Protein AF-A0A5N5SMZ9-F1 (afdb_monomer_lite)

Sequence (648 aa):
MFTLILFMKNGLAFIMKKKKQEAEHVCRIEEIVFVAIRKQDKSVEISRQNGAPCYFAFPSLAALESMVSCLSAYYRVMKSWTFNICRELPAPSLAYLRSNKCHGPVGSKFAHQKLKIKAGLETGIGILRESSMEYDTYKLSVIKKVDQPPIEYTIIENEEGKVHLKDKKEDHDNLLSLINWEIQINYNGIGLRKLIPPSDLDKAETPLIYASKKKNEEGDSPFSIAAGEPKVMYMEHFIVIDKTPLKGKFSSVYHVRWAGRTADELAVKVPQLKAREKDDYMSCLSKFLLIKGDCVVKVYGLTLCPLSLVMEYLPLGPLNTYLQRNAKKMRQVDLLEAASYLAKALWDLHEIGITHHKIRCYNVLVADHTEHRFKVKLGDPSKPEYSSNDIHWLPREHIMHPLSALADPNVDVWAFATTVWEIFSMGETPLAGADIQQVKALYSEGYLLSRPELCPKDLYQVMVSCWHPDPHRRKHPQVIMRDVKQIFYYITDDTSTVVSEEQFSVSTQLTSLTQTDGSVTEVQFEQIMDYPLIPPEIAIPEVGVEDNYAVGDETTKSLTLKDLLVPPPWGIQSVEQTESEPSPPPIELNNCSIEIVQRIGKGNYGYVFKGKRIFKDKRVEYVALKRLVSVGNTSDFQKEMEIMKVFT

Structure (mmCIF, N/CA/C/O backbone):
data_AF-A0A5N5SMZ9-F1
#
_entry.id   AF-A0A5N5SMZ9-F1
#
loop_
_atom_site.group_PDB
_atom_site.id
_atom_site.type_symbol
_atom_site.label_atom_id
_atom_site.label_alt_id
_atom_site.label_comp_id
_atom_site.label_asym_id
_atom_site.label_entity_id
_atom_site.label_seq_id
_atom_site.pdbx_PDB_ins_code
_atom_site.Cartn_x
_atom_site.Cartn_y
_atom_site.Cartn_z
_atom_site.occupancy
_atom_site.B_iso_or_equiv
_atom_site.auth_seq_id
_atom_site.auth_comp_id
_atom_site.auth_asym_id
_atom_site.auth_atom_id
_atom_site.pdbx_PDB_model_num
ATOM 1 N N . MET A 1 1 ? -34.023 -16.923 -6.250 1.00 52.06 1 MET A N 1
ATOM 2 C CA . MET A 1 1 ? -33.853 -16.599 -4.817 1.00 52.06 1 MET A CA 1
ATOM 3 C C . MET A 1 1 ? -32.360 -16.501 -4.546 1.00 52.06 1 MET A C 1
ATOM 5 O O . MET A 1 1 ? -31.647 -17.457 -4.837 1.00 52.06 1 MET A O 1
ATOM 9 N N . PHE A 1 2 ? -31.889 -15.343 -4.098 1.00 51.47 2 PHE A N 1
ATOM 10 C CA . PHE A 1 2 ? -30.483 -15.072 -3.795 1.00 51.47 2 PHE A CA 1
ATOM 11 C C . PHE A 1 2 ? -30.335 -14.732 -2.305 1.00 51.47 2 PHE A C 1
ATOM 13 O O . PHE A 1 2 ? -31.309 -14.331 -1.668 1.00 51.47 2 PHE A O 1
ATOM 20 N N . THR A 1 3 ? -29.141 -14.926 -1.755 1.00 53.62 3 THR A N 1
ATOM 21 C CA . THR A 1 3 ? -28.759 -14.525 -0.399 1.00 53.62 3 THR A CA 1
ATOM 22 C C . THR A 1 3 ? -27.726 -13.414 -0.524 1.00 53.62 3 THR A C 1
ATOM 24 O O . THR A 1 3 ? -26.661 -13.644 -1.085 1.00 53.62 3 THR A O 1
ATOM 27 N N . LEU A 1 4 ? -28.033 -12.217 -0.029 1.00 52.94 4 LEU A N 1
ATOM 28 C CA . LEU A 1 4 ? -27.054 -11.134 0.086 1.00 52.94 4 LEU A CA 1
ATOM 29 C C . LEU A 1 4 ? -26.187 -11.372 1.325 1.00 52.94 4 LEU A C 1
ATOM 31 O O . LEU A 1 4 ? -26.709 -11.685 2.394 1.00 52.94 4 LEU A O 1
ATOM 35 N N . ILE A 1 5 ? -24.875 -11.222 1.174 1.00 50.03 5 ILE A N 1
ATOM 36 C CA . ILE A 1 5 ? -23.882 -11.380 2.232 1.00 50.03 5 ILE A CA 1
ATOM 37 C C . ILE A 1 5 ? -23.103 -10.074 2.354 1.00 50.03 5 ILE A C 1
ATOM 39 O O . ILE A 1 5 ? -22.566 -9.552 1.379 1.00 50.03 5 ILE A O 1
ATOM 43 N N . LEU A 1 6 ? -23.049 -9.550 3.574 1.00 49.03 6 LEU A N 1
ATOM 44 C CA . LEU A 1 6 ? -22.286 -8.361 3.927 1.00 49.03 6 LEU A CA 1
ATOM 45 C C . LEU A 1 6 ? -20.971 -8.788 4.573 1.00 49.03 6 LEU A C 1
ATOM 47 O O . LEU A 1 6 ? -20.948 -9.298 5.691 1.00 49.03 6 LEU A O 1
ATOM 51 N N . PHE A 1 7 ? -19.867 -8.569 3.869 1.00 50.31 7 PHE A N 1
ATOM 52 C CA . PHE A 1 7 ? -18.528 -8.811 4.377 1.00 50.31 7 PHE A CA 1
ATOM 53 C C . PHE A 1 7 ? -17.938 -7.511 4.920 1.00 50.31 7 PHE A C 1
ATOM 55 O O . PHE A 1 7 ? -17.748 -6.549 4.178 1.00 50.31 7 PHE A O 1
ATOM 62 N N . MET A 1 8 ? -17.551 -7.498 6.200 1.00 42.16 8 MET A N 1
ATOM 63 C CA . MET A 1 8 ? -16.970 -6.305 6.843 1.00 42.16 8 MET A CA 1
ATOM 64 C C . MET A 1 8 ? -15.742 -5.747 6.104 1.00 42.16 8 MET A C 1
ATOM 66 O O . MET A 1 8 ? -15.521 -4.543 6.119 1.00 42.16 8 MET A O 1
ATOM 70 N N . LYS A 1 9 ? -14.951 -6.611 5.450 1.00 43.84 9 LYS A N 1
ATOM 71 C CA . LYS A 1 9 ? -13.759 -6.220 4.674 1.00 43.84 9 LYS A CA 1
ATOM 72 C C . LYS A 1 9 ? -13.977 -6.170 3.159 1.00 43.84 9 LYS A C 1
ATOM 74 O O . LYS A 1 9 ? -13.322 -5.382 2.490 1.00 43.84 9 LYS A O 1
ATOM 79 N N . ASN A 1 10 ? -14.878 -6.999 2.630 1.00 49.72 10 ASN A N 1
ATOM 80 C CA . ASN A 1 10 ? -15.039 -7.202 1.185 1.00 49.72 10 ASN A CA 1
ATOM 81 C C . ASN A 1 10 ? -16.325 -6.583 0.629 1.00 49.72 10 ASN A C 1
ATOM 83 O O . ASN A 1 10 ? -16.627 -6.791 -0.533 1.00 49.72 10 ASN A O 1
ATOM 87 N N . GLY A 1 11 ? -17.092 -5.833 1.423 1.00 62.44 11 GLY A N 1
ATOM 88 C CA . GLY A 1 11 ? -18.280 -5.151 0.923 1.00 62.44 11 GLY A CA 1
ATOM 89 C C . GLY A 1 11 ? -19.520 -6.029 0.811 1.00 62.44 11 GLY A C 1
ATOM 90 O O . GLY A 1 11 ? -19.696 -7.001 1.544 1.00 62.44 11 GLY A O 1
ATOM 91 N N . LEU A 1 12 ? -20.417 -5.639 -0.086 1.00 70.19 12 LEU A N 1
ATOM 92 C CA . LEU A 1 12 ? -21.650 -6.352 -0.377 1.00 70.19 12 LEU A CA 1
ATOM 93 C C . LEU A 1 12 ? -21.397 -7.395 -1.471 1.00 70.19 12 LEU A C 1
ATOM 95 O O . LEU A 1 12 ? -20.839 -7.075 -2.517 1.00 70.19 12 LEU A O 1
ATOM 99 N N . ALA A 1 13 ? -21.852 -8.623 -1.250 1.00 68.12 13 ALA A N 1
ATOM 100 C CA . ALA A 1 13 ? -21.847 -9.709 -2.226 1.00 68.12 13 ALA A CA 1
ATOM 101 C C . ALA A 1 13 ? -23.203 -10.433 -2.225 1.00 68.12 13 ALA A C 1
ATOM 103 O O . ALA A 1 13 ? -23.985 -10.284 -1.284 1.00 68.12 13 ALA A O 1
ATOM 104 N N . PHE A 1 14 ? -23.499 -11.245 -3.239 1.00 66.12 14 PHE A N 1
ATOM 105 C CA . PHE A 1 14 ? -24.676 -12.118 -3.233 1.00 66.12 14 PHE A CA 1
ATOM 106 C C . PHE A 1 14 ? -24.378 -13.521 -3.758 1.00 66.12 14 PHE A C 1
ATOM 108 O O . PHE A 1 14 ? -23.477 -13.734 -4.559 1.00 66.12 14 PHE A O 1
ATOM 115 N N . ILE A 1 15 ? -25.167 -14.492 -3.300 1.00 63.53 15 ILE A N 1
ATOM 116 C CA . ILE A 1 15 ? -25.132 -15.887 -3.746 1.00 63.53 15 ILE A CA 1
ATOM 117 C C . ILE A 1 15 ? -26.489 -16.247 -4.342 1.00 63.53 15 ILE A C 1
ATOM 119 O O . ILE A 1 15 ? -27.521 -16.119 -3.681 1.00 63.53 15 ILE A O 1
ATOM 123 N N . MET A 1 16 ? -26.516 -16.765 -5.569 1.00 55.19 16 MET A N 1
ATOM 124 C CA . MET A 1 16 ? -27.745 -17.277 -6.182 1.00 55.19 16 MET A CA 1
ATOM 125 C C . MET A 1 16 ? -27.987 -18.750 -5.818 1.00 55.19 16 MET A C 1
ATOM 127 O O . MET A 1 16 ? -27.210 -19.626 -6.195 1.00 55.19 16 MET A O 1
ATOM 131 N N . LYS A 1 17 ? -29.118 -19.066 -5.159 1.00 51.06 17 LYS A N 1
ATOM 132 C CA . LYS A 1 17 ? -29.429 -20.434 -4.678 1.00 51.06 17 LYS A CA 1
ATOM 133 C C . LYS A 1 17 ? -29.451 -21.510 -5.774 1.00 51.06 17 LYS A C 1
ATOM 135 O O . LYS A 1 17 ? -29.286 -22.680 -5.458 1.00 51.06 17 LYS A O 1
ATOM 140 N N . LYS A 1 18 ? -29.665 -21.142 -7.044 1.00 51.03 18 LYS A N 1
ATOM 141 C CA . LYS A 1 18 ? -29.769 -22.102 -8.157 1.00 51.03 18 LYS A CA 1
ATOM 142 C C . LYS A 1 18 ? -28.419 -22.633 -8.670 1.00 51.03 18 LYS A C 1
ATOM 144 O O . LYS A 1 18 ? -28.443 -23.623 -9.386 1.00 51.03 18 LYS A O 1
ATOM 149 N N . LYS A 1 19 ? -27.275 -22.019 -8.327 1.00 48.53 19 LYS A N 1
ATOM 150 C CA . LYS A 1 19 ? -25.973 -22.373 -8.930 1.00 48.53 19 LYS A CA 1
ATOM 151 C C . LYS A 1 19 ? -24.925 -23.009 -8.007 1.00 48.53 19 LYS A C 1
ATOM 153 O O . LYS A 1 19 ? -23.909 -23.426 -8.537 1.00 48.53 19 LYS A O 1
ATOM 158 N N . LYS A 1 20 ? -25.121 -23.116 -6.679 1.00 42.34 20 LYS A N 1
ATOM 159 C CA . LYS A 1 20 ? -24.079 -23.624 -5.737 1.00 42.34 20 LYS A CA 1
ATOM 160 C C . LYS A 1 20 ? -22.659 -23.077 -6.055 1.00 42.34 20 LYS A C 1
ATOM 162 O O . LYS A 1 20 ? -21.670 -23.780 -5.897 1.00 42.34 20 LYS A O 1
ATOM 167 N N . GLN A 1 21 ? -22.566 -21.833 -6.523 1.00 49.91 21 GLN A N 1
ATOM 168 C CA . GLN A 1 21 ? -21.311 -21.188 -6.910 1.00 49.91 21 GLN A CA 1
ATOM 169 C C . GLN A 1 21 ? -21.051 -19.959 -6.041 1.00 49.91 21 GLN A C 1
ATOM 171 O O . GLN A 1 21 ? -21.959 -19.456 -5.372 1.00 49.91 21 GLN A O 1
ATOM 176 N N . GLU A 1 22 ? -19.776 -19.580 -6.028 1.00 57.72 22 GLU A N 1
ATOM 177 C CA . GLU A 1 22 ? -19.111 -18.563 -5.215 1.00 57.72 22 GLU A CA 1
ATOM 178 C C . GLU A 1 22 ? -19.885 -17.239 -5.097 1.00 57.72 22 GLU A C 1
ATOM 180 O O . GLU A 1 22 ? -20.702 -16.884 -5.943 1.00 57.72 22 GLU A O 1
ATOM 185 N N . ALA A 1 23 ? -19.643 -16.504 -4.007 1.00 60.06 23 ALA A N 1
ATOM 186 C CA . ALA A 1 23 ? -20.280 -15.213 -3.776 1.00 60.06 23 ALA A CA 1
ATOM 187 C C . ALA A 1 23 ? -19.843 -14.185 -4.829 1.00 60.06 23 ALA A C 1
ATOM 189 O O . ALA A 1 23 ? -18.666 -13.837 -4.911 1.00 60.06 23 ALA A O 1
ATOM 190 N N . GLU A 1 24 ? -20.800 -13.657 -5.592 1.00 69.31 24 GLU A N 1
ATOM 191 C CA . GLU A 1 24 ? -20.557 -12.591 -6.559 1.00 69.31 24 GLU A CA 1
ATOM 192 C C . GLU A 1 24 ? -20.456 -11.252 -5.825 1.00 69.31 24 GLU A C 1
ATOM 194 O O . GLU A 1 24 ? -21.381 -10.820 -5.130 1.00 69.31 24 GLU A O 1
ATOM 199 N N . HIS A 1 25 ? -19.307 -10.593 -5.956 1.00 77.75 25 HIS A N 1
ATOM 200 C CA . HIS A 1 25 ? -19.046 -9.305 -5.325 1.00 77.75 25 HIS A CA 1
ATOM 201 C C . HIS A 1 25 ? -19.809 -8.175 -6.035 1.00 77.75 25 HIS A C 1
ATOM 203 O O . HIS A 1 25 ? -19.655 -7.969 -7.237 1.00 77.75 25 HIS A O 1
ATOM 209 N N . VAL A 1 26 ? -20.594 -7.403 -5.277 1.00 74.94 26 VAL A N 1
ATOM 210 C CA . VAL A 1 26 ? -21.349 -6.244 -5.778 1.00 74.94 26 VAL A CA 1
ATOM 211 C C . VAL A 1 26 ? -20.483 -4.992 -5.724 1.00 74.94 26 VAL A C 1
ATOM 213 O O . VAL A 1 26 ? -20.223 -4.375 -6.753 1.00 74.94 26 VAL A O 1
ATOM 216 N N . CYS A 1 27 ? -20.055 -4.585 -4.531 1.00 72.94 27 CYS A N 1
ATOM 217 C CA . CYS A 1 27 ? -19.231 -3.394 -4.323 1.00 72.94 27 CYS A CA 1
ATOM 218 C C . CYS A 1 27 ? -18.703 -3.332 -2.895 1.00 72.94 27 CYS A C 1
ATOM 220 O O . CYS A 1 27 ? -19.315 -3.869 -1.967 1.00 72.94 27 CYS A O 1
ATOM 222 N N . ARG A 1 28 ? -17.628 -2.574 -2.685 1.00 78.00 28 ARG A N 1
ATOM 223 C CA . ARG A 1 28 ? -17.179 -2.225 -1.332 1.00 78.00 28 ARG A CA 1
ATOM 224 C C . ARG A 1 28 ? -18.194 -1.296 -0.665 1.00 78.00 28 ARG A C 1
ATOM 226 O O . ARG A 1 28 ? -18.846 -0.501 -1.335 1.00 78.00 28 ARG A O 1
ATOM 233 N N . ILE A 1 29 ? -18.296 -1.332 0.670 1.00 77.12 29 ILE A N 1
ATOM 234 C CA . ILE A 1 29 ? -19.146 -0.380 1.425 1.00 77.12 29 ILE A CA 1
ATOM 235 C C . ILE A 1 29 ? -18.745 1.072 1.119 1.00 77.12 29 ILE A C 1
ATOM 237 O O . ILE A 1 29 ? -19.587 1.966 1.052 1.00 77.12 29 ILE A O 1
ATOM 241 N N . GLU A 1 30 ? -17.453 1.289 0.879 1.00 75.62 30 GLU A N 1
ATOM 242 C CA . GLU A 1 30 ? -16.856 2.577 0.534 1.00 75.62 30 GLU A CA 1
ATOM 243 C C . GLU A 1 30 ? -17.376 3.147 -0.791 1.00 75.62 30 GLU A C 1
ATOM 245 O O . GLU A 1 30 ? -17.468 4.363 -0.948 1.00 75.62 30 GLU A O 1
ATOM 250 N N . GLU A 1 31 ? -17.742 2.269 -1.724 1.00 82.00 31 GLU A N 1
ATOM 251 C CA . GLU A 1 31 ? -18.168 2.619 -3.078 1.00 82.00 31 GLU A CA 1
ATOM 252 C C . GLU A 1 31 ? -19.657 2.974 -3.138 1.00 82.00 31 GLU A C 1
ATOM 254 O O . GLU A 1 31 ? -20.112 3.502 -4.149 1.00 82.00 31 GLU A O 1
ATOM 259 N N . ILE A 1 32 ? -20.429 2.718 -2.077 1.00 84.81 32 ILE A N 1
ATOM 260 C CA . ILE A 1 32 ? -21.861 3.034 -2.034 1.00 84.81 32 ILE A CA 1
ATOM 261 C C . ILE A 1 32 ? -22.046 4.550 -1.916 1.00 84.81 32 ILE A C 1
ATOM 263 O O . ILE A 1 32 ? -21.431 5.207 -1.065 1.00 84.81 32 ILE A O 1
ATOM 267 N N . VAL A 1 33 ? -22.910 5.096 -2.774 1.00 87.44 33 VAL A N 1
ATOM 268 C CA . VAL A 1 33 ? -23.278 6.519 -2.790 1.00 87.44 33 VAL A CA 1
ATOM 269 C C . VAL A 1 33 ? -24.622 6.719 -2.098 1.00 87.44 33 VAL A C 1
ATOM 271 O O . VAL A 1 33 ? -24.704 7.451 -1.114 1.00 87.44 33 VAL A O 1
ATOM 274 N N . PHE A 1 34 ? -25.662 6.041 -2.582 1.00 91.88 34 PHE A N 1
ATOM 275 C CA . PHE A 1 34 ? -26.991 6.033 -1.976 1.00 91.88 34 PHE A CA 1
ATOM 276 C C . PHE A 1 34 ? -27.718 4.721 -2.279 1.00 91.88 34 PHE A C 1
ATOM 278 O O . PHE A 1 34 ? -27.342 3.967 -3.179 1.00 91.88 34 PHE A O 1
ATOM 285 N N . VAL A 1 35 ? -28.773 4.471 -1.513 1.00 92.38 35 VAL A N 1
ATOM 286 C CA . VAL A 1 35 ? -29.672 3.331 -1.652 1.00 92.38 35 VAL A CA 1
ATOM 287 C C . VAL A 1 35 ? -31.099 3.856 -1.738 1.00 92.38 35 VAL A C 1
ATOM 289 O O . VAL A 1 35 ? -31.537 4.582 -0.847 1.00 92.38 35 VAL A O 1
ATOM 292 N N . ALA A 1 36 ? -31.823 3.486 -2.790 1.00 92.56 36 ALA A N 1
ATOM 293 C CA . ALA A 1 36 ? -33.217 3.876 -2.983 1.00 92.56 36 ALA A CA 1
ATOM 294 C C . ALA A 1 36 ? -34.138 2.655 -2.900 1.00 92.56 36 ALA A C 1
ATOM 296 O O . ALA A 1 36 ? -33.802 1.570 -3.382 1.00 92.56 36 ALA A O 1
ATOM 297 N N . ILE A 1 37 ? -35.307 2.838 -2.283 1.00 92.31 37 ILE A N 1
ATOM 298 C CA . ILE A 1 37 ? -36.303 1.779 -2.086 1.00 92.31 37 ILE A CA 1
ATOM 299 C C . ILE A 1 37 ? -37.513 2.049 -2.972 1.00 92.31 37 ILE A C 1
ATOM 301 O O . ILE A 1 37 ? -38.171 3.081 -2.849 1.00 92.31 37 ILE A O 1
ATOM 305 N N . ARG A 1 38 ? -37.888 1.064 -3.787 1.00 90.19 38 ARG A N 1
ATOM 306 C CA . ARG A 1 38 ? -39.142 1.065 -4.540 1.00 90.19 38 ARG A CA 1
ATOM 307 C C . ARG A 1 38 ? -40.118 0.101 -3.874 1.00 90.19 38 ARG A C 1
ATOM 309 O O . ARG A 1 38 ? -40.033 -1.117 -4.000 1.00 90.19 38 ARG A O 1
ATOM 316 N N . LYS A 1 39 ? -41.065 0.652 -3.110 1.00 87.38 39 LYS A N 1
ATOM 317 C CA . LYS A 1 39 ? -42.031 -0.154 -2.336 1.00 87.38 39 LYS A CA 1
ATOM 318 C C . LYS A 1 39 ? -43.026 -0.921 -3.217 1.00 87.38 39 LYS A C 1
ATOM 320 O O . LYS A 1 39 ? -43.507 -1.968 -2.797 1.00 87.38 39 LYS A O 1
ATOM 325 N N . GLN A 1 40 ? -43.321 -0.411 -4.416 1.00 85.19 40 GLN A N 1
ATOM 326 C CA . GLN A 1 40 ? -44.316 -0.976 -5.339 1.00 85.19 40 GLN A CA 1
ATOM 327 C C . GLN A 1 40 ? -43.899 -2.355 -5.869 1.00 85.19 40 GLN A C 1
ATOM 329 O O . GLN A 1 40 ? -44.695 -3.289 -5.847 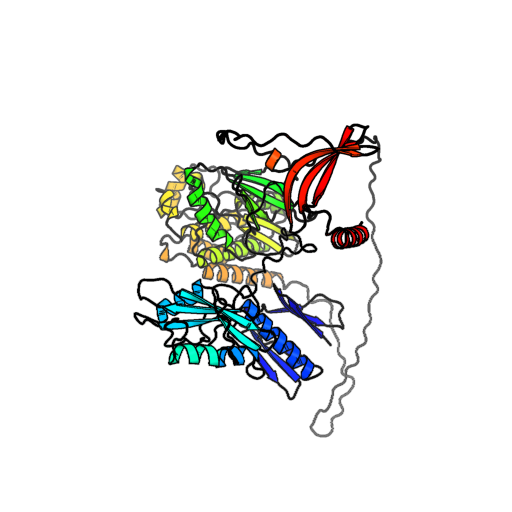1.00 85.19 40 GLN A O 1
ATOM 334 N N . ASP A 1 41 ? -42.641 -2.491 -6.288 1.00 88.81 41 ASP A N 1
ATOM 335 C CA . ASP A 1 41 ? -42.067 -3.725 -6.837 1.00 88.81 41 ASP A CA 1
ATOM 336 C C . ASP A 1 41 ? -41.124 -4.435 -5.846 1.00 88.81 41 ASP A C 1
ATOM 338 O O . ASP A 1 41 ? -40.537 -5.466 -6.173 1.00 88.81 41 ASP A O 1
ATOM 342 N N . LYS A 1 42 ? -41.015 -3.913 -4.614 1.00 90.88 42 LYS A N 1
ATOM 343 C CA . LYS A 1 42 ? -40.152 -4.427 -3.538 1.00 90.88 42 LYS A CA 1
ATOM 344 C C . LYS A 1 42 ? -38.700 -4.544 -4.004 1.00 90.88 42 LYS A C 1
ATOM 346 O O . LYS A 1 42 ? -38.023 -5.529 -3.691 1.00 90.88 42 LYS A O 1
ATOM 351 N N . SER A 1 43 ? -38.230 -3.552 -4.756 1.00 90.00 43 SER A N 1
ATOM 352 C CA . SER A 1 43 ? -36.862 -3.508 -5.255 1.00 90.00 43 SER A CA 1
ATOM 353 C C . SER A 1 43 ? -36.014 -2.443 -4.563 1.00 90.00 43 SER A C 1
ATOM 355 O O . SER A 1 43 ? -36.507 -1.431 -4.057 1.00 90.00 43 SER A O 1
ATOM 357 N N . VAL A 1 44 ? -34.713 -2.708 -4.510 1.00 91.50 44 VAL A N 1
ATOM 358 C CA . VAL A 1 44 ? -33.687 -1.797 -4.010 1.00 91.50 44 VAL A CA 1
ATOM 359 C C . VAL A 1 44 ? -32.737 -1.473 -5.139 1.00 91.50 44 VAL A C 1
ATOM 361 O O . VAL A 1 44 ? -32.236 -2.377 -5.805 1.00 91.50 44 VAL A O 1
ATOM 364 N N . GLU A 1 45 ? -32.458 -0.189 -5.295 1.00 93.19 45 GLU A N 1
ATOM 365 C CA . GLU A 1 45 ? -31.383 0.320 -6.129 1.00 93.19 45 GLU A CA 1
ATOM 366 C C . GLU A 1 45 ? -30.186 0.663 -5.242 1.00 93.19 45 GLU A C 1
ATOM 368 O O . GLU A 1 45 ? -30.308 1.438 -4.292 1.00 93.19 45 GLU A O 1
ATOM 373 N N . ILE A 1 46 ? -29.027 0.088 -5.555 1.00 91.19 46 ILE A N 1
ATOM 374 C CA . ILE A 1 46 ? -27.753 0.409 -4.913 1.00 91.19 46 ILE A CA 1
ATOM 375 C C . ILE A 1 46 ? -26.900 1.166 -5.922 1.00 91.19 46 ILE A C 1
ATOM 377 O O . ILE A 1 46 ? -26.394 0.589 -6.889 1.00 91.19 46 ILE A O 1
ATOM 381 N N . SER A 1 47 ? -26.743 2.464 -5.676 1.00 90.00 47 SER A N 1
ATOM 382 C CA . SER A 1 47 ? -25.923 3.349 -6.495 1.00 90.00 47 SER A CA 1
ATOM 383 C C . SER A 1 47 ? -24.474 3.348 -6.012 1.00 90.00 47 SER A C 1
ATOM 385 O O . SER A 1 47 ? -24.196 3.399 -4.807 1.00 90.00 47 SER A O 1
ATOM 387 N N . ARG A 1 48 ? -23.543 3.276 -6.967 1.00 89.38 48 ARG A N 1
ATOM 388 C CA . ARG A 1 48 ? -22.108 3.072 -6.738 1.00 89.38 48 ARG A CA 1
ATOM 389 C C . ARG A 1 48 ? -21.301 4.222 -7.334 1.00 89.38 48 ARG A C 1
ATOM 391 O O . ARG A 1 48 ? -21.716 4.828 -8.314 1.00 89.38 48 ARG A O 1
ATOM 398 N N . GLN A 1 49 ? -20.134 4.503 -6.755 1.00 80.50 49 GLN A N 1
ATOM 399 C CA . GLN A 1 49 ? -19.201 5.516 -7.261 1.00 80.50 49 GLN A CA 1
ATOM 400 C C . GLN A 1 49 ? -18.703 5.178 -8.670 1.00 80.50 49 GLN A C 1
ATOM 402 O O . GLN A 1 49 ? -18.530 6.077 -9.484 1.00 80.50 49 GLN A O 1
ATOM 407 N N . ASN A 1 50 ? -18.507 3.884 -8.946 1.00 74.50 50 ASN A N 1
ATOM 408 C CA . ASN A 1 50 ? -18.076 3.356 -10.234 1.00 74.50 50 ASN A CA 1
ATOM 409 C C . ASN A 1 50 ? -19.009 2.214 -10.671 1.00 74.50 50 ASN A C 1
ATOM 411 O O . ASN A 1 50 ? -19.412 1.386 -9.851 1.00 74.50 50 ASN A O 1
ATOM 415 N N . GLY A 1 51 ? -19.296 2.135 -11.971 1.00 77.00 51 GLY A N 1
ATOM 416 C CA . GLY A 1 51 ? -20.129 1.086 -12.568 1.00 77.00 51 GLY A CA 1
ATOM 417 C C . GLY A 1 51 ? -21.635 1.375 -12.541 1.00 77.00 51 GLY A C 1
ATOM 418 O O . GLY A 1 51 ? -22.094 2.369 -11.987 1.00 77.00 51 GLY A O 1
ATOM 419 N N . ALA A 1 52 ? -22.417 0.494 -13.172 1.00 80.69 52 ALA A N 1
ATOM 420 C CA . ALA A 1 52 ? -23.873 0.636 -13.248 1.00 80.69 52 ALA A CA 1
ATOM 421 C C . ALA A 1 52 ? -24.548 0.428 -11.872 1.00 80.69 52 ALA A C 1
ATOM 423 O O . ALA A 1 52 ? -24.043 -0.362 -11.070 1.00 80.69 52 ALA A O 1
ATOM 424 N N . PRO A 1 53 ? -25.687 1.072 -11.570 1.00 86.44 53 PRO A N 1
ATOM 425 C CA . PRO A 1 53 ? -26.469 0.755 -10.376 1.00 86.44 53 PRO A CA 1
ATOM 426 C C . PRO A 1 53 ? -26.896 -0.717 -10.350 1.00 86.44 53 PRO A C 1
ATOM 428 O O . PRO A 1 53 ? -27.190 -1.311 -11.389 1.00 86.44 53 PRO A O 1
ATOM 431 N N . CYS A 1 54 ? -26.930 -1.312 -9.159 1.00 85.50 54 CYS A N 1
ATOM 432 C CA . CYS A 1 54 ? -27.400 -2.684 -8.974 1.00 85.50 54 CYS A CA 1
ATOM 433 C C . CYS A 1 54 ? -28.834 -2.691 -8.450 1.00 85.50 54 CYS A C 1
ATOM 435 O O . CYS A 1 54 ? -29.167 -1.920 -7.550 1.00 85.50 54 CYS A O 1
ATOM 437 N N . TYR A 1 55 ? -29.655 -3.602 -8.971 1.00 89.56 55 TYR A N 1
ATOM 438 C CA . TYR A 1 55 ? -31.062 -3.728 -8.605 1.00 89.56 55 TYR A CA 1
ATOM 439 C C . TYR A 1 55 ? -31.337 -5.095 -7.983 1.00 89.56 55 TYR A C 1
ATOM 441 O O . TYR A 1 55 ? -30.984 -6.127 -8.553 1.00 89.56 55 TYR A O 1
ATOM 449 N N . PHE A 1 56 ? -31.995 -5.104 -6.825 1.00 84.94 56 PHE A N 1
ATOM 450 C CA . PHE A 1 56 ? -32.337 -6.326 -6.096 1.00 84.94 56 PHE A CA 1
ATOM 451 C C . PHE A 1 56 ? -33.819 -6.341 -5.744 1.00 84.94 56 PHE A C 1
ATOM 453 O O . PHE A 1 56 ? -34.296 -5.428 -5.078 1.00 84.94 56 PHE A O 1
ATOM 460 N N . ALA A 1 57 ? -34.540 -7.389 -6.143 1.00 86.06 57 ALA A N 1
ATOM 461 C CA . ALA A 1 57 ? -35.940 -7.596 -5.772 1.00 86.06 57 ALA A CA 1
ATOM 462 C C . ALA A 1 57 ? -36.058 -8.524 -4.554 1.00 86.06 57 ALA A C 1
ATOM 464 O O . ALA A 1 57 ? -35.403 -9.567 -4.490 1.00 86.06 57 ALA A O 1
ATOM 465 N N . PHE A 1 58 ? -36.921 -8.169 -3.604 1.00 83.94 58 PHE A N 1
ATOM 466 C CA . PHE A 1 58 ? -37.093 -8.886 -2.342 1.00 83.94 58 PHE A CA 1
ATOM 467 C C . PHE A 1 58 ? -38.470 -9.556 -2.242 1.00 83.94 58 PHE A C 1
ATOM 469 O O . PHE A 1 58 ? -39.461 -9.048 -2.767 1.00 83.94 58 PHE A O 1
ATOM 476 N N . PRO A 1 59 ? -38.572 -10.692 -1.523 1.00 81.44 59 PRO A N 1
ATOM 477 C CA . PRO A 1 59 ? -39.837 -11.416 -1.380 1.00 81.44 59 PRO A CA 1
ATOM 478 C C . PRO A 1 59 ? -40.888 -10.628 -0.579 1.00 81.44 59 PRO A C 1
ATOM 480 O O . PRO A 1 59 ? -42.091 -10.783 -0.796 1.00 81.44 59 PRO A O 1
ATOM 483 N N . SER A 1 60 ? -40.451 -9.758 0.334 1.00 86.25 60 SER A N 1
ATOM 484 C CA . SER A 1 60 ? -41.316 -8.931 1.174 1.00 86.25 60 SER A CA 1
ATOM 485 C C . SER A 1 60 ? -40.683 -7.567 1.442 1.00 86.25 60 SER A C 1
ATOM 487 O O . SER A 1 60 ? -39.461 -7.418 1.395 1.00 86.25 60 SER A O 1
ATOM 489 N N . LEU A 1 61 ? -41.525 -6.582 1.767 1.00 86.19 61 LEU A N 1
ATOM 490 C CA . LEU A 1 61 ? -41.061 -5.258 2.184 1.00 86.19 61 LEU A CA 1
ATOM 491 C C . LEU A 1 61 ? -40.241 -5.338 3.483 1.00 86.19 61 LEU A C 1
ATOM 493 O O . LEU A 1 61 ? -39.221 -4.675 3.596 1.00 86.19 61 LEU A O 1
ATOM 497 N N . ALA A 1 62 ? -40.612 -6.226 4.411 1.00 80.19 62 ALA A N 1
ATOM 498 C CA . ALA A 1 62 ? -39.860 -6.441 5.647 1.00 80.19 62 ALA A CA 1
ATOM 499 C C . ALA A 1 62 ? -38.431 -6.963 5.393 1.00 80.19 62 ALA A C 1
ATOM 501 O O . ALA A 1 62 ? -37.481 -6.496 6.017 1.00 80.19 62 ALA A O 1
ATOM 502 N N . ALA A 1 63 ? -38.252 -7.904 4.455 1.00 75.44 63 ALA A N 1
ATOM 503 C CA . ALA A 1 63 ? -36.924 -8.408 4.092 1.00 75.44 63 ALA A CA 1
ATOM 504 C C . ALA A 1 63 ? -36.061 -7.317 3.440 1.00 75.44 63 ALA A C 1
ATOM 506 O O . ALA A 1 63 ? -34.860 -7.228 3.700 1.00 75.44 63 ALA A O 1
ATOM 507 N N . LEU A 1 64 ? -36.691 -6.471 2.625 1.00 87.62 64 LEU A N 1
ATOM 508 C CA . LEU A 1 64 ? -36.063 -5.311 2.010 1.00 87.62 64 LEU A CA 1
ATOM 509 C C . LEU A 1 64 ? -35.597 -4.303 3.067 1.00 87.62 64 LEU A C 1
ATOM 511 O O . LEU A 1 64 ? -34.419 -3.953 3.108 1.00 87.62 64 LEU A O 1
ATOM 515 N N . GLU A 1 65 ? -36.506 -3.850 3.931 1.00 84.75 65 GLU A N 1
ATOM 516 C CA . GLU A 1 65 ? -36.222 -2.842 4.957 1.00 84.75 65 GLU A CA 1
ATOM 517 C C . GLU A 1 65 ? -35.178 -3.350 5.959 1.00 84.75 65 GLU A C 1
ATOM 519 O O . GLU A 1 65 ? -34.296 -2.594 6.365 1.00 84.75 65 GLU A O 1
ATOM 524 N N . SER A 1 66 ? -35.197 -4.645 6.293 1.00 77.19 66 SER A N 1
ATOM 525 C CA . SER A 1 66 ? -34.178 -5.281 7.134 1.00 77.19 66 SER A CA 1
ATOM 526 C C . SER A 1 66 ? -32.787 -5.241 6.487 1.00 77.19 66 SER A C 1
ATOM 528 O O . SER A 1 66 ? -31.818 -4.835 7.133 1.00 77.19 66 SER A O 1
ATOM 530 N N . MET A 1 67 ? -32.682 -5.578 5.195 1.00 81.69 67 MET A N 1
ATOM 531 C CA . MET A 1 67 ? -31.414 -5.525 4.460 1.00 81.69 67 MET A CA 1
ATOM 532 C C . MET A 1 67 ? -30.877 -4.095 4.345 1.00 81.69 67 MET A C 1
ATOM 534 O O . MET A 1 67 ? -29.707 -3.856 4.643 1.00 81.69 67 MET A O 1
ATOM 538 N N . VAL A 1 68 ? -31.720 -3.130 3.968 1.00 83.25 68 VAL A N 1
ATOM 539 C CA . VAL A 1 68 ? -31.307 -1.721 3.859 1.00 83.25 68 VAL A CA 1
ATOM 540 C C . VAL A 1 68 ? -30.904 -1.158 5.225 1.00 83.25 68 VAL A C 1
ATOM 542 O O . VAL A 1 68 ? -29.890 -0.466 5.320 1.00 83.25 68 VAL A O 1
ATOM 545 N N . SER A 1 69 ? -31.625 -1.508 6.296 1.00 78.25 69 SER A N 1
ATOM 546 C CA . SER A 1 69 ? -31.260 -1.118 7.668 1.00 78.25 69 SER A CA 1
ATOM 547 C C . SER A 1 69 ? -29.888 -1.657 8.071 1.00 78.25 69 SER A C 1
ATOM 549 O O . SER A 1 69 ? -29.060 -0.916 8.605 1.00 78.25 69 SER A O 1
ATOM 551 N N . CYS A 1 70 ? -29.627 -2.933 7.772 1.00 75.06 70 CYS A N 1
ATOM 552 C CA . CYS A 1 70 ? -28.343 -3.580 8.027 1.00 75.06 70 CYS A CA 1
ATOM 553 C C . CYS A 1 70 ? -27.216 -2.888 7.245 1.00 75.06 70 CYS A C 1
ATOM 555 O O . CYS A 1 70 ? -26.239 -2.424 7.832 1.00 75.06 70 CYS A O 1
ATOM 557 N N . LEU A 1 71 ? -27.390 -2.719 5.932 1.00 78.12 71 LEU A N 1
ATOM 558 C CA . LEU A 1 71 ? -26.426 -2.049 5.059 1.00 78.12 71 LEU A CA 1
ATOM 559 C C . LEU A 1 71 ? -26.136 -0.608 5.514 1.00 78.12 71 LEU A C 1
ATOM 561 O O . LEU A 1 71 ? -24.980 -0.186 5.540 1.00 78.12 71 LEU A O 1
ATOM 565 N N . SER A 1 72 ? -27.165 0.133 5.935 1.00 79.56 72 SER A N 1
ATOM 566 C CA . SER A 1 72 ? -27.012 1.482 6.483 1.00 79.56 72 SER A CA 1
ATOM 567 C C . SER A 1 72 ? -26.240 1.494 7.803 1.00 79.56 72 SER A C 1
ATOM 569 O O . SER A 1 72 ? -25.428 2.393 8.022 1.00 79.56 72 SER A O 1
ATOM 571 N N . ALA A 1 73 ? -26.439 0.509 8.682 1.00 70.81 73 ALA A N 1
ATOM 572 C CA . ALA A 1 73 ? -25.637 0.372 9.895 1.00 70.81 73 ALA A CA 1
ATOM 573 C C . ALA A 1 73 ? -24.159 0.105 9.563 1.00 70.81 73 ALA A C 1
ATOM 575 O O . ALA A 1 73 ? -23.289 0.814 10.068 1.00 70.81 73 ALA A O 1
ATOM 576 N N . TYR A 1 74 ? -23.877 -0.828 8.649 1.00 72.81 74 TYR A N 1
ATOM 577 C CA . TYR A 1 74 ? -22.514 -1.122 8.191 1.00 72.81 74 TYR A CA 1
ATOM 578 C C . TYR A 1 74 ? -21.827 0.093 7.569 1.00 72.81 74 TYR A C 1
ATOM 580 O O . TYR A 1 74 ? -20.683 0.394 7.901 1.00 72.81 74 TYR A O 1
ATOM 588 N N . TYR A 1 75 ? -22.527 0.834 6.711 1.00 77.38 75 TYR A N 1
ATOM 589 C CA . TYR A 1 75 ? -21.990 2.057 6.122 1.00 77.38 75 TYR A CA 1
ATOM 590 C C . TYR A 1 75 ? -21.638 3.104 7.181 1.00 77.38 75 TYR A C 1
ATOM 592 O O . TYR A 1 75 ? -20.569 3.717 7.122 1.00 77.38 75 TYR A O 1
ATOM 600 N N . ARG A 1 76 ? -22.508 3.283 8.182 1.00 77.06 76 ARG A N 1
ATOM 601 C CA . ARG A 1 76 ? -22.270 4.233 9.275 1.00 77.06 76 ARG A CA 1
ATOM 602 C C . ARG A 1 76 ? -21.061 3.862 10.115 1.00 77.06 76 ARG A C 1
ATOM 604 O O . ARG A 1 76 ? -20.286 4.728 10.507 1.00 77.06 76 ARG A O 1
ATOM 611 N N . VAL A 1 77 ? -20.874 2.571 10.335 1.00 68.81 77 VAL A N 1
ATOM 612 C CA . VAL A 1 77 ? -19.743 2.041 11.084 1.00 68.81 77 VAL A CA 1
ATOM 613 C C . VAL A 1 77 ? -18.429 2.145 10.295 1.00 68.81 77 VAL A C 1
ATOM 615 O O . VAL A 1 77 ? -17.391 2.451 10.876 1.00 68.81 77 VAL A O 1
ATOM 618 N N . MET A 1 78 ? -18.461 1.940 8.978 1.00 66.50 78 MET A N 1
ATOM 619 C CA . MET A 1 78 ? -17.252 1.822 8.153 1.00 66.50 78 MET A CA 1
ATOM 620 C C . MET A 1 78 ? -16.810 3.117 7.463 1.00 66.50 78 MET A C 1
ATOM 622 O O . MET A 1 78 ? -15.622 3.284 7.209 1.00 66.50 78 MET A O 1
ATOM 626 N N . LYS A 1 79 ? -17.736 4.017 7.114 1.00 72.75 79 LYS A N 1
ATOM 627 C CA . LYS A 1 79 ? -17.439 5.182 6.262 1.00 72.75 79 LYS A CA 1
ATOM 628 C C . LYS A 1 79 ? -17.845 6.509 6.884 1.00 72.75 79 LYS A C 1
ATOM 630 O O . LYS A 1 79 ? -17.031 7.423 6.954 1.00 72.75 79 LYS A O 1
ATOM 635 N N . SER A 1 80 ? -19.100 6.651 7.299 1.00 77.38 80 SER A N 1
ATOM 636 C CA . SER A 1 80 ? -19.586 7.916 7.857 1.00 77.38 80 SER A CA 1
ATOM 637 C C . SER A 1 80 ? -20.749 7.684 8.804 1.00 77.38 80 SER A C 1
ATOM 639 O O . SER A 1 80 ? -21.855 7.372 8.368 1.00 77.38 80 SER A O 1
ATOM 641 N N . TRP A 1 81 ? -20.501 7.872 10.099 1.00 75.31 81 TRP A N 1
ATOM 642 C CA . TRP A 1 81 ? -21.473 7.583 11.150 1.00 75.31 81 TRP A CA 1
ATOM 643 C C . TRP A 1 81 ? -22.716 8.473 11.100 1.00 75.31 81 TRP A C 1
ATOM 645 O O . TRP A 1 81 ? -23.766 8.028 11.551 1.00 75.31 81 TRP A O 1
ATOM 655 N N . THR A 1 82 ? -22.615 9.688 10.544 1.00 77.56 82 THR A N 1
ATOM 656 C CA . THR A 1 82 ? -23.717 10.658 10.389 1.00 77.56 82 THR A CA 1
ATOM 657 C C . THR A 1 82 ? -24.581 10.405 9.164 1.00 77.56 82 THR A C 1
ATOM 659 O O . THR A 1 82 ? -25.737 10.831 9.133 1.00 77.56 82 THR A O 1
ATOM 662 N N . PHE A 1 83 ? -24.028 9.764 8.134 1.00 81.44 83 PHE A N 1
ATOM 663 C CA . PHE A 1 83 ? -24.660 9.729 6.826 1.00 81.44 83 PHE A CA 1
ATOM 664 C C . PHE A 1 83 ? -25.706 8.620 6.733 1.00 81.44 83 PHE A C 1
ATOM 666 O O . PHE A 1 83 ? -25.443 7.448 7.013 1.00 81.44 83 PHE A O 1
ATOM 673 N N . ASN A 1 84 ? -26.901 8.995 6.285 1.00 85.12 84 ASN A N 1
ATOM 674 C CA . ASN A 1 84 ? -27.963 8.053 5.986 1.00 85.12 84 ASN A CA 1
ATOM 675 C C . ASN A 1 84 ? -27.976 7.742 4.485 1.00 85.12 84 ASN A C 1
ATOM 677 O O . ASN A 1 84 ? -28.367 8.590 3.686 1.00 85.12 84 ASN A O 1
ATOM 681 N N . ILE A 1 85 ? -27.578 6.523 4.112 1.00 88.12 85 ILE A N 1
ATOM 682 C CA . ILE A 1 85 ? -27.510 6.106 2.703 1.00 88.12 85 ILE A CA 1
ATOM 683 C C . ILE A 1 85 ? -28.887 5.924 2.054 1.00 88.12 85 ILE A C 1
ATOM 685 O O . ILE A 1 85 ? -28.960 5.970 0.831 1.00 88.12 85 ILE A O 1
ATOM 689 N N . CYS A 1 86 ? -29.957 5.722 2.833 1.00 90.75 86 CYS A N 1
ATOM 690 C CA . CYS A 1 86 ? -31.316 5.544 2.318 1.00 90.75 86 CYS A CA 1
ATOM 691 C C . CYS A 1 86 ? -32.271 6.559 2.944 1.00 90.75 86 CYS A C 1
ATOM 693 O O . CYS A 1 86 ? -32.609 6.477 4.125 1.00 90.75 86 CYS A O 1
ATOM 695 N N . ARG A 1 87 ? -32.725 7.533 2.154 1.00 87.31 87 ARG A N 1
ATOM 696 C CA . ARG A 1 87 ? -33.550 8.641 2.654 1.00 87.31 87 ARG A CA 1
ATOM 697 C C . ARG A 1 87 ? -34.930 8.173 3.121 1.00 87.31 87 ARG A C 1
ATOM 699 O O . ARG A 1 87 ? -35.473 8.728 4.072 1.00 87.31 87 ARG A O 1
ATOM 706 N N . GLU A 1 88 ? -35.477 7.169 2.456 1.00 87.44 88 GLU A N 1
ATOM 707 C CA . GLU A 1 88 ? -36.805 6.599 2.671 1.00 87.44 88 GLU A CA 1
ATOM 708 C C . GLU A 1 88 ? -36.881 5.735 3.934 1.00 87.44 88 GLU A C 1
ATOM 710 O O . GLU A 1 88 ? -37.981 5.463 4.418 1.00 87.44 88 GLU A O 1
ATOM 715 N N . LEU A 1 89 ? -35.727 5.328 4.476 1.00 84.56 89 LEU A N 1
ATOM 716 C CA . LEU A 1 89 ? -35.615 4.515 5.682 1.00 84.56 89 LEU A CA 1
ATOM 717 C C . LEU A 1 89 ? -34.608 5.138 6.668 1.00 84.56 89 LEU A C 1
ATOM 719 O O . LEU A 1 89 ? -33.480 4.658 6.798 1.00 84.56 89 LEU A O 1
ATOM 723 N N . PRO A 1 90 ? -34.976 6.240 7.350 1.00 80.62 90 PRO A N 1
ATOM 724 C CA . PRO A 1 90 ? -34.083 6.912 8.284 1.00 80.62 90 PRO A CA 1
ATOM 725 C C . PRO A 1 90 ? -33.788 6.054 9.516 1.00 80.62 90 PRO A C 1
ATOM 727 O O . PRO A 1 90 ? -34.693 5.527 10.160 1.00 80.62 90 PRO A O 1
ATOM 730 N N . ALA A 1 91 ? -32.509 5.960 9.883 1.00 79.69 91 ALA A N 1
ATOM 731 C CA . ALA A 1 91 ? -32.090 5.228 11.072 1.00 79.69 91 ALA A CA 1
ATOM 732 C C . ALA A 1 91 ? -32.534 5.950 12.367 1.00 79.69 91 ALA A C 1
ATOM 734 O O . ALA A 1 91 ? -32.143 7.106 12.569 1.00 79.69 91 ALA A O 1
ATOM 735 N N . PRO A 1 92 ? -33.253 5.281 13.293 1.00 82.06 92 PRO A N 1
ATOM 736 C CA . PRO A 1 92 ? -33.711 5.895 14.544 1.00 82.06 92 PRO A CA 1
ATOM 737 C C . PRO A 1 92 ? -32.578 6.478 15.397 1.00 82.06 92 PRO A C 1
ATOM 739 O O . PRO A 1 92 ? -32.710 7.576 15.932 1.00 82.06 92 PRO A O 1
ATOM 742 N N . SER A 1 93 ? -31.421 5.808 15.453 1.00 78.31 93 SER A N 1
ATOM 743 C CA . SER A 1 93 ? -30.268 6.304 16.218 1.00 78.31 93 SER A CA 1
ATOM 744 C C . SER A 1 93 ? -29.678 7.604 15.658 1.00 78.31 93 SER A C 1
ATOM 746 O O . SER A 1 93 ? -29.243 8.457 16.423 1.00 78.31 93 SER A O 1
ATOM 748 N N . LEU A 1 94 ? -29.733 7.831 14.338 1.00 81.25 94 LEU A N 1
ATOM 749 C CA . LEU A 1 94 ? -29.333 9.123 13.763 1.00 81.25 94 LEU A CA 1
ATOM 750 C C . LEU A 1 94 ? -30.301 10.242 14.142 1.00 81.25 94 LEU A C 1
ATOM 752 O O . LEU A 1 94 ? -29.870 11.369 14.386 1.00 81.25 94 LEU A O 1
ATOM 756 N N . ALA A 1 95 ? -31.602 9.942 14.168 1.00 84.56 95 ALA A N 1
ATOM 757 C CA . ALA A 1 95 ? -32.612 10.904 14.589 1.00 84.56 95 ALA A CA 1
ATOM 758 C C . ALA A 1 95 ? -32.398 11.306 16.057 1.00 84.56 95 ALA A C 1
ATOM 760 O O . ALA A 1 95 ? -32.381 12.500 16.354 1.00 84.56 95 ALA A O 1
ATOM 761 N N . TYR A 1 96 ? -32.125 10.327 16.927 1.00 85.06 96 TYR A N 1
ATOM 762 C CA . TYR A 1 96 ? -31.793 10.546 18.336 1.00 85.06 96 TYR A CA 1
ATOM 763 C C . TYR A 1 96 ? -30.536 11.411 18.528 1.00 85.06 96 TYR A C 1
ATOM 765 O O . TYR A 1 96 ? -30.544 12.379 19.289 1.00 85.06 96 TYR A O 1
ATOM 773 N N . LEU A 1 97 ? -29.451 11.126 17.802 1.00 85.38 97 LEU A N 1
ATOM 774 C CA . LEU A 1 97 ? -28.227 11.930 17.884 1.00 85.38 97 LEU A CA 1
ATOM 775 C C . LEU A 1 97 ? -28.460 13.379 17.442 1.00 85.38 97 LEU A C 1
ATOM 777 O O . LEU A 1 97 ? -28.039 14.323 18.115 1.00 85.38 97 LEU A O 1
ATOM 781 N N . ARG A 1 98 ? -29.190 13.570 16.338 1.00 86.12 98 ARG A N 1
ATOM 782 C CA . ARG A 1 98 ? -29.518 14.900 15.808 1.00 86.12 98 ARG A CA 1
ATOM 783 C C . ARG A 1 98 ? -30.392 15.703 16.771 1.00 86.12 98 ARG A C 1
ATOM 785 O O . ARG A 1 98 ? -30.089 16.875 16.993 1.00 86.12 98 ARG A O 1
ATOM 792 N N . SER A 1 99 ? -31.418 15.096 17.375 1.00 88.00 99 SER A N 1
ATOM 793 C CA . SER A 1 99 ? -32.284 15.787 18.344 1.00 88.00 99 SER A CA 1
ATOM 794 C C . SER A 1 99 ? -31.521 16.234 19.591 1.00 88.00 99 SER A C 1
ATOM 796 O O . SER A 1 99 ? -31.779 17.316 20.112 1.00 88.00 99 SER A O 1
ATOM 798 N N . ASN A 1 100 ? -30.528 15.453 20.023 1.00 88.69 100 ASN A N 1
ATOM 799 C CA . ASN A 1 100 ? -29.697 15.760 21.189 1.00 88.69 100 ASN A CA 1
ATOM 800 C C . ASN A 1 100 ? -28.459 16.620 20.869 1.00 88.69 100 ASN A C 1
ATOM 802 O O . ASN A 1 100 ? -27.658 16.893 21.762 1.00 88.69 100 ASN A O 1
ATOM 806 N N . LYS A 1 101 ? -28.260 17.040 19.606 1.00 91.00 101 LYS A N 1
ATOM 807 C CA . LYS A 1 101 ? -27.013 17.685 19.127 1.00 91.00 101 LYS A CA 1
ATOM 808 C C . LYS A 1 101 ? -25.759 16.878 19.502 1.00 91.00 101 LYS A C 1
ATOM 810 O O . LYS A 1 101 ? -24.677 17.436 19.695 1.00 91.00 101 LYS A O 1
ATOM 815 N N . CYS A 1 102 ? -25.923 15.567 19.615 1.00 90.12 102 CYS A N 1
ATOM 816 C CA . CYS A 1 102 ? -24.898 14.632 20.022 1.00 90.12 102 CYS A CA 1
ATOM 817 C C . CYS A 1 102 ? -24.164 14.140 18.775 1.00 90.12 102 CYS A C 1
ATOM 819 O O . CYS A 1 102 ? -24.773 13.821 17.752 1.00 90.12 102 CYS A O 1
ATOM 821 N N . HIS A 1 103 ? -22.840 14.116 18.844 1.00 88.94 103 HIS A N 1
ATOM 822 C CA . HIS A 1 103 ? -22.032 13.450 17.841 1.00 88.94 103 HIS A CA 1
ATOM 823 C C . HIS A 1 103 ? -22.027 11.950 18.133 1.00 88.94 103 HIS A C 1
ATOM 825 O O . HIS A 1 103 ? -22.156 11.540 19.280 1.00 88.94 103 HIS A O 1
ATOM 831 N N . GLY A 1 104 ? -21.860 11.128 17.108 1.00 80.19 104 GLY A N 1
ATOM 832 C CA . GLY A 1 104 ? -21.710 9.692 17.266 1.00 80.19 104 GLY A CA 1
ATOM 833 C C . GLY A 1 104 ? -20.376 9.345 17.930 1.00 80.19 104 GLY A C 1
ATOM 834 O O . GLY A 1 104 ? -19.749 10.207 18.558 1.00 80.19 104 GLY A O 1
ATOM 835 N N . PRO A 1 105 ? -19.889 8.107 17.773 1.00 78.00 105 PRO A N 1
ATOM 836 C CA . PRO A 1 105 ? -18.751 7.608 18.537 1.00 78.00 105 PRO A CA 1
ATOM 837 C C . PRO A 1 105 ? -17.414 8.143 17.998 1.00 78.00 105 PRO A C 1
ATOM 839 O O . PRO A 1 105 ? -16.627 7.447 17.362 1.00 78.00 105 PRO A O 1
ATOM 842 N N . VAL A 1 106 ? -17.151 9.425 18.243 1.00 78.81 106 VAL A N 1
ATOM 843 C CA . VAL A 1 106 ? -15.953 10.144 17.795 1.00 78.81 106 VAL A CA 1
ATOM 844 C C . VAL A 1 106 ? -14.952 10.324 18.936 1.00 78.81 106 VAL A C 1
ATOM 846 O O . VAL A 1 106 ? -15.317 10.466 20.105 1.00 78.81 106 VAL A O 1
ATOM 849 N N . GLY A 1 107 ? -13.659 10.322 18.602 1.00 80.31 107 GLY A N 1
ATOM 850 C CA . GLY A 1 107 ? -12.570 10.459 19.573 1.00 80.31 107 GLY A CA 1
ATOM 851 C C . GLY A 1 107 ? -12.351 11.892 20.078 1.00 80.31 107 GLY A C 1
ATOM 852 O O . GLY A 1 107 ? -12.818 12.868 19.488 1.00 80.31 107 GLY A O 1
ATOM 853 N N . SER A 1 108 ? -11.565 12.031 21.150 1.00 83.62 108 SER A N 1
ATOM 854 C CA . SER A 1 108 ? -11.207 13.334 21.739 1.00 83.62 108 SER A CA 1
ATOM 855 C C . SER A 1 108 ? -10.443 14.241 20.768 1.00 83.62 108 SER A C 1
ATOM 857 O O . SER A 1 108 ? -10.657 15.450 20.761 1.00 83.62 108 SER A O 1
ATOM 859 N N . LYS A 1 109 ? -9.616 13.674 19.877 1.00 84.62 109 LYS A N 1
ATOM 860 C CA . LYS A 1 109 ? -8.915 14.429 18.822 1.00 84.62 109 LYS A CA 1
ATOM 861 C C . LYS A 1 109 ? -9.884 15.181 17.905 1.00 84.62 109 LYS A C 1
ATOM 863 O O . LYS A 1 109 ? -9.748 16.394 17.751 1.00 84.62 109 LYS A O 1
ATOM 868 N N . PHE A 1 110 ? -10.891 14.483 17.373 1.00 86.62 110 PHE A N 1
ATOM 869 C CA . PHE A 1 110 ? -11.945 15.080 16.546 1.00 86.62 110 PHE A CA 1
ATOM 870 C C . PHE A 1 110 ? -12.684 16.184 17.311 1.00 86.62 110 PHE A C 1
ATOM 872 O O . PHE A 1 110 ? -12.860 17.293 16.804 1.00 86.62 110 PHE A O 1
ATOM 879 N N . ALA A 1 111 ? -13.064 15.900 18.560 1.00 88.62 111 ALA A N 1
ATOM 880 C CA . ALA A 1 111 ? -13.764 16.852 19.413 1.00 88.62 111 ALA A CA 1
ATOM 881 C C . ALA A 1 111 ? -12.957 18.143 19.622 1.00 88.62 111 ALA A C 1
ATOM 883 O O . ALA A 1 111 ? -13.482 19.240 19.427 1.00 88.62 111 ALA A O 1
ATOM 884 N N . HIS A 1 112 ? -11.667 18.020 19.945 1.00 88.56 112 HIS A N 1
ATOM 885 C CA . HIS A 1 112 ? -10.774 19.157 20.163 1.00 88.56 112 HIS A CA 1
ATOM 886 C C . HIS A 1 112 ? -10.550 19.978 18.890 1.00 88.56 112 HIS A C 1
ATOM 888 O O . HIS A 1 112 ? -10.585 21.206 18.948 1.00 88.56 112 HIS A O 1
ATOM 894 N N . GLN A 1 113 ? -10.356 19.331 17.738 1.00 87.44 113 GLN A N 1
ATOM 895 C CA . GLN A 1 113 ? -10.201 20.026 16.458 1.00 87.44 113 GLN A CA 1
ATOM 896 C C . GLN A 1 113 ? -11.468 20.802 16.086 1.00 87.44 113 GLN A C 1
ATOM 898 O O . GLN A 1 113 ? -11.394 21.987 15.754 1.00 87.44 113 GLN A O 1
ATOM 903 N N . LYS A 1 114 ? -12.641 20.164 16.185 1.00 88.44 114 LYS A N 1
ATOM 904 C CA . LYS A 1 114 ? -13.918 20.803 15.848 1.00 88.44 114 LYS A CA 1
ATOM 905 C C . LYS A 1 114 ? -14.226 21.970 16.784 1.00 88.44 114 LYS A C 1
ATOM 907 O O . LYS A 1 114 ? -14.641 23.027 16.310 1.00 88.44 114 LYS A O 1
ATOM 912 N N . LEU A 1 115 ? -13.957 21.811 18.081 1.00 89.50 115 LEU A N 1
ATOM 913 C CA . LEU A 1 115 ? -14.038 22.895 19.059 1.00 89.50 115 LEU A CA 1
ATOM 914 C C . LEU A 1 115 ? -13.084 24.040 18.707 1.00 89.50 115 LEU A C 1
ATOM 916 O O . LEU A 1 115 ? -13.532 25.175 18.624 1.00 89.50 115 LEU A O 1
ATOM 920 N N . LYS A 1 116 ? -11.811 23.763 18.407 1.00 85.88 116 LYS A N 1
ATOM 921 C CA . LYS A 1 116 ? -10.828 24.793 18.031 1.00 85.88 116 LYS A CA 1
ATOM 922 C C . LYS A 1 116 ? -11.263 25.605 16.805 1.00 85.88 116 LYS A C 1
ATOM 924 O O . LYS A 1 116 ? -11.094 26.817 16.782 1.00 85.88 116 LYS A O 1
ATOM 929 N N . ILE A 1 117 ? -11.839 24.946 15.798 1.00 85.00 117 ILE A N 1
ATOM 930 C CA . ILE A 1 117 ? -12.292 25.601 14.561 1.00 85.00 117 ILE A CA 1
ATOM 931 C C . ILE A 1 117 ? -13.568 26.422 14.790 1.00 85.00 117 ILE A C 1
ATOM 933 O O . ILE A 1 117 ? -13.713 27.503 14.227 1.00 85.00 117 ILE A O 1
ATOM 937 N N . LYS A 1 118 ? -14.525 25.898 15.566 1.00 84.31 118 LYS A N 1
ATOM 938 C CA . LYS A 1 118 ? -15.876 26.473 15.675 1.00 84.31 118 LYS A CA 1
ATOM 939 C C . LYS A 1 118 ? -16.092 27.371 16.890 1.00 84.31 118 LYS A C 1
ATOM 941 O O . LYS A 1 118 ? -17.027 28.162 16.857 1.00 84.31 118 LYS A O 1
ATOM 946 N N . ALA A 1 119 ? -15.283 27.245 17.939 1.00 79.75 119 ALA A N 1
ATOM 947 C CA . ALA A 1 119 ? -15.408 28.058 19.147 1.00 79.75 119 ALA A CA 1
ATOM 948 C C . ALA A 1 119 ? -14.666 29.400 19.052 1.00 79.75 119 ALA A C 1
ATOM 950 O O . ALA A 1 119 ? -15.012 30.331 19.772 1.00 79.75 119 ALA A O 1
ATOM 951 N N . GLY A 1 120 ? -13.656 29.525 18.180 1.00 78.75 120 GLY A N 1
ATOM 952 C CA . GLY A 1 120 ? -12.856 30.749 18.081 1.00 78.75 120 GLY A CA 1
ATOM 953 C C . GLY A 1 120 ? -12.188 31.100 19.419 1.00 78.75 120 GLY A C 1
ATOM 954 O O . GLY A 1 120 ? -11.406 30.307 19.934 1.00 78.75 120 GLY A O 1
ATOM 955 N N . LEU A 1 121 ? -12.515 32.275 19.974 1.00 77.88 121 LEU A N 1
ATOM 956 C CA . LEU A 1 121 ? -12.048 32.758 21.287 1.00 77.88 121 LEU A CA 1
ATOM 957 C C . LEU A 1 121 ? -13.137 32.675 22.380 1.00 77.88 121 LEU A C 1
ATOM 959 O O . LEU A 1 121 ? -12.989 33.254 23.456 1.00 77.88 121 LEU A O 1
ATOM 963 N N . GLU A 1 122 ? -14.258 32.000 22.119 1.00 85.19 122 GLU A N 1
ATOM 964 C CA . GLU A 1 122 ? -15.382 31.925 23.054 1.00 85.19 122 GLU A CA 1
ATOM 965 C C . GLU A 1 122 ? -15.201 30.798 24.085 1.00 85.19 122 GLU A C 1
ATOM 967 O O . GLU A 1 122 ? -14.817 29.674 23.760 1.00 85.19 122 GLU A O 1
ATOM 972 N N . THR A 1 123 ? -15.536 31.074 25.349 1.00 88.69 123 THR A N 1
ATOM 973 C CA . THR A 1 123 ? -15.580 30.064 26.421 1.00 88.69 123 THR A CA 1
ATOM 974 C C . THR A 1 123 ? -17.007 29.566 26.660 1.00 88.69 123 THR A C 1
ATOM 976 O O . THR A 1 123 ? -17.985 30.269 26.413 1.00 88.69 123 THR A O 1
ATOM 979 N N . GLY A 1 124 ? -17.160 28.351 27.173 1.00 88.56 124 GLY A N 1
ATOM 980 C CA . GLY A 1 124 ? -18.446 27.684 27.375 1.00 88.56 124 GLY A CA 1
ATOM 981 C C . GLY A 1 124 ? -19.026 27.048 26.112 1.00 88.56 124 GLY A C 1
ATOM 982 O O . GLY A 1 124 ? -20.171 26.600 26.118 1.00 88.56 124 GLY A O 1
ATOM 983 N N . ILE A 1 125 ? -18.258 26.974 25.024 1.00 93.38 125 ILE A N 1
ATOM 984 C CA . ILE A 1 125 ? -18.627 26.175 23.854 1.00 93.38 125 ILE A CA 1
ATOM 985 C C . ILE A 1 125 ? -18.266 24.716 24.128 1.00 93.38 125 ILE A C 1
ATOM 987 O O . ILE A 1 125 ? -17.136 24.409 24.522 1.00 93.38 125 ILE A O 1
ATOM 991 N N . GLY A 1 126 ? -19.242 23.830 23.942 1.00 93.31 126 GLY A N 1
ATOM 992 C CA . GLY A 1 126 ? -19.110 22.404 24.193 1.00 93.31 126 GLY A CA 1
ATOM 993 C C . GLY A 1 126 ? -19.432 21.539 22.982 1.00 93.31 126 GLY A C 1
ATOM 994 O O . GLY A 1 126 ? -20.119 21.949 22.042 1.00 93.31 126 GLY A O 1
ATOM 995 N N . ILE A 1 127 ? -18.938 20.309 23.024 1.00 93.75 127 ILE A N 1
ATOM 996 C CA . ILE A 1 127 ? -19.272 19.249 22.079 1.00 93.75 127 ILE A CA 1
ATOM 997 C C . ILE A 1 127 ? -19.687 18.005 22.861 1.00 93.75 127 ILE A C 1
ATOM 999 O O . ILE A 1 127 ? -18.946 17.524 23.718 1.00 93.75 127 ILE A O 1
ATOM 1003 N N . LEU A 1 128 ? -20.889 17.510 22.574 1.00 94.38 128 LEU A N 1
ATOM 1004 C CA . LEU A 1 128 ? -21.416 16.265 23.122 1.00 94.38 128 LEU A CA 1
ATOM 1005 C C . LEU A 1 128 ? -21.184 15.150 22.102 1.00 94.38 128 LEU A C 1
ATOM 1007 O O . LEU A 1 128 ? -21.438 15.362 20.912 1.00 94.38 128 LEU A O 1
ATOM 1011 N N . ARG A 1 129 ? -20.691 13.995 22.550 1.00 91.69 129 ARG A N 1
ATOM 1012 C CA . ARG A 1 129 ? -20.393 12.833 21.703 1.00 91.69 129 ARG A CA 1
ATOM 1013 C C . ARG A 1 129 ? -20.654 11.511 22.419 1.00 91.69 129 ARG A C 1
ATOM 1015 O O . ARG A 1 129 ? -20.439 11.430 23.626 1.00 91.69 129 ARG A O 1
ATOM 1022 N N . GLU A 1 130 ? -21.030 10.473 21.685 1.00 87.19 130 GLU A N 1
ATOM 1023 C CA . GLU A 1 130 ? -20.987 9.094 22.181 1.00 87.19 130 GLU A CA 1
ATOM 1024 C C . GLU A 1 130 ? -19.536 8.661 22.443 1.00 87.19 130 GLU A C 1
ATOM 1026 O O . GLU A 1 130 ? -18.581 9.108 21.793 1.00 87.19 130 GLU A O 1
ATOM 1031 N N . SER A 1 131 ? -19.351 7.786 23.425 1.00 82.94 131 SER A N 1
ATOM 1032 C CA . SER A 1 131 ? -18.064 7.156 23.689 1.00 82.94 131 SER A CA 1
ATOM 1033 C C . SER A 1 131 ? -17.749 6.138 22.595 1.00 82.94 131 SER A C 1
ATOM 1035 O O . SER A 1 131 ? -18.548 5.266 22.277 1.00 82.94 131 SER A O 1
ATOM 1037 N N . SER A 1 132 ? -16.535 6.198 22.046 1.00 70.81 132 SER A N 1
ATOM 1038 C CA . SER A 1 132 ? -16.050 5.202 21.085 1.00 70.81 132 SER A CA 1
ATOM 1039 C C . SER A 1 132 ? -15.594 3.889 21.743 1.00 70.81 132 SER A C 1
ATOM 1041 O O . SER A 1 132 ? -15.110 3.004 21.046 1.00 70.81 132 SER A O 1
ATOM 1043 N N . MET A 1 133 ? -15.652 3.787 23.078 1.00 69.88 133 MET A N 1
ATOM 1044 C CA . MET A 1 133 ? -15.092 2.662 23.846 1.00 69.88 133 MET A CA 1
ATOM 1045 C C . MET A 1 133 ? -16.098 1.978 24.775 1.00 69.88 133 MET A C 1
ATOM 1047 O O . MET A 1 133 ? -15.906 0.817 25.128 1.00 69.88 133 MET A O 1
ATOM 1051 N N . GLU A 1 134 ? -17.137 2.692 25.195 1.00 75.62 134 GLU A N 1
ATOM 1052 C CA . GLU A 1 134 ? -18.110 2.240 26.188 1.00 75.62 134 GLU A CA 1
ATOM 1053 C C . GLU A 1 134 ? -19.505 2.525 25.642 1.00 75.62 134 GLU A C 1
ATOM 1055 O O . GLU A 1 134 ? -19.793 3.656 25.258 1.00 75.62 134 GLU A O 1
ATOM 1060 N N . TYR A 1 135 ? -20.341 1.496 25.583 1.00 65.75 135 TYR A N 1
ATOM 1061 C CA . TYR A 1 135 ? -21.752 1.634 25.231 1.00 65.75 135 TYR A CA 1
ATOM 1062 C C . TYR A 1 135 ? -22.495 2.377 26.363 1.00 65.75 135 TYR A C 1
ATOM 1064 O O . TYR A 1 135 ? -22.042 2.310 27.505 1.00 65.75 135 TYR A O 1
ATOM 1072 N N . ASP A 1 136 ? -23.555 3.129 26.048 1.00 77.81 136 ASP A N 1
ATOM 1073 C CA . ASP A 1 136 ? -24.341 3.971 26.984 1.00 77.81 136 ASP A CA 1
ATOM 1074 C C . ASP A 1 136 ? -23.556 5.071 27.734 1.00 77.81 136 ASP A C 1
ATOM 1076 O O . ASP A 1 136 ? -24.053 5.724 28.654 1.00 77.81 136 ASP A O 1
ATOM 1080 N N . THR A 1 137 ? -22.319 5.337 27.311 1.00 87.12 137 THR A N 1
ATOM 1081 C CA . THR A 1 137 ? -21.494 6.422 27.846 1.00 87.12 137 THR A CA 1
ATOM 1082 C C . THR A 1 137 ? -21.364 7.541 26.820 1.00 87.12 137 THR A C 1
ATOM 1084 O O . THR A 1 137 ? -20.966 7.321 25.675 1.00 87.12 137 THR A O 1
ATOM 1087 N N . TYR A 1 138 ? -21.553 8.780 27.262 1.00 91.44 138 TYR A N 1
ATOM 1088 C CA . TYR A 1 138 ? -21.316 9.988 26.477 1.00 91.44 138 TYR A CA 1
ATOM 1089 C C . TYR A 1 138 ? -20.179 10.817 27.078 1.00 91.44 138 TYR A C 1
ATOM 1091 O O . TYR A 1 138 ? -19.832 10.723 28.261 1.00 91.44 138 TYR A O 1
ATOM 109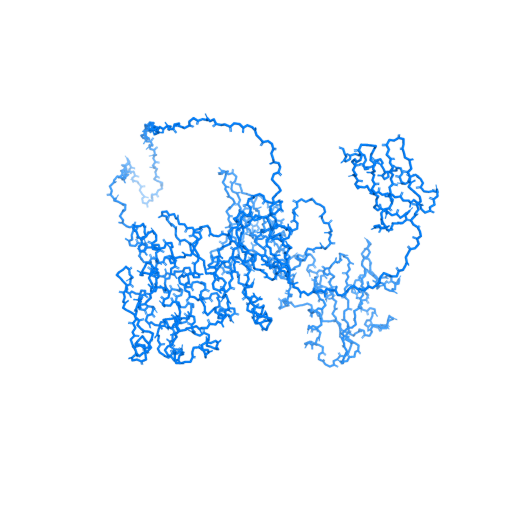9 N N . LYS A 1 139 ? -19.561 11.645 26.243 1.00 93.31 139 LYS A N 1
ATOM 1100 C CA . LYS A 1 139 ? -18.503 12.578 26.624 1.00 93.31 139 LYS A CA 1
ATOM 1101 C C . LYS A 1 139 ? -18.913 13.987 26.230 1.00 93.31 139 LYS A C 1
ATOM 1103 O O . LYS A 1 139 ? -19.362 14.225 25.111 1.00 93.31 139 LYS A O 1
ATOM 1108 N N . LEU A 1 140 ? -18.722 14.921 27.148 1.00 94.31 140 LEU A N 1
ATOM 1109 C CA . LEU A 1 140 ? -18.957 16.341 26.935 1.00 94.31 140 LEU A CA 1
ATOM 1110 C C . LEU A 1 140 ? -17.626 17.077 27.097 1.00 94.31 140 LEU A C 1
ATOM 1112 O O . LEU A 1 140 ? -17.110 17.167 28.207 1.00 94.31 140 LEU A O 1
ATOM 1116 N N . SER A 1 141 ? -17.066 17.595 26.006 1.00 94.44 141 SER A N 1
ATOM 1117 C CA . SER A 1 141 ? -15.824 18.382 26.045 1.00 94.44 141 SER A CA 1
ATOM 1118 C C . SER A 1 141 ? -16.167 19.875 25.974 1.00 94.44 141 SER A C 1
ATOM 1120 O O . SER A 1 141 ? -16.882 20.281 25.059 1.00 94.44 141 SER A O 1
ATOM 1122 N N . VAL A 1 142 ? -15.682 20.695 26.914 1.00 93.31 142 VAL A N 1
ATOM 1123 C CA . VAL A 1 142 ? -16.046 22.125 27.044 1.00 93.31 142 VAL A CA 1
ATOM 1124 C C . VAL A 1 142 ? -14.808 23.012 27.159 1.00 93.31 142 VAL A C 1
ATOM 1126 O O . VAL A 1 142 ? -13.907 22.741 27.955 1.00 93.31 142 VAL A O 1
ATOM 1129 N N . ILE A 1 143 ? -14.769 24.112 26.402 1.00 91.81 143 ILE A N 1
ATOM 1130 C CA . ILE A 1 143 ? -13.708 25.126 26.513 1.00 91.81 143 ILE A CA 1
ATOM 1131 C C . ILE A 1 143 ? -14.010 26.044 27.699 1.00 91.81 143 ILE A C 1
ATOM 1133 O O . ILE A 1 143 ? -14.868 26.916 27.604 1.00 91.81 143 ILE A O 1
ATOM 1137 N N . LYS A 1 144 ? -13.293 25.898 28.818 1.00 87.25 144 LYS A N 1
ATOM 1138 C CA . LYS A 1 144 ? -13.422 26.831 29.957 1.00 87.25 144 LYS A CA 1
ATOM 1139 C C . LYS A 1 144 ? -12.546 28.076 29.833 1.00 87.25 144 LYS A C 1
ATOM 1141 O O . LYS A 1 144 ? -12.927 29.137 30.319 1.00 87.25 144 LYS A O 1
ATOM 1146 N N . LYS A 1 145 ? -11.377 27.948 29.202 1.00 84.94 145 LYS A N 1
ATOM 1147 C CA . LYS A 1 145 ? -10.399 29.023 28.983 1.00 84.94 145 LYS A CA 1
ATOM 1148 C C . LYS A 1 145 ? -9.823 28.883 27.576 1.00 84.94 145 LYS A C 1
ATOM 1150 O O . LYS A 1 145 ? -9.600 27.762 27.136 1.00 84.94 145 LYS A O 1
ATOM 1155 N N . VAL A 1 146 ? -9.589 30.007 26.902 1.00 80.06 146 VAL A N 1
ATOM 1156 C CA . VAL A 1 146 ? -9.202 30.059 25.479 1.00 80.06 146 VAL A CA 1
ATOM 1157 C C . VAL A 1 146 ? -7.860 29.363 25.207 1.00 80.06 146 VAL A C 1
ATOM 1159 O O . VAL A 1 146 ? -7.738 28.648 24.218 1.00 80.06 146 VAL A O 1
ATOM 1162 N N . ASP A 1 147 ? -6.900 29.476 26.128 1.00 80.38 147 ASP A N 1
ATOM 1163 C CA . ASP A 1 147 ? -5.540 28.934 25.965 1.00 80.38 147 ASP A CA 1
ATOM 1164 C C . ASP A 1 147 ? -5.326 27.561 26.627 1.00 80.38 147 ASP A C 1
ATOM 1166 O O . ASP A 1 147 ? -4.192 27.137 26.853 1.00 80.38 147 ASP A O 1
ATOM 1170 N N . GLN A 1 148 ? -6.402 26.858 26.993 1.00 83.44 148 GLN A N 1
ATOM 1171 C CA . GLN A 1 148 ? -6.321 25.547 27.644 1.00 83.44 148 GLN A CA 1
ATOM 1172 C C . GLN A 1 148 ? -7.071 24.472 26.853 1.00 83.44 148 GLN A C 1
ATOM 1174 O O . GLN A 1 148 ? -8.053 24.776 26.172 1.00 83.44 148 GLN A O 1
ATOM 1179 N N . PRO A 1 149 ? -6.632 23.200 26.938 1.00 84.19 149 PRO A N 1
ATOM 1180 C CA . PRO A 1 149 ? -7.363 22.106 26.318 1.00 84.19 149 PRO A CA 1
ATOM 1181 C C . PRO A 1 149 ? -8.793 22.016 26.883 1.00 84.19 149 PRO A C 1
ATOM 1183 O O . PRO A 1 149 ? -9.004 22.319 28.064 1.00 84.19 149 PRO A O 1
ATOM 1186 N N . PRO A 1 150 ? -9.780 21.588 26.070 1.00 90.00 150 PRO A N 1
ATOM 1187 C CA . PRO A 1 150 ? -11.139 21.365 26.545 1.00 90.00 150 PRO A CA 1
ATOM 1188 C C . PRO A 1 150 ? -11.162 20.388 27.722 1.00 90.00 150 PRO A C 1
ATOM 1190 O O . PRO A 1 150 ? -10.454 19.382 27.723 1.00 90.00 150 PRO A O 1
ATOM 1193 N N . ILE A 1 151 ? -12.000 20.677 28.713 1.00 91.44 151 ILE A N 1
ATOM 1194 C CA . ILE A 1 151 ? -12.218 19.781 29.850 1.00 91.44 151 ILE A CA 1
ATOM 1195 C C . ILE A 1 151 ? -13.290 18.775 29.457 1.00 91.44 151 ILE A C 1
ATOM 1197 O O . ILE A 1 151 ? -14.335 19.164 28.935 1.00 91.44 151 ILE A O 1
ATOM 1201 N N . GLU A 1 152 ? -13.031 17.495 29.709 1.00 92.12 152 GLU A N 1
ATOM 1202 C CA . GLU A 1 152 ? -13.949 16.409 29.379 1.00 92.12 152 GLU A CA 1
ATOM 1203 C C . GLU A 1 152 ? -14.731 15.935 30.603 1.00 92.12 152 GLU A C 1
ATOM 1205 O O . GLU A 1 152 ? -14.162 15.608 31.643 1.00 92.12 152 GLU A O 1
ATOM 1210 N N . TYR A 1 153 ? -16.042 15.836 30.433 1.00 92.25 153 TYR A N 1
ATOM 1211 C CA . TYR A 1 153 ? -16.985 15.274 31.387 1.00 92.25 153 TYR A CA 1
ATOM 1212 C C . TYR A 1 153 ? -17.538 13.962 30.840 1.00 92.25 153 TYR A C 1
ATOM 1214 O O . TYR A 1 153 ? -17.731 13.816 29.631 1.00 92.25 153 TYR A O 1
ATOM 1222 N N . THR A 1 154 ? -17.792 12.999 31.724 1.00 92.94 154 THR A N 1
ATOM 1223 C CA . THR A 1 154 ? -18.405 11.716 31.354 1.00 92.94 154 THR A CA 1
ATOM 1224 C C . THR A 1 154 ? -19.850 11.696 31.818 1.00 92.94 154 THR A C 1
ATOM 1226 O O . THR A 1 154 ? -20.104 11.957 32.990 1.00 92.94 154 THR A O 1
ATOM 1229 N N . ILE A 1 155 ? -20.764 11.376 30.909 1.00 93.06 155 ILE A N 1
ATOM 1230 C CA . ILE A 1 155 ? -22.190 11.192 31.177 1.00 93.06 155 ILE A CA 1
ATOM 1231 C C . ILE A 1 155 ? -22.496 9.708 30.971 1.00 93.06 155 ILE A C 1
ATOM 1233 O O . ILE A 1 155 ? -22.018 9.124 30.001 1.00 93.06 155 ILE A O 1
ATOM 1237 N N . ILE A 1 156 ? -23.239 9.107 31.889 1.00 90.00 156 ILE A N 1
ATOM 1238 C CA . ILE A 1 156 ? -23.617 7.693 31.860 1.00 90.00 156 ILE A CA 1
ATOM 1239 C C . ILE A 1 156 ? -25.136 7.626 31.748 1.00 90.00 156 ILE A C 1
ATOM 1241 O O . ILE A 1 156 ? -25.828 8.338 32.477 1.00 90.00 156 ILE A O 1
ATOM 1245 N N . GLU A 1 157 ? -25.630 6.801 30.831 1.00 86.06 157 GLU A N 1
ATOM 1246 C CA . GLU A 1 157 ? -27.039 6.435 30.707 1.00 86.06 157 GLU A CA 1
ATOM 1247 C C . GLU A 1 157 ? -27.282 5.104 31.428 1.00 86.06 157 GLU A C 1
ATOM 1249 O O . GLU A 1 157 ? -26.481 4.174 31.331 1.00 86.06 157 GLU A O 1
ATOM 1254 N N . ASN A 1 158 ? -28.340 5.040 32.232 1.00 83.94 158 ASN A N 1
ATOM 1255 C CA . ASN A 1 158 ? -28.710 3.839 32.974 1.00 83.94 158 ASN A CA 1
ATOM 1256 C C . ASN A 1 158 ? -29.721 2.981 32.193 1.00 83.94 158 ASN A C 1
ATOM 1258 O O . ASN A 1 158 ? -30.240 3.388 31.157 1.00 83.94 158 ASN A O 1
ATOM 1262 N N . GLU A 1 159 ? -30.047 1.799 32.720 1.00 80.38 159 GLU A N 1
ATOM 1263 C CA . GLU A 1 159 ? -30.987 0.862 32.079 1.00 80.38 159 GLU A CA 1
ATOM 1264 C C . GLU A 1 159 ? -32.417 1.424 31.924 1.00 80.38 159 GLU A C 1
ATOM 1266 O O . GLU A 1 159 ? -33.193 0.925 31.113 1.00 80.38 159 GLU A O 1
ATOM 1271 N N . GLU A 1 160 ? -32.768 2.476 32.672 1.00 82.12 160 GLU A N 1
ATOM 1272 C CA . GLU A 1 160 ? -34.057 3.173 32.582 1.00 82.12 160 GLU A CA 1
ATOM 1273 C C . GLU A 1 160 ? -34.046 4.333 31.562 1.00 82.12 160 GLU A C 1
ATOM 1275 O O . GLU A 1 160 ? -35.063 5.010 31.404 1.00 82.12 160 GLU A O 1
ATOM 1280 N N . GLY A 1 161 ? -32.918 4.591 30.886 1.00 79.69 161 GLY A N 1
ATOM 1281 C CA . GLY A 1 161 ? -32.739 5.696 29.931 1.00 79.69 161 GLY A CA 1
ATOM 1282 C C . GLY A 1 161 ? -32.483 7.066 30.574 1.00 79.69 161 GLY A C 1
ATOM 1283 O O . GLY A 1 161 ? -32.466 8.085 29.881 1.00 79.69 161 GLY A O 1
ATOM 1284 N N . LYS A 1 162 ? -32.280 7.120 31.897 1.00 88.00 162 LYS A N 1
ATOM 1285 C CA . LYS A 1 162 ? -31.895 8.350 32.604 1.00 88.00 162 LYS A CA 1
ATOM 1286 C C . LYS A 1 162 ? -30.391 8.555 32.530 1.00 88.00 162 LYS A C 1
ATOM 1288 O O . LYS A 1 162 ? -29.620 7.597 32.512 1.00 88.00 162 LYS A O 1
ATOM 1293 N N . VAL A 1 163 ? -29.967 9.814 32.547 1.00 90.50 163 VAL A N 1
ATOM 1294 C CA . VAL A 1 163 ? -28.563 10.205 32.390 1.00 90.50 163 VAL A CA 1
ATOM 1295 C C . VAL A 1 163 ? -28.048 11.010 33.578 1.00 90.50 163 VAL A C 1
ATOM 1297 O O . VAL A 1 163 ? -28.742 11.889 34.087 1.00 90.50 163 VAL A O 1
ATOM 1300 N N . HIS A 1 164 ? -26.799 10.778 33.973 1.00 90.38 164 HIS A N 1
ATOM 1301 C CA . HIS A 1 164 ? -26.106 11.575 34.991 1.00 90.38 164 HIS A CA 1
ATOM 1302 C C . HIS A 1 164 ? -24.619 11.745 34.662 1.00 90.38 164 HIS A C 1
ATOM 1304 O O . HIS A 1 164 ? -24.026 10.983 33.898 1.00 90.38 164 HIS A O 1
ATOM 1310 N N . LEU A 1 165 ? -23.980 12.756 35.254 1.00 90.38 165 LEU A N 1
ATOM 1311 C CA . LEU A 1 165 ? -22.525 12.924 35.188 1.00 90.38 165 LEU A CA 1
ATOM 1312 C C . LEU A 1 165 ? -21.841 11.907 36.106 1.00 90.38 165 LEU A C 1
ATOM 1314 O O . LEU A 1 165 ? -22.209 11.811 37.264 1.00 90.38 165 LEU A O 1
ATOM 1318 N N . LYS A 1 166 ? -20.796 11.214 35.642 1.00 86.12 166 LYS A N 1
ATOM 1319 C CA . LYS A 1 166 ? -20.111 10.129 36.381 1.00 86.12 166 LYS A CA 1
ATOM 1320 C C . LYS A 1 166 ? -19.678 10.495 37.810 1.00 86.12 166 LYS A C 1
ATOM 1322 O O . LYS A 1 166 ? -19.674 9.639 38.689 1.00 86.12 166 LYS A O 1
ATOM 1327 N N . ASP A 1 167 ? -19.320 11.756 38.040 1.00 79.19 167 ASP A N 1
ATOM 1328 C CA . ASP A 1 167 ? -18.850 12.253 39.340 1.00 79.19 167 ASP A CA 1
ATOM 1329 C C . ASP A 1 167 ? -19.983 12.840 40.212 1.00 79.19 167 ASP A C 1
ATOM 1331 O O . ASP A 1 167 ? -19.730 13.469 41.244 1.00 79.19 167 ASP A O 1
ATOM 1335 N N . LYS A 1 168 ? -21.245 12.677 39.792 1.00 77.00 168 LYS A N 1
ATOM 1336 C CA . LYS A 1 168 ? -22.459 13.211 40.424 1.00 77.00 168 LYS A CA 1
ATOM 1337 C C . LYS A 1 168 ? -23.570 12.154 40.393 1.00 77.00 168 LYS A C 1
ATOM 1339 O O . LYS A 1 168 ? -23.531 11.220 39.608 1.00 77.00 168 LYS A O 1
ATOM 1344 N N . LYS A 1 169 ? -24.553 12.273 41.285 1.00 66.25 169 LYS A N 1
ATOM 1345 C CA . LYS A 1 169 ? -25.644 11.286 41.431 1.00 66.25 169 LYS A CA 1
ATOM 1346 C C . LYS A 1 169 ? -27.029 11.842 41.092 1.00 66.25 169 LYS A C 1
ATOM 1348 O O . LYS A 1 169 ? -28.027 11.270 41.506 1.00 66.25 169 LYS A O 1
ATOM 1353 N N . GLU A 1 170 ? -27.092 12.989 40.426 1.00 81.62 170 GLU A N 1
ATOM 1354 C CA . GLU A 1 170 ? -28.365 13.590 40.032 1.00 81.62 170 GLU A CA 1
ATOM 1355 C C . GLU A 1 170 ? -28.753 13.074 38.648 1.00 81.62 170 GLU A C 1
ATOM 1357 O O . GLU A 1 170 ? -28.046 13.326 37.669 1.00 81.62 170 GLU A O 1
ATOM 1362 N N . ASP A 1 171 ? -29.834 12.298 38.603 1.00 86.06 171 ASP A N 1
ATOM 1363 C CA . ASP A 1 171 ? -30.367 11.721 37.375 1.00 86.06 171 ASP A CA 1
ATOM 1364 C C . ASP A 1 171 ? -31.258 12.731 36.644 1.00 86.06 171 ASP A C 1
ATOM 1366 O O . ASP A 1 171 ? -32.077 13.426 37.247 1.00 86.06 171 ASP A O 1
ATOM 1370 N N . HIS A 1 172 ? -31.138 12.758 35.321 1.00 88.88 172 HIS A N 1
ATOM 1371 C CA . HIS A 1 172 ? -31.997 13.513 34.418 1.00 88.88 172 HIS A CA 1
ATOM 1372 C C . HIS A 1 172 ? -32.715 12.565 33.457 1.00 88.88 172 HIS A C 1
ATOM 1374 O O . HIS A 1 172 ? -32.165 11.541 33.063 1.00 88.88 172 HIS A O 1
ATOM 1380 N N . ASP A 1 173 ? -33.911 12.945 33.006 1.00 87.94 173 ASP A N 1
ATOM 1381 C CA . ASP A 1 173 ? -34.746 12.088 32.150 1.00 87.94 173 ASP A CA 1
ATOM 1382 C C . ASP A 1 173 ? -34.116 11.742 30.792 1.00 87.94 173 ASP A C 1
ATOM 1384 O O . ASP A 1 173 ? -34.478 10.739 30.191 1.00 87.94 173 ASP A O 1
ATOM 1388 N N . ASN A 1 174 ? -33.238 12.600 30.261 1.00 87.75 174 ASN A N 1
ATOM 1389 C CA . ASN A 1 174 ? -32.523 12.389 29.000 1.00 87.75 174 ASN A CA 1
ATOM 1390 C C . ASN A 1 174 ? -31.361 13.390 28.844 1.00 87.75 174 ASN A C 1
ATOM 1392 O O . ASN A 1 174 ? -31.246 14.367 29.593 1.00 87.75 174 ASN A O 1
ATOM 1396 N N . LEU A 1 175 ? -30.512 13.167 27.830 1.00 89.38 175 LEU A N 1
ATOM 1397 C CA . LEU A 1 175 ? -29.364 14.027 27.506 1.00 89.38 175 LEU A CA 1
ATOM 1398 C C . LEU A 1 175 ? -29.747 15.494 27.324 1.00 89.38 175 LEU A C 1
ATOM 1400 O O . LEU A 1 175 ? -29.039 16.377 27.806 1.00 89.38 175 LEU A O 1
ATOM 1404 N N . LEU A 1 176 ? -30.855 15.767 26.637 1.00 89.56 176 LEU A N 1
ATOM 1405 C CA . LEU A 1 176 ? -31.284 17.132 26.366 1.00 89.56 176 LEU A CA 1
ATOM 1406 C C . LEU A 1 176 ? -31.641 17.871 27.663 1.00 89.56 176 LEU A C 1
ATOM 1408 O O . LEU A 1 176 ? -31.240 19.024 27.826 1.00 89.56 176 LEU A O 1
ATOM 1412 N N . SER A 1 177 ? -32.329 17.207 28.597 1.00 89.62 177 SER A N 1
ATOM 1413 C CA . SER A 1 177 ? -32.655 17.753 29.919 1.00 89.62 177 SER A CA 1
ATOM 1414 C C . SER A 1 177 ? -31.396 18.098 30.720 1.00 89.62 177 SER A C 1
ATOM 1416 O O . SER A 1 177 ? -31.293 19.219 31.215 1.00 89.62 177 SER A O 1
ATOM 1418 N N . LEU A 1 178 ? -30.410 17.193 30.779 1.00 90.44 178 LEU A N 1
ATOM 1419 C CA . LEU A 1 178 ? -29.131 17.433 31.468 1.00 90.44 178 LEU A CA 1
ATOM 1420 C C . LEU A 1 178 ? -28.377 18.619 30.854 1.00 90.44 178 LEU A C 1
ATOM 1422 O O . LEU A 1 178 ? -27.940 19.528 31.557 1.00 90.44 178 LEU A O 1
ATOM 1426 N N . ILE A 1 179 ? -28.241 18.643 29.527 1.00 91.50 179 ILE A N 1
ATOM 1427 C CA . ILE A 1 179 ? -27.525 19.714 28.826 1.00 91.50 179 ILE A CA 1
ATOM 1428 C C . ILE A 1 179 ? -28.216 21.067 29.017 1.00 91.50 179 ILE A C 1
ATOM 1430 O O . ILE A 1 179 ? -27.540 22.069 29.250 1.00 91.50 179 ILE A O 1
ATOM 1434 N N . ASN A 1 180 ? -29.547 21.116 28.927 1.00 89.75 180 ASN A N 1
ATOM 1435 C CA . ASN A 1 180 ? -30.299 22.351 29.137 1.00 89.75 180 ASN A CA 1
ATOM 1436 C C . ASN A 1 180 ? -30.166 22.849 30.580 1.00 89.75 180 ASN A C 1
ATOM 1438 O O . ASN A 1 180 ? -29.977 24.048 30.784 1.00 89.75 180 ASN A O 1
ATOM 1442 N N . TRP A 1 181 ? -30.199 21.940 31.557 1.00 86.94 181 TRP A N 1
ATOM 1443 C CA . TRP A 1 181 ? -29.970 22.256 32.964 1.00 86.94 181 TRP A CA 1
ATOM 1444 C C . TRP A 1 181 ? -28.588 22.882 33.186 1.00 86.94 181 TRP A C 1
ATOM 1446 O O . TRP A 1 181 ? -28.472 23.937 33.810 1.00 86.94 181 TRP A O 1
ATOM 1456 N N . GLU A 1 182 ? -27.538 22.306 32.594 1.00 86.88 182 GLU A N 1
ATOM 1457 C CA . GLU A 1 182 ? -26.178 22.850 32.686 1.00 86.88 182 GLU A CA 1
ATOM 1458 C C . GLU A 1 182 ? -26.013 24.201 31.983 1.00 86.88 182 GLU A C 1
ATOM 1460 O O . GLU A 1 182 ? -25.273 25.051 32.475 1.00 86.88 182 GLU A O 1
ATOM 1465 N N . ILE A 1 183 ? -26.719 24.434 30.872 1.00 87.31 183 ILE A N 1
ATOM 1466 C CA . ILE A 1 183 ? -26.704 25.730 30.174 1.00 87.31 183 ILE A CA 1
ATOM 1467 C C . ILE A 1 183 ? -27.415 26.821 30.983 1.00 87.31 183 ILE A C 1
ATOM 1469 O O . ILE A 1 183 ? -26.979 27.972 30.976 1.00 87.31 183 ILE A O 1
ATOM 1473 N N . GLN A 1 184 ? -28.515 26.483 31.658 1.00 85.44 184 GLN A N 1
ATOM 1474 C CA . GLN A 1 184 ? -29.356 27.458 32.357 1.00 85.44 184 GLN A CA 1
ATOM 1475 C C . GLN A 1 184 ? -28.885 27.743 33.784 1.00 85.44 184 GLN A C 1
ATOM 1477 O O . GLN A 1 184 ? -28.869 28.896 34.207 1.00 85.44 184 GLN A O 1
ATOM 1482 N N . ILE A 1 185 ? -28.528 26.696 34.527 1.00 81.50 185 ILE A N 1
ATOM 1483 C CA . ILE A 1 185 ? -28.290 26.764 35.974 1.00 81.50 185 ILE A CA 1
ATOM 1484 C C . ILE A 1 185 ? -26.800 26.613 36.291 1.00 81.50 185 ILE A C 1
ATOM 1486 O O . ILE A 1 185 ? -26.334 27.140 37.300 1.00 81.50 185 ILE A O 1
ATOM 1490 N N . ASN A 1 186 ? -26.032 25.941 35.422 1.00 82.44 186 ASN A N 1
ATOM 1491 C CA . ASN A 1 186 ? -24.609 25.653 35.630 1.00 82.44 186 ASN A CA 1
ATOM 1492 C C . ASN A 1 186 ? -24.330 25.024 37.011 1.00 82.44 186 ASN A C 1
ATOM 1494 O O . ASN A 1 186 ? -23.336 25.331 37.674 1.00 82.44 186 ASN A O 1
ATOM 1498 N N . TYR A 1 187 ? -25.239 24.154 37.459 1.00 75.56 187 TYR A N 1
ATOM 1499 C CA . TYR A 1 187 ? -25.227 23.578 38.801 1.00 75.56 187 TYR A CA 1
ATOM 1500 C C . TYR A 1 187 ? -23.925 22.823 39.093 1.00 75.56 187 TYR A C 1
ATOM 1502 O O . TYR A 1 187 ? -23.328 22.975 40.159 1.00 75.56 187 TYR A O 1
ATOM 1510 N N . ASN A 1 188 ? -23.422 22.069 38.111 1.00 76.69 188 ASN A N 1
ATOM 1511 C CA . ASN A 1 188 ? -22.181 21.313 38.248 1.00 76.69 188 ASN A CA 1
ATOM 1512 C C . ASN A 1 188 ? -20.917 22.133 37.934 1.00 76.69 188 ASN A C 1
ATOM 1514 O O . ASN A 1 188 ? -19.808 21.591 37.932 1.00 76.69 188 ASN A O 1
ATOM 1518 N N . GLY A 1 189 ? -21.049 23.439 37.674 1.00 79.69 189 GLY A N 1
ATOM 1519 C CA . GLY A 1 189 ? -19.924 24.320 37.371 1.00 79.69 189 GLY A CA 1
ATOM 1520 C C . GLY A 1 189 ? -19.212 23.967 36.060 1.00 79.69 189 GLY A C 1
ATOM 1521 O O . GLY A 1 189 ? -18.010 24.225 35.918 1.00 79.69 189 GLY A O 1
ATOM 1522 N N . ILE A 1 190 ? -19.910 23.345 35.104 1.00 84.94 190 ILE A N 1
ATOM 1523 C CA . ILE A 1 190 ? -19.375 22.979 33.783 1.00 84.94 190 ILE A CA 1
ATOM 1524 C C . ILE A 1 190 ? -19.099 24.230 32.934 1.00 84.94 190 ILE A C 1
ATOM 1526 O O . ILE A 1 190 ? -18.147 24.255 32.154 1.00 84.94 190 ILE A O 1
ATOM 1530 N N . GLY A 1 191 ? -19.880 25.291 33.117 1.00 83.50 191 GLY A N 1
ATOM 1531 C CA . GLY A 1 191 ? -19.781 26.544 32.374 1.00 83.50 191 GLY A CA 1
ATOM 1532 C C . GLY A 1 191 ? -20.204 26.402 30.913 1.00 83.50 191 GLY A C 1
ATOM 1533 O O . GLY A 1 191 ? -19.716 27.150 30.068 1.00 83.50 191 GLY A O 1
ATOM 1534 N N . LEU A 1 192 ? -21.058 25.421 30.598 1.00 90.31 192 LEU A N 1
ATOM 1535 C CA . LEU A 1 192 ? -21.567 25.191 29.250 1.00 90.31 192 LEU A CA 1
ATOM 1536 C C . LEU A 1 192 ? -22.558 26.298 28.874 1.00 90.31 192 LEU A C 1
ATOM 1538 O O . LEU A 1 192 ? -23.466 26.609 29.627 1.00 90.31 192 LEU A O 1
ATOM 1542 N N . ARG A 1 193 ? -22.400 26.883 27.689 1.00 89.31 193 ARG A N 1
ATOM 1543 C CA . ARG A 1 193 ? -23.299 27.903 27.126 1.00 89.31 193 ARG A CA 1
ATOM 1544 C C . ARG A 1 193 ? -23.962 27.439 25.839 1.00 89.31 193 ARG A C 1
ATOM 1546 O O . ARG A 1 193 ? -25.112 27.774 25.575 1.00 89.31 193 ARG A O 1
ATOM 1553 N N . LYS A 1 194 ? -23.237 26.682 25.010 1.00 91.31 194 LYS A N 1
ATOM 1554 C CA . LYS A 1 194 ? -23.721 26.250 23.695 1.00 91.31 194 LYS A CA 1
ATOM 1555 C C . LYS A 1 194 ? -23.063 24.950 23.258 1.00 91.31 194 LYS A C 1
ATOM 1557 O O . LYS A 1 194 ? -21.847 24.811 23.363 1.00 91.31 194 LYS A O 1
ATOM 1562 N N . LEU A 1 195 ? -23.859 24.043 22.690 1.00 93.19 195 LEU A N 1
ATOM 1563 C CA . LEU A 1 195 ? -23.356 22.869 21.977 1.00 93.19 195 LEU A CA 1
ATOM 1564 C C . LEU A 1 195 ? -23.181 23.142 20.484 1.00 93.19 195 LEU A C 1
ATOM 1566 O O . LEU A 1 195 ? -24.054 23.726 19.833 1.00 93.19 195 LEU A O 1
ATOM 1570 N N . ILE A 1 196 ? -22.075 22.651 19.934 1.00 91.44 196 ILE A N 1
ATOM 1571 C CA . ILE A 1 196 ? -21.884 22.524 18.489 1.00 91.44 196 ILE A CA 1
ATOM 1572 C C . ILE A 1 196 ? -22.702 21.313 18.009 1.00 91.44 196 ILE A C 1
ATOM 1574 O O . ILE A 1 196 ? -22.551 20.244 18.592 1.00 91.44 196 ILE A O 1
ATOM 1578 N N . PRO A 1 197 ? -23.551 21.433 16.971 1.00 89.56 197 PRO A N 1
ATOM 1579 C CA . PRO A 1 197 ? -24.266 20.289 16.410 1.00 89.56 197 PRO A CA 1
ATOM 1580 C C . PRO A 1 197 ? -23.387 19.459 15.448 1.00 89.56 197 PRO A C 1
ATOM 1582 O O . PRO A 1 197 ? -22.414 19.979 14.876 1.00 89.56 197 PRO A O 1
ATOM 1585 N N . PRO A 1 198 ? -23.737 18.180 15.221 1.00 86.06 198 PRO A N 1
ATOM 1586 C CA . PRO A 1 198 ? -23.111 17.369 14.183 1.00 86.06 198 PRO A CA 1
ATOM 1587 C C . PRO A 1 198 ? -23.423 17.909 12.780 1.00 86.06 198 PRO A C 1
ATOM 1589 O O . PRO A 1 198 ? -24.471 18.512 12.550 1.00 86.06 198 PRO A O 1
ATOM 1592 N N . SER A 1 199 ? -22.493 17.710 11.848 1.00 81.75 199 SER A N 1
ATOM 1593 C CA . SER A 1 199 ? -22.597 18.110 10.442 1.00 81.75 199 SER A CA 1
ATOM 1594 C C . SER A 1 199 ? -22.416 16.893 9.541 1.00 81.75 199 SER A C 1
ATOM 1596 O O . SER A 1 199 ? -21.569 16.044 9.808 1.00 81.75 199 SER A O 1
ATOM 1598 N N . ASP A 1 200 ? -23.141 16.834 8.426 1.00 71.00 200 ASP A N 1
ATOM 1599 C CA . ASP A 1 200 ? -22.968 15.766 7.432 1.00 71.00 200 ASP A CA 1
ATOM 1600 C C . ASP A 1 200 ? -21.587 15.833 6.734 1.00 71.00 200 ASP A C 1
ATOM 1602 O O . ASP A 1 200 ? -21.151 14.864 6.118 1.00 71.00 200 ASP A O 1
ATOM 1606 N N . LEU A 1 201 ? -20.865 16.956 6.869 1.00 70.38 201 LEU A N 1
ATOM 1607 C CA . LEU A 1 201 ? -19.481 17.131 6.400 1.00 70.38 201 LEU A CA 1
ATOM 1608 C C . LEU A 1 201 ? -18.421 16.689 7.422 1.00 70.38 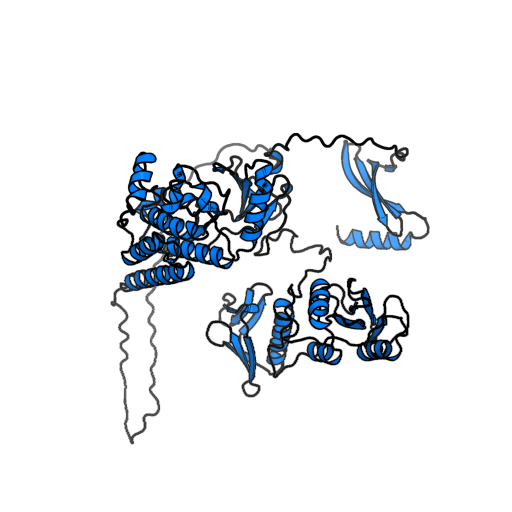201 LEU A C 1
ATOM 1610 O O . LEU A 1 201 ? -17.225 16.766 7.131 1.00 70.38 201 LEU A O 1
ATOM 1614 N N . ASP A 1 202 ? -18.827 16.275 8.623 1.00 74.69 202 ASP A N 1
ATOM 1615 C CA . ASP A 1 202 ? -17.890 15.813 9.639 1.00 74.69 202 ASP A CA 1
ATOM 1616 C C . ASP A 1 202 ? -17.203 14.521 9.176 1.00 74.69 202 ASP A C 1
ATOM 1618 O O . ASP A 1 202 ? -17.845 13.494 8.949 1.00 74.69 202 ASP A O 1
ATOM 1622 N N . LYS A 1 203 ? -15.872 14.561 9.072 1.00 67.75 203 LYS A N 1
ATOM 1623 C CA . LYS A 1 203 ? -15.044 13.384 8.799 1.00 67.75 203 LYS A CA 1
ATOM 1624 C C . LYS A 1 203 ? -14.438 12.899 10.111 1.00 67.75 203 LYS A C 1
ATOM 1626 O O . LYS A 1 203 ? -13.664 13.622 10.733 1.00 67.75 203 LYS A O 1
ATOM 1631 N N . ALA A 1 204 ? -14.803 11.697 10.546 1.00 59.78 204 ALA A N 1
ATOM 1632 C CA . ALA A 1 204 ? -14.119 11.045 11.657 1.00 59.78 204 ALA A CA 1
ATOM 1633 C C . ALA A 1 204 ? -12.768 10.495 11.172 1.00 59.78 204 ALA A C 1
ATOM 1635 O O . ALA A 1 204 ? -12.679 9.966 10.067 1.00 59.78 204 ALA A O 1
ATOM 1636 N N . GLU A 1 205 ? -11.723 10.609 11.996 1.00 56.81 205 GLU A N 1
ATOM 1637 C CA . GLU A 1 205 ? -10.372 10.119 11.672 1.00 56.81 205 GLU A CA 1
ATOM 1638 C C . GLU A 1 205 ? -10.295 8.576 11.598 1.00 56.81 205 GLU A C 1
ATOM 1640 O O . GLU A 1 205 ? -9.308 8.042 11.100 1.00 56.81 205 GLU A O 1
ATOM 1645 N N . THR A 1 206 ? -11.322 7.851 12.070 1.00 50.09 206 THR A N 1
ATOM 1646 C CA . THR A 1 206 ? -11.341 6.380 12.144 1.00 50.09 206 THR A CA 1
ATOM 1647 C C . THR A 1 206 ? -12.746 5.800 11.903 1.00 50.09 206 THR A C 1
ATOM 1649 O O . THR A 1 206 ? -13.709 6.354 12.443 1.00 50.09 206 THR A O 1
ATOM 1652 N N . PRO A 1 207 ? -12.901 4.672 11.177 1.00 49.56 207 PRO A N 1
ATOM 1653 C CA . PRO A 1 207 ? -14.139 3.889 11.207 1.00 49.56 207 PRO A CA 1
ATOM 1654 C C . PRO A 1 207 ? -14.471 3.441 12.642 1.00 49.56 207 PRO A C 1
ATOM 1656 O O . PRO A 1 207 ? -13.574 3.195 13.447 1.00 49.56 207 PRO A O 1
ATOM 1659 N N . LEU A 1 208 ? -15.763 3.334 12.969 1.00 47.50 208 LEU A N 1
ATOM 1660 C CA . LEU A 1 208 ? -16.280 3.020 14.311 1.00 47.50 208 LEU A CA 1
ATOM 1661 C C . LEU A 1 208 ? -15.945 1.599 14.791 1.00 47.50 208 LEU A C 1
ATOM 1663 O O . LEU A 1 208 ? -16.125 1.293 15.967 1.00 47.50 208 LEU A O 1
ATOM 1667 N N . ILE A 1 209 ? -15.422 0.734 13.917 1.00 38.59 209 ILE A N 1
ATOM 1668 C CA . ILE A 1 209 ? -14.792 -0.521 14.339 1.00 38.59 209 ILE A CA 1
ATOM 1669 C C . ILE A 1 209 ? -13.349 -0.229 14.742 1.00 38.59 209 ILE A C 1
ATOM 1671 O O . ILE A 1 209 ? -12.401 -0.518 14.015 1.00 38.59 209 ILE A O 1
ATOM 1675 N N . TYR A 1 210 ? -13.185 0.304 15.949 1.00 35.53 210 TYR A N 1
ATOM 1676 C CA . TYR A 1 210 ? -12.011 -0.017 16.743 1.00 35.53 210 TYR A CA 1
ATOM 1677 C C . TYR A 1 210 ? -12.340 -1.318 17.478 1.00 35.53 210 TYR A C 1
ATOM 1679 O O . TYR A 1 210 ? -13.303 -1.372 18.243 1.00 35.53 210 TYR A O 1
ATOM 1687 N N . ALA A 1 211 ? -11.590 -2.391 17.218 1.00 29.00 211 ALA A N 1
ATOM 1688 C CA . ALA A 1 211 ? -11.724 -3.618 17.990 1.00 29.00 211 ALA A CA 1
ATOM 1689 C C . ALA A 1 211 ? -11.565 -3.271 19.478 1.00 29.00 211 ALA A C 1
ATOM 1691 O O . ALA A 1 211 ? -10.504 -2.813 19.912 1.00 29.00 211 ALA A O 1
ATOM 1692 N N . SER A 1 212 ? -12.638 -3.451 20.251 1.00 28.02 212 SER A N 1
ATOM 1693 C CA . SER A 1 212 ? -12.583 -3.394 21.707 1.00 28.02 212 SER A CA 1
ATOM 1694 C C . SER A 1 212 ? -11.414 -4.261 22.176 1.00 28.02 212 SER A C 1
ATOM 1696 O O . SER A 1 212 ? -11.270 -5.400 21.728 1.00 28.02 212 SER A O 1
ATOM 1698 N N . LYS A 1 213 ? -10.589 -3.754 23.100 1.00 30.95 213 LYS A N 1
ATOM 1699 C CA . LYS A 1 213 ? -9.677 -4.583 23.902 1.00 30.95 213 LYS A CA 1
ATOM 1700 C C . LYS A 1 213 ? -10.498 -5.463 24.863 1.00 30.95 213 LYS A C 1
ATOM 1702 O O . LYS A 1 213 ? -10.315 -5.406 26.074 1.00 30.95 213 LYS A O 1
ATOM 1707 N N . LYS A 1 214 ? -11.395 -6.295 24.336 1.00 28.56 214 LYS A N 1
ATOM 1708 C CA . LYS A 1 214 ? -11.734 -7.569 24.959 1.00 28.56 214 LYS A CA 1
ATOM 1709 C C . LYS A 1 214 ? -10.619 -8.527 24.563 1.00 28.56 214 LYS A C 1
ATOM 1711 O O . LYS A 1 214 ? -10.306 -8.663 23.381 1.00 28.56 214 LYS A O 1
ATOM 1716 N N . LYS A 1 215 ? -9.974 -9.154 25.550 1.00 35.31 215 LYS A N 1
ATOM 1717 C CA . LYS A 1 215 ? -9.203 -10.372 25.293 1.00 35.31 215 LYS A CA 1
ATOM 1718 C C . LYS A 1 215 ? -10.215 -11.405 24.799 1.00 35.31 215 LYS A C 1
ATOM 1720 O O . LYS A 1 215 ? -10.887 -12.026 25.610 1.00 35.31 215 LYS A O 1
ATOM 1725 N N . ASN A 1 216 ? -10.372 -11.512 23.483 1.00 28.22 216 ASN A N 1
ATOM 1726 C CA . ASN A 1 216 ? -10.960 -12.698 22.888 1.00 28.22 216 ASN A CA 1
ATOM 1727 C C . ASN A 1 216 ? -9.967 -13.831 23.130 1.00 28.22 216 ASN A C 1
ATOM 1729 O O . ASN A 1 216 ? -8.886 -13.861 22.537 1.00 28.22 216 ASN A O 1
ATOM 1733 N N . GLU A 1 217 ? -10.333 -14.716 24.046 1.00 32.22 217 GLU A N 1
ATOM 1734 C CA . GLU A 1 217 ? -9.991 -16.121 23.919 1.00 32.22 217 GLU A CA 1
ATOM 1735 C C . GLU A 1 217 ? -10.810 -16.682 22.743 1.00 32.22 217 GLU A C 1
ATOM 1737 O O . GLU A 1 217 ? -12.014 -16.455 22.648 1.00 32.22 217 GLU A O 1
ATOM 1742 N N . GLU A 1 218 ? -10.075 -17.307 21.818 1.00 36.31 218 GLU A N 1
ATOM 1743 C CA . GLU A 1 218 ? -10.487 -18.358 20.874 1.00 36.31 218 GLU A CA 1
ATOM 1744 C C . GLU A 1 218 ? -11.631 -17.999 19.899 1.00 36.31 218 GLU A C 1
ATOM 1746 O O . GLU A 1 218 ? -12.814 -18.105 20.181 1.00 36.31 218 GLU A O 1
ATOM 1751 N N . GLY A 1 219 ? -11.329 -17.516 18.691 1.00 34.62 219 GLY A N 1
ATOM 1752 C CA . GLY A 1 219 ? -10.994 -18.427 17.588 1.00 34.62 219 GLY A CA 1
ATOM 1753 C C . GLY A 1 219 ? -10.456 -17.737 16.329 1.00 34.62 219 GLY A C 1
ATOM 1754 O O . GLY A 1 219 ? -10.592 -18.260 15.230 1.00 34.62 219 GLY A O 1
ATOM 1755 N N . ASP A 1 220 ? -9.823 -16.574 16.472 1.00 29.61 220 ASP A N 1
ATOM 1756 C CA . ASP A 1 220 ? -9.016 -15.989 15.401 1.00 29.61 220 ASP A CA 1
ATOM 1757 C C . ASP A 1 220 ? -7.728 -15.463 16.035 1.00 29.61 220 ASP A C 1
ATOM 1759 O O . ASP A 1 220 ? -7.757 -14.555 16.871 1.00 29.61 220 ASP A O 1
ATOM 1763 N N . SER A 1 221 ? -6.594 -16.106 15.740 1.00 34.53 221 SER A N 1
ATOM 1764 C CA . SER A 1 221 ? -5.337 -15.770 16.410 1.00 34.53 221 SER A CA 1
ATOM 1765 C C . SER A 1 221 ? -5.010 -14.275 16.216 1.00 34.53 221 SER A C 1
ATOM 1767 O O . SER A 1 221 ? -5.279 -13.723 15.140 1.00 34.53 221 SER A O 1
ATOM 1769 N N . PRO A 1 222 ? -4.361 -13.601 17.190 1.00 34.62 222 PRO A N 1
ATOM 1770 C CA . PRO A 1 222 ? -3.904 -12.203 17.056 1.00 34.62 222 PRO A CA 1
ATOM 1771 C C . PRO A 1 222 ? -3.019 -11.964 15.814 1.00 34.62 222 PRO A C 1
ATOM 1773 O O . PRO A 1 222 ? -2.765 -10.829 15.395 1.00 34.62 222 PRO A O 1
ATOM 1776 N N . PHE A 1 223 ? -2.585 -13.067 15.210 1.00 39.78 223 PHE A N 1
ATOM 1777 C CA . PHE A 1 223 ? -1.667 -13.217 14.104 1.00 39.78 223 PHE A CA 1
ATOM 1778 C C . PHE A 1 223 ? -2.358 -13.567 12.785 1.00 39.78 223 PHE A C 1
ATOM 1780 O O . PHE A 1 223 ? -1.730 -14.118 11.888 1.00 39.78 223 PHE A O 1
ATOM 1787 N N . SER A 1 224 ? -3.639 -13.218 12.627 1.00 37.38 224 SER A N 1
ATOM 1788 C CA . SER A 1 224 ? -4.266 -13.262 11.309 1.00 37.38 224 SER A CA 1
ATOM 1789 C C . SER A 1 224 ? -3.642 -12.251 10.354 1.00 37.38 224 SER A C 1
ATOM 1791 O O . SER A 1 224 ? -3.884 -11.045 10.455 1.00 37.38 224 SER A O 1
ATOM 1793 N N . ILE A 1 225 ? -2.846 -12.772 9.415 1.00 43.28 225 ILE A N 1
ATOM 1794 C CA . ILE A 1 225 ? -2.239 -12.076 8.271 1.00 43.28 225 ILE A CA 1
ATOM 1795 C C . ILE A 1 225 ? -3.294 -11.857 7.152 1.00 43.28 225 ILE A C 1
ATOM 1797 O O . ILE A 1 225 ? -3.003 -11.612 5.984 1.00 43.28 225 ILE A O 1
ATOM 1801 N N . ALA A 1 226 ? -4.587 -11.896 7.483 1.00 39.62 226 ALA A N 1
ATOM 1802 C CA . ALA A 1 226 ? -5.649 -11.596 6.533 1.00 39.62 226 ALA A CA 1
ATOM 1803 C C . ALA A 1 226 ? -5.722 -10.082 6.266 1.00 39.62 226 ALA A C 1
ATOM 1805 O O . ALA A 1 226 ? -6.312 -9.341 7.056 1.00 39.62 226 ALA A O 1
ATOM 1806 N N . ALA A 1 227 ? -5.124 -9.653 5.144 1.00 41.62 227 ALA A N 1
ATOM 1807 C CA . ALA A 1 227 ? -5.306 -8.354 4.467 1.00 41.62 227 ALA A CA 1
ATOM 1808 C C . ALA A 1 227 ? -5.739 -7.210 5.410 1.00 41.62 227 ALA A C 1
ATOM 1810 O O . ALA A 1 227 ? -6.880 -6.747 5.377 1.00 41.62 227 ALA A O 1
ATOM 1811 N N . GLY A 1 228 ? -4.848 -6.840 6.328 1.00 51.47 228 GLY A N 1
ATOM 1812 C CA . GLY A 1 228 ? -5.047 -5.777 7.311 1.00 51.47 228 GLY A CA 1
ATOM 1813 C C . GLY A 1 228 ? -3.863 -4.816 7.318 1.00 51.47 228 GLY A C 1
ATOM 1814 O O . GLY A 1 228 ? -2.873 -5.058 6.628 1.00 51.47 228 GLY A O 1
ATOM 1815 N N . GLU A 1 229 ? -3.990 -3.732 8.082 1.00 53.50 229 GLU A N 1
ATOM 1816 C CA . GLU A 1 229 ? -2.934 -2.730 8.259 1.00 53.50 229 GLU A CA 1
ATOM 1817 C C . GLU A 1 229 ? -1.640 -3.363 8.802 1.00 53.50 229 GLU A C 1
ATOM 1819 O O . GLU A 1 229 ? -1.721 -4.318 9.588 1.00 53.50 229 GLU A O 1
ATOM 1824 N N . PRO A 1 230 ? -0.457 -2.855 8.411 1.00 58.44 230 PRO A N 1
ATOM 1825 C CA . PRO A 1 230 ? 0.814 -3.401 8.867 1.00 58.44 230 PRO A CA 1
ATOM 1826 C C . PRO A 1 230 ? 0.959 -3.389 10.393 1.00 58.44 230 PRO A C 1
ATOM 1828 O O . PRO A 1 230 ? 0.699 -2.379 11.046 1.00 58.44 230 PRO A O 1
ATOM 1831 N N . LYS A 1 231 ? 1.393 -4.513 10.975 1.00 64.12 231 LYS A N 1
ATOM 1832 C CA . LYS A 1 231 ? 1.506 -4.699 12.435 1.00 64.12 231 LYS A CA 1
ATOM 1833 C C . LYS A 1 231 ? 2.960 -4.752 12.906 1.00 64.12 231 LYS A C 1
ATOM 1835 O O . LYS A 1 231 ? 3.851 -5.152 12.165 1.00 64.12 231 LYS A O 1
ATOM 1840 N N . VAL A 1 232 ? 3.201 -4.435 14.177 1.00 60.44 232 VAL A N 1
ATOM 1841 C CA . VAL A 1 232 ? 4.466 -4.803 14.834 1.00 60.44 232 VAL A CA 1
ATOM 1842 C C . VAL A 1 232 ? 4.411 -6.285 15.208 1.00 60.44 232 VAL A C 1
ATOM 1844 O O . VAL A 1 232 ? 3.442 -6.734 15.820 1.00 60.44 232 VAL A O 1
ATOM 1847 N N . MET A 1 233 ? 5.433 -7.045 14.820 1.00 67.19 233 MET A N 1
ATOM 1848 C CA . MET A 1 233 ? 5.493 -8.503 14.940 1.00 67.19 233 MET A CA 1
ATOM 1849 C C . MET A 1 233 ? 6.697 -8.943 15.775 1.00 67.19 233 MET A C 1
ATOM 1851 O O . MET A 1 233 ? 7.754 -8.307 15.760 1.00 67.19 233 MET A O 1
ATOM 1855 N N . TYR A 1 234 ? 6.542 -10.053 16.497 1.00 61.28 234 TYR A N 1
ATOM 1856 C CA . TYR A 1 234 ? 7.613 -10.644 17.298 1.00 61.28 234 TYR A CA 1
ATOM 1857 C C . TYR A 1 234 ? 8.335 -11.731 16.510 1.00 61.28 234 TYR A C 1
ATOM 1859 O O . TYR A 1 234 ? 7.701 -12.633 15.965 1.00 61.28 234 TYR A O 1
ATOM 1867 N N . MET A 1 235 ? 9.667 -11.649 16.491 1.00 64.62 235 MET A N 1
ATOM 1868 C CA . MET A 1 235 ? 10.529 -12.517 15.684 1.00 64.62 235 MET A CA 1
ATOM 1869 C C . MET A 1 235 ? 10.409 -14.008 16.049 1.00 64.62 235 MET A C 1
ATOM 1871 O O . MET A 1 235 ? 10.627 -14.881 15.217 1.00 64.62 235 MET A O 1
ATOM 1875 N N . GLU A 1 236 ? 10.039 -14.295 17.298 1.00 64.88 236 GLU A N 1
ATOM 1876 C CA . GLU A 1 236 ? 9.855 -15.643 17.852 1.00 64.88 236 GLU A CA 1
ATOM 1877 C C . GLU A 1 236 ? 8.728 -16.447 17.193 1.00 64.88 236 GLU A C 1
ATOM 1879 O O . GLU A 1 236 ? 8.719 -17.671 17.281 1.00 64.88 236 GLU A O 1
ATOM 1884 N N . HIS A 1 237 ? 7.818 -15.778 16.482 1.00 72.06 237 HIS A N 1
ATOM 1885 C CA . HIS A 1 237 ? 6.765 -16.442 15.723 1.00 72.06 237 HIS A CA 1
ATOM 1886 C C . HIS A 1 237 ? 7.181 -16.799 14.292 1.00 72.06 237 HIS A C 1
ATOM 1888 O O . HIS A 1 237 ? 6.352 -17.309 13.550 1.00 72.06 237 HIS A O 1
ATOM 1894 N N . PHE A 1 238 ? 8.425 -16.550 13.872 1.00 78.81 238 PHE A N 1
ATOM 1895 C CA . PHE A 1 238 ? 8.895 -16.929 12.538 1.00 78.81 238 PHE A CA 1
ATOM 1896 C C . PHE A 1 238 ? 9.839 -18.127 12.612 1.00 78.81 238 PHE A C 1
ATOM 1898 O O . PHE A 1 238 ? 10.953 -18.046 13.141 1.00 78.81 238 PHE A O 1
ATOM 1905 N N . ILE A 1 239 ? 9.385 -19.241 12.044 1.00 81.31 239 ILE A N 1
ATOM 1906 C CA . ILE A 1 239 ? 10.170 -20.462 11.874 1.00 81.31 239 ILE A CA 1
ATOM 1907 C C . ILE A 1 239 ? 10.862 -20.374 10.521 1.00 81.31 239 ILE A C 1
ATOM 1909 O O . ILE A 1 239 ? 10.203 -20.187 9.501 1.00 81.31 239 ILE A O 1
ATOM 1913 N N . VAL A 1 240 ? 12.184 -20.495 10.496 1.00 82.62 240 VAL A N 1
ATOM 1914 C CA . VAL A 1 240 ? 12.945 -20.381 9.247 1.00 82.62 240 VAL A CA 1
ATOM 1915 C C . VAL A 1 240 ? 12.728 -21.640 8.413 1.00 82.62 240 VAL A C 1
ATOM 1917 O O . VAL A 1 240 ? 12.952 -22.744 8.907 1.00 82.62 240 VAL A O 1
ATOM 1920 N N . ILE A 1 241 ? 12.291 -21.472 7.164 1.00 83.25 241 ILE A N 1
ATOM 1921 C CA . ILE A 1 241 ? 12.169 -22.577 6.206 1.00 83.25 241 ILE A CA 1
ATOM 1922 C C . ILE A 1 241 ? 13.541 -22.815 5.570 1.00 83.25 241 ILE A C 1
ATOM 1924 O O . ILE A 1 241 ? 14.109 -23.896 5.715 1.00 83.25 241 ILE A O 1
ATOM 1928 N N . ASP A 1 242 ? 14.124 -21.767 4.980 1.00 78.62 242 ASP A N 1
ATOM 1929 C CA . ASP A 1 242 ? 15.438 -21.835 4.339 1.00 78.62 242 ASP A CA 1
ATOM 1930 C C . ASP A 1 242 ? 16.531 -21.258 5.240 1.00 78.62 242 ASP A C 1
ATOM 1932 O O . ASP A 1 242 ? 16.578 -20.057 5.518 1.00 78.62 242 ASP A O 1
ATOM 1936 N N . LYS A 1 243 ? 17.460 -22.117 5.679 1.00 74.62 243 LYS A N 1
ATOM 1937 C CA . LYS A 1 243 ? 18.557 -21.730 6.591 1.00 74.62 243 LYS A CA 1
ATOM 1938 C C . LYS A 1 243 ? 19.527 -20.713 5.979 1.00 74.62 243 LYS A C 1
ATOM 1940 O O . LYS A 1 243 ? 20.221 -20.011 6.712 1.00 74.62 243 LYS A O 1
ATOM 1945 N N . THR A 1 244 ? 19.600 -20.637 4.653 1.00 79.75 244 THR A N 1
ATOM 1946 C CA . THR A 1 244 ? 20.466 -19.703 3.929 1.00 79.75 244 THR A CA 1
ATOM 1947 C C . THR A 1 244 ? 19.659 -18.504 3.430 1.00 79.75 244 THR A C 1
ATOM 1949 O O . THR A 1 244 ? 18.874 -18.663 2.496 1.00 79.75 244 THR A O 1
ATOM 1952 N N . PRO A 1 245 ? 19.850 -17.296 3.992 1.00 83.00 245 PRO A N 1
ATOM 1953 C CA . PRO A 1 245 ? 19.145 -16.116 3.510 1.00 83.00 245 PRO A CA 1
ATOM 1954 C C . PRO A 1 245 ? 19.622 -15.691 2.123 1.00 83.00 245 PRO A C 1
ATOM 1956 O O . PRO A 1 245 ? 20.814 -15.757 1.806 1.00 83.00 245 PRO A O 1
ATOM 1959 N N . LEU A 1 246 ? 18.704 -15.122 1.344 1.00 83.19 246 LEU A N 1
ATOM 1960 C CA . LEU A 1 246 ? 19.036 -14.389 0.128 1.00 83.19 246 LEU A CA 1
ATOM 1961 C C . LEU A 1 246 ? 19.743 -13.088 0.520 1.00 83.19 246 LEU A C 1
ATOM 1963 O O . LEU A 1 246 ? 19.138 -12.170 1.084 1.00 83.19 246 LEU A O 1
ATOM 1967 N N . LYS A 1 247 ? 21.050 -13.011 0.258 1.00 79.56 247 LYS A N 1
ATOM 1968 C CA . LYS A 1 247 ? 21.871 -11.836 0.576 1.00 79.56 247 LYS A CA 1
ATOM 1969 C C . LYS A 1 247 ? 21.837 -10.833 -0.574 1.00 79.56 247 LYS A C 1
ATOM 1971 O O . LYS A 1 247 ? 22.372 -11.088 -1.646 1.00 79.56 247 LYS A O 1
ATOM 1976 N N . GLY A 1 248 ? 21.239 -9.675 -0.321 1.00 76.38 248 GLY A N 1
ATOM 1977 C CA . GLY A 1 248 ? 21.379 -8.478 -1.144 1.00 76.38 248 GLY A CA 1
ATOM 1978 C C . GLY A 1 248 ? 22.462 -7.542 -0.601 1.00 76.38 248 GLY A C 1
ATOM 1979 O O . GLY A 1 248 ? 22.967 -7.720 0.506 1.00 76.38 248 GLY A O 1
ATOM 1980 N N . LYS A 1 249 ? 22.777 -6.488 -1.362 1.00 74.50 249 LYS A N 1
ATOM 1981 C CA . LYS A 1 249 ? 23.798 -5.484 -1.002 1.00 74.50 249 LYS A CA 1
ATOM 1982 C C . LYS A 1 249 ? 23.527 -4.777 0.336 1.00 74.50 249 LYS A C 1
ATOM 1984 O O . LYS A 1 249 ? 24.466 -4.380 1.014 1.00 74.50 249 LYS A O 1
ATOM 1989 N N . PHE A 1 250 ? 22.252 -4.605 0.691 1.00 74.19 250 PHE A N 1
ATOM 1990 C CA . PHE A 1 250 ? 21.816 -3.820 1.854 1.00 74.19 250 PHE A CA 1
ATOM 1991 C C . PHE A 1 250 ? 20.841 -4.568 2.766 1.00 74.19 250 PHE A C 1
ATOM 1993 O O . PHE A 1 250 ? 20.285 -3.982 3.692 1.00 74.19 250 PHE A O 1
ATOM 2000 N N . SER A 1 251 ? 20.577 -5.845 2.500 1.00 82.56 251 SER A N 1
ATOM 2001 C CA . SER A 1 251 ? 19.605 -6.617 3.268 1.00 82.56 251 SER A CA 1
ATOM 2002 C C . SER A 1 251 ? 19.810 -8.111 3.099 1.00 82.56 251 SER A C 1
ATOM 2004 O O . SER A 1 251 ? 20.317 -8.570 2.080 1.00 82.56 251 SER A O 1
ATOM 2006 N N . SER A 1 252 ? 19.348 -8.885 4.069 1.00 86.81 252 SER A N 1
ATOM 2007 C CA . SER A 1 252 ? 19.216 -10.337 3.965 1.00 86.81 252 SER A CA 1
ATOM 2008 C C . SER A 1 252 ? 17.739 -10.699 4.054 1.00 86.81 252 SER A C 1
ATOM 2010 O O . SER A 1 252 ? 17.058 -10.227 4.960 1.00 86.81 252 SER A O 1
ATOM 2012 N N . VAL A 1 253 ? 17.235 -11.486 3.108 1.00 88.75 253 VAL A N 1
ATOM 2013 C CA . VAL A 1 253 ? 15.837 -11.931 3.084 1.00 88.75 253 VAL A CA 1
ATOM 2014 C C . VAL A 1 253 ? 15.782 -13.397 3.486 1.00 88.75 253 VAL A C 1
ATOM 2016 O O . VAL A 1 253 ? 16.482 -14.225 2.907 1.00 88.75 253 VAL A O 1
ATOM 2019 N N . TYR A 1 254 ? 14.958 -13.703 4.479 1.00 87.75 254 TYR A N 1
ATOM 2020 C CA . TYR A 1 254 ? 14.732 -15.052 4.974 1.00 87.75 254 TYR A CA 1
ATOM 2021 C C . TYR A 1 254 ? 13.350 -15.532 4.559 1.00 87.75 254 TYR A C 1
ATOM 2023 O O . TYR A 1 254 ? 12.371 -14.797 4.701 1.00 87.75 254 TYR A O 1
ATOM 2031 N N . HIS A 1 255 ? 13.280 -16.772 4.092 1.00 91.00 255 HIS A N 1
ATOM 2032 C CA . HIS A 1 255 ? 12.028 -17.471 3.862 1.00 91.00 255 HIS A CA 1
ATOM 2033 C C . HIS A 1 255 ? 11.581 -18.131 5.170 1.00 91.00 255 HIS A C 1
ATOM 2035 O O . HIS A 1 255 ? 12.326 -18.912 5.773 1.00 91.00 255 HIS A O 1
ATOM 2041 N N . VAL A 1 256 ? 10.393 -17.767 5.647 1.00 86.88 256 VAL A N 1
ATOM 2042 C CA . VAL A 1 256 ? 9.891 -18.184 6.956 1.00 86.88 256 VAL A CA 1
ATOM 2043 C C . VAL A 1 256 ? 8.442 -18.636 6.900 1.00 86.88 256 VAL A C 1
ATOM 2045 O O . VAL A 1 256 ? 7.673 -18.219 6.042 1.00 86.88 256 VAL A O 1
ATOM 2048 N N . ARG A 1 257 ? 8.057 -19.425 7.898 1.00 86.06 257 ARG A N 1
ATOM 2049 C CA . ARG A 1 257 ? 6.678 -19.782 8.213 1.00 86.06 257 ARG A CA 1
ATOM 2050 C C . ARG A 1 257 ? 6.242 -19.092 9.493 1.00 86.06 257 ARG A C 1
ATOM 2052 O O . ARG A 1 257 ? 7.021 -19.000 10.444 1.00 86.06 257 ARG A O 1
ATOM 2059 N N . TRP A 1 258 ? 4.985 -18.677 9.554 1.00 77.94 258 TRP A N 1
ATOM 2060 C CA . TRP A 1 258 ? 4.396 -18.190 10.797 1.00 77.94 258 TRP A CA 1
ATOM 2061 C C . TRP A 1 258 ? 4.060 -19.346 11.767 1.00 77.94 258 TRP A C 1
ATOM 2063 O O . TRP A 1 258 ? 3.311 -20.266 11.442 1.00 77.94 258 TRP A O 1
ATOM 2073 N N . ALA A 1 259 ? 4.561 -19.295 13.001 1.00 64.44 259 ALA A N 1
ATOM 2074 C CA . ALA A 1 259 ? 4.289 -20.271 14.052 1.00 64.44 259 ALA A CA 1
ATOM 2075 C C . ALA A 1 259 ? 2.801 -20.246 14.450 1.00 64.44 259 ALA A C 1
ATOM 2077 O O . ALA A 1 259 ? 2.279 -19.229 14.908 1.00 64.44 259 ALA A O 1
ATOM 2078 N N . GLY A 1 260 ? 2.108 -21.373 14.260 1.00 53.88 260 GLY A N 1
ATOM 2079 C CA . GLY A 1 260 ? 0.663 -21.502 14.497 1.00 53.88 260 GLY A CA 1
ATOM 2080 C C . GLY A 1 260 ? -0.222 -21.308 13.258 1.00 53.88 260 GLY A C 1
ATOM 2081 O O . GLY A 1 260 ? -1.440 -21.411 13.377 1.00 53.88 260 GLY A O 1
ATOM 2082 N N . ARG A 1 261 ? 0.358 -21.061 12.071 1.00 55.16 261 ARG A N 1
ATOM 2083 C CA . ARG A 1 261 ? -0.335 -21.107 10.770 1.00 55.16 261 ARG A CA 1
ATOM 2084 C C . ARG A 1 261 ? 0.535 -21.848 9.763 1.00 55.16 261 ARG A C 1
ATOM 2086 O O . ARG A 1 261 ? 1.532 -21.325 9.284 1.00 55.16 261 ARG A O 1
ATOM 2093 N N . THR A 1 262 ? 0.179 -23.091 9.462 1.00 47.47 262 THR A N 1
ATOM 2094 C CA . THR A 1 262 ? 1.013 -23.982 8.641 1.00 47.47 262 THR A CA 1
ATOM 2095 C C . THR A 1 262 ? 1.114 -23.562 7.170 1.00 47.47 262 THR A C 1
ATOM 2097 O O . THR A 1 262 ? 2.075 -23.961 6.519 1.00 47.47 262 THR A O 1
ATOM 2100 N N . ALA A 1 263 ? 0.185 -22.738 6.668 1.00 55.28 263 ALA A N 1
ATOM 2101 C CA . ALA A 1 263 ? 0.067 -22.385 5.248 1.00 55.28 263 ALA A CA 1
ATOM 2102 C C . ALA A 1 263 ? 0.640 -21.007 4.842 1.00 55.28 263 ALA A C 1
ATOM 2104 O O . ALA A 1 263 ? 0.763 -20.745 3.650 1.00 55.28 263 ALA A O 1
ATOM 2105 N N . ASP A 1 264 ? 0.991 -20.127 5.788 1.00 67.44 264 ASP A N 1
ATOM 2106 C CA . ASP A 1 264 ? 1.451 -18.768 5.461 1.00 67.44 264 ASP A CA 1
ATOM 2107 C C . ASP A 1 264 ? 2.990 -18.729 5.344 1.00 67.44 264 ASP A C 1
ATOM 2109 O O . ASP A 1 264 ? 3.700 -18.556 6.343 1.00 67.44 264 ASP A O 1
ATOM 2113 N N . GLU A 1 265 ? 3.504 -18.901 4.122 1.00 85.94 265 GLU A N 1
ATOM 2114 C CA . GLU A 1 265 ? 4.910 -18.642 3.775 1.00 85.94 265 GLU A CA 1
ATOM 2115 C C . GLU A 1 265 ? 5.155 -17.139 3.585 1.00 85.94 265 GLU A C 1
ATOM 2117 O O . GLU A 1 265 ? 4.410 -16.429 2.903 1.00 85.94 265 GLU A O 1
ATOM 2122 N N . LEU A 1 266 ? 6.204 -16.631 4.231 1.00 89.38 266 LEU A N 1
ATOM 2123 C CA . LEU A 1 266 ? 6.495 -15.205 4.356 1.00 89.38 266 LEU A CA 1
ATOM 2124 C C . LEU A 1 266 ? 7.968 -14.918 4.069 1.00 89.38 266 LEU A C 1
ATOM 2126 O O . LEU A 1 266 ? 8.846 -15.768 4.232 1.00 89.38 266 LEU A O 1
ATOM 2130 N N . ALA A 1 267 ? 8.241 -13.672 3.692 1.00 89.62 267 ALA A N 1
ATOM 2131 C CA . ALA A 1 267 ? 9.590 -13.152 3.553 1.00 89.62 267 ALA A CA 1
ATOM 2132 C C . ALA A 1 267 ? 9.894 -12.169 4.690 1.00 89.62 267 ALA A C 1
ATOM 2134 O O . ALA A 1 267 ? 9.168 -11.194 4.888 1.00 89.62 267 ALA A O 1
ATOM 2135 N N . VAL A 1 268 ? 10.994 -12.386 5.412 1.00 87.56 268 VAL A N 1
ATOM 2136 C CA . VAL A 1 268 ? 11.510 -11.438 6.412 1.00 87.56 268 VAL A CA 1
ATOM 2137 C C . VAL A 1 268 ? 12.776 -10.791 5.872 1.00 87.56 268 VAL A C 1
ATOM 2139 O O . VAL A 1 268 ? 13.826 -11.427 5.785 1.00 87.56 268 VAL A O 1
ATOM 2142 N N . LYS A 1 269 ? 12.687 -9.511 5.504 1.00 87.25 269 LYS A N 1
ATOM 2143 C CA . LYS A 1 269 ? 13.824 -8.710 5.037 1.00 87.25 269 LYS A CA 1
ATOM 2144 C C . LYS A 1 269 ? 14.469 -7.991 6.213 1.00 87.25 269 LYS A C 1
ATOM 2146 O O . LYS A 1 269 ? 13.897 -7.064 6.781 1.00 87.25 269 LYS A O 1
ATOM 2151 N N . VAL A 1 270 ? 15.689 -8.394 6.542 1.00 84.56 270 VAL A N 1
ATOM 2152 C CA . VAL A 1 270 ? 16.530 -7.773 7.564 1.00 84.56 270 VAL A CA 1
ATOM 2153 C C . VAL A 1 270 ? 17.463 -6.768 6.876 1.00 84.56 270 VAL A C 1
ATOM 2155 O O . VAL A 1 270 ? 18.388 -7.185 6.173 1.00 84.56 270 VAL A O 1
ATOM 2158 N N . PRO A 1 271 ? 17.234 -5.451 7.009 1.00 78.88 271 PRO A N 1
ATOM 2159 C CA . PRO A 1 271 ? 18.101 -4.435 6.435 1.00 78.88 271 PRO A CA 1
ATOM 2160 C C . PRO A 1 271 ? 19.429 -4.346 7.208 1.00 78.88 271 PRO A C 1
ATOM 2162 O O . PRO A 1 271 ? 19.477 -4.452 8.433 1.00 78.88 271 PRO A O 1
ATOM 2165 N N . GLN A 1 272 ? 20.523 -4.128 6.485 1.00 81.81 272 GLN A N 1
ATOM 2166 C CA . GLN A 1 272 ? 21.869 -3.943 7.027 1.00 81.81 272 GLN A CA 1
ATOM 2167 C C . GLN A 1 272 ? 22.184 -2.440 7.064 1.00 81.81 272 GLN A C 1
ATOM 2169 O O . GLN A 1 272 ? 22.782 -1.896 6.138 1.00 81.81 272 GLN A O 1
ATOM 2174 N N . LEU A 1 273 ? 21.720 -1.759 8.117 1.00 71.81 273 LEU A N 1
ATOM 2175 C CA . LEU A 1 273 ? 21.790 -0.296 8.253 1.00 71.81 273 LEU A CA 1
ATOM 2176 C C . LEU A 1 273 ? 22.793 0.134 9.323 1.00 71.81 273 LEU A C 1
ATOM 2178 O O . LEU A 1 273 ? 22.880 -0.475 10.393 1.00 71.81 273 LEU A O 1
ATOM 2182 N N . LYS A 1 274 ? 23.490 1.248 9.079 1.00 74.88 274 LYS A N 1
ATOM 2183 C CA . LYS A 1 274 ? 24.248 1.952 10.125 1.00 74.88 274 LYS A CA 1
ATOM 2184 C C . LYS A 1 274 ? 23.279 2.664 11.076 1.00 74.88 274 LYS A C 1
ATOM 2186 O O . LYS A 1 274 ? 22.155 2.982 10.703 1.00 74.88 274 LYS A O 1
ATOM 2191 N N . ALA A 1 275 ? 23.718 2.969 12.302 1.00 66.31 275 ALA A N 1
ATOM 2192 C CA . ALA A 1 275 ? 22.863 3.572 13.336 1.00 66.31 275 ALA A CA 1
ATOM 2193 C C . ALA A 1 275 ? 22.126 4.842 12.864 1.00 66.31 275 ALA A C 1
ATOM 2195 O O . ALA A 1 275 ? 20.921 4.948 13.057 1.00 66.31 275 ALA A O 1
ATOM 2196 N N . ARG A 1 276 ? 22.836 5.740 12.170 1.00 64.69 276 ARG A N 1
ATOM 2197 C CA . ARG A 1 276 ? 22.302 6.999 11.620 1.00 64.69 276 ARG A CA 1
ATOM 2198 C C . ARG A 1 276 ? 21.323 6.837 10.449 1.00 64.69 276 ARG A C 1
ATOM 2200 O O . ARG A 1 276 ? 20.674 7.795 10.079 1.00 64.69 276 ARG A O 1
ATOM 2207 N N . GLU A 1 277 ? 21.262 5.656 9.837 1.00 68.75 277 GLU A N 1
ATOM 2208 C CA . GLU A 1 277 ? 20.457 5.390 8.631 1.00 68.75 277 GLU A CA 1
ATOM 2209 C C . GLU A 1 277 ? 19.087 4.782 8.981 1.00 68.75 277 GLU A C 1
ATOM 2211 O O . GLU A 1 277 ? 18.262 4.548 8.099 1.00 68.75 277 GLU A O 1
ATOM 2216 N N . LYS A 1 278 ? 18.841 4.495 10.267 1.00 65.50 278 LYS A N 1
ATOM 2217 C CA . LYS A 1 278 ? 17.593 3.882 10.737 1.00 65.50 278 LYS A CA 1
ATOM 2218 C C . LYS A 1 278 ? 16.407 4.835 10.641 1.00 65.50 278 LYS A C 1
ATOM 2220 O O . LYS A 1 278 ? 15.341 4.395 10.227 1.00 65.50 278 LYS A O 1
ATOM 2225 N N . ASP A 1 279 ? 16.591 6.106 10.987 1.00 65.00 279 ASP A N 1
ATOM 2226 C CA . ASP A 1 279 ? 15.498 7.084 11.034 1.00 65.00 279 ASP A CA 1
ATOM 2227 C C . ASP A 1 279 ? 14.974 7.410 9.628 1.00 65.00 279 ASP A C 1
ATOM 2229 O O . ASP A 1 279 ? 13.766 7.365 9.392 1.00 65.00 279 ASP A O 1
ATOM 2233 N N . ASP A 1 280 ? 15.878 7.614 8.663 1.00 67.94 280 ASP A N 1
ATOM 2234 C CA . ASP A 1 280 ? 15.527 7.842 7.254 1.00 67.94 280 ASP A CA 1
ATOM 2235 C C . ASP A 1 280 ? 14.799 6.634 6.650 1.00 67.94 280 ASP A C 1
ATOM 2237 O O . ASP A 1 280 ? 13.782 6.774 5.962 1.00 67.94 280 ASP A O 1
ATOM 2241 N N . TYR A 1 281 ? 15.286 5.427 6.954 1.00 69.56 281 TYR A N 1
ATOM 2242 C CA . TYR A 1 281 ? 14.662 4.184 6.510 1.00 69.56 281 TYR A CA 1
ATOM 2243 C C . TYR A 1 281 ? 13.274 3.986 7.136 1.00 69.56 281 TYR A C 1
ATOM 2245 O O . TYR A 1 281 ? 12.328 3.644 6.430 1.00 69.56 281 TYR A O 1
ATOM 2253 N N . MET A 1 282 ? 13.117 4.262 8.436 1.00 66.75 282 MET A N 1
ATOM 2254 C CA . MET A 1 282 ? 11.824 4.203 9.129 1.00 66.75 282 MET A CA 1
ATOM 2255 C C . MET A 1 282 ? 10.831 5.234 8.588 1.00 66.75 282 MET A C 1
ATOM 2257 O O . MET A 1 282 ? 9.654 4.916 8.425 1.00 66.75 282 MET A O 1
ATOM 2261 N N . SER A 1 283 ? 11.297 6.441 8.261 1.00 68.31 283 SER A N 1
ATOM 2262 C CA . SER A 1 283 ? 10.479 7.483 7.638 1.00 68.31 283 SER A CA 1
ATOM 2263 C C . SER A 1 283 ? 9.943 7.028 6.276 1.00 68.31 283 SER A C 1
ATOM 2265 O O . SER A 1 283 ? 8.732 7.072 6.045 1.00 68.31 283 SER A O 1
ATOM 2267 N N . CYS A 1 284 ? 10.808 6.484 5.411 1.00 65.56 284 CYS A N 1
ATOM 2268 C CA . CYS A 1 284 ? 10.404 5.952 4.105 1.00 65.56 284 CYS A CA 1
ATOM 2269 C C . CYS A 1 284 ? 9.445 4.762 4.240 1.00 65.56 284 CYS A C 1
ATOM 2271 O O . CYS A 1 284 ? 8.391 4.735 3.601 1.00 65.56 284 CYS A O 1
ATOM 2273 N N . LEU A 1 285 ? 9.771 3.804 5.115 1.00 69.31 285 LEU A N 1
ATOM 2274 C CA . LEU A 1 285 ? 8.920 2.647 5.373 1.00 69.31 285 LEU A CA 1
ATOM 2275 C C . LEU A 1 285 ? 7.543 3.059 5.889 1.00 69.31 285 LEU A C 1
ATOM 2277 O O . LEU A 1 285 ? 6.551 2.533 5.403 1.00 69.31 285 LEU A O 1
ATOM 2281 N N . SER A 1 286 ? 7.455 4.015 6.818 1.00 67.69 286 SER A N 1
ATOM 2282 C CA . SER A 1 286 ? 6.174 4.435 7.404 1.00 67.69 286 SER A CA 1
ATOM 2283 C C . SER A 1 286 ? 5.155 4.889 6.356 1.00 67.69 286 SER A C 1
ATOM 2285 O O . SER A 1 286 ? 3.967 4.616 6.505 1.00 67.69 286 SER A O 1
ATOM 2287 N N . LYS A 1 287 ? 5.624 5.513 5.267 1.00 68.44 287 LYS A N 1
ATOM 2288 C CA . LYS A 1 287 ? 4.787 5.903 4.129 1.00 68.44 287 LYS A CA 1
ATOM 2289 C C . LYS A 1 287 ? 4.515 4.720 3.199 1.00 68.44 287 LYS A C 1
ATOM 2291 O O . LYS A 1 287 ? 3.385 4.550 2.758 1.00 68.44 287 LYS A O 1
ATOM 2296 N N . PHE A 1 288 ? 5.516 3.876 2.940 1.00 72.31 288 PHE A N 1
ATOM 2297 C CA . PHE A 1 288 ? 5.368 2.678 2.102 1.00 72.31 288 PHE A CA 1
ATOM 2298 C C . PHE A 1 288 ? 4.321 1.697 2.659 1.00 72.31 288 PHE A C 1
ATOM 2300 O O . PHE A 1 288 ? 3.556 1.104 1.906 1.00 72.31 288 PHE A O 1
ATOM 2307 N N . LEU A 1 289 ? 4.215 1.598 3.989 1.00 70.06 289 LEU A N 1
ATOM 2308 C CA . LEU A 1 289 ? 3.188 0.824 4.696 1.00 70.06 289 LEU A CA 1
ATOM 2309 C C . LEU A 1 289 ? 1.746 1.293 4.415 1.00 70.06 289 LEU A C 1
ATOM 2311 O O . LEU A 1 289 ? 0.805 0.538 4.660 1.00 70.06 289 LEU A O 1
ATOM 2315 N N . LEU A 1 290 ? 1.555 2.519 3.916 1.00 69.38 290 LEU A N 1
ATOM 2316 C CA . LEU A 1 290 ? 0.240 3.069 3.571 1.00 69.38 290 LEU A CA 1
ATOM 2317 C C . LEU A 1 290 ? -0.218 2.674 2.163 1.00 69.38 290 LEU A C 1
ATOM 2319 O O . LEU A 1 290 ? -1.387 2.880 1.829 1.00 69.38 290 LEU A O 1
ATOM 2323 N N . ILE A 1 291 ? 0.674 2.117 1.339 1.00 72.25 291 ILE A N 1
ATOM 2324 C CA . ILE A 1 291 ? 0.353 1.750 -0.038 1.00 72.25 291 ILE A CA 1
ATOM 2325 C C . ILE A 1 291 ? -0.612 0.567 -0.020 1.00 72.25 291 ILE A C 1
ATOM 2327 O O . ILE A 1 291 ? -0.292 -0.535 0.426 1.00 72.25 291 ILE A O 1
ATOM 2331 N N . LYS A 1 292 ? -1.816 0.802 -0.540 1.00 69.12 292 LYS A N 1
ATOM 2332 C CA . LYS A 1 292 ? -2.842 -0.222 -0.730 1.00 69.12 292 LYS A CA 1
ATOM 2333 C C . LYS A 1 292 ? -2.938 -0.526 -2.219 1.00 69.12 292 LYS A C 1
ATOM 2335 O O . LYS A 1 292 ? -3.476 0.269 -2.979 1.00 69.12 292 LYS A O 1
ATOM 2340 N N . GLY A 1 293 ? -2.437 -1.682 -2.636 1.00 73.56 293 GLY A N 1
ATOM 2341 C CA . GLY A 1 293 ? -2.478 -2.086 -4.036 1.00 73.56 293 GLY A CA 1
ATOM 2342 C C . GLY A 1 293 ? -1.896 -3.475 -4.249 1.00 73.56 293 GLY A C 1
ATOM 2343 O O . GLY A 1 293 ? -1.165 -3.989 -3.411 1.00 73.56 293 GLY A O 1
ATOM 2344 N N . ASP A 1 294 ? -2.236 -4.084 -5.380 1.00 86.50 294 ASP A N 1
ATOM 2345 C CA . ASP A 1 294 ? -1.780 -5.431 -5.752 1.00 86.50 294 ASP A CA 1
ATOM 2346 C C . ASP A 1 294 ? -0.569 -5.405 -6.708 1.00 86.50 294 ASP A C 1
ATOM 2348 O O . ASP A 1 294 ? -0.142 -6.437 -7.216 1.00 86.50 294 ASP A O 1
ATOM 2352 N N . CYS A 1 295 ? -0.025 -4.211 -6.969 1.00 92.50 295 CYS A N 1
ATOM 2353 C CA . CYS A 1 295 ? 1.132 -3.971 -7.844 1.00 92.50 295 CYS A CA 1
ATOM 2354 C C . CYS A 1 295 ? 2.433 -3.722 -7.061 1.00 92.50 295 CYS A C 1
ATOM 2356 O O . CYS A 1 295 ? 3.503 -3.605 -7.653 1.00 92.50 295 CYS A O 1
ATOM 2358 N N . VAL A 1 296 ? 2.347 -3.644 -5.733 1.00 91.81 296 VAL A N 1
ATOM 2359 C CA . VAL A 1 296 ? 3.473 -3.482 -4.808 1.00 91.81 296 VAL A CA 1
ATOM 2360 C C . VAL A 1 296 ? 3.465 -4.673 -3.853 1.00 91.81 296 VAL A C 1
ATOM 2362 O O . VAL A 1 296 ? 2.398 -5.191 -3.516 1.00 91.81 296 VAL A O 1
ATOM 2365 N N . VAL A 1 297 ? 4.647 -5.142 -3.456 1.00 90.31 297 VAL A N 1
ATOM 2366 C CA . VAL A 1 297 ? 4.809 -6.260 -2.526 1.00 90.31 297 VAL A CA 1
ATOM 2367 C C . VAL A 1 297 ? 4.123 -5.912 -1.214 1.00 90.31 297 VAL A C 1
ATOM 2369 O O . VAL A 1 297 ? 4.426 -4.912 -0.561 1.00 90.31 297 VAL A O 1
ATOM 2372 N N . LYS A 1 298 ? 3.182 -6.763 -0.826 1.00 86.06 298 LYS A N 1
ATOM 2373 C CA . LYS A 1 298 ? 2.395 -6.606 0.380 1.00 86.06 298 LYS A CA 1
ATOM 2374 C C . LYS A 1 298 ? 3.291 -6.742 1.595 1.00 86.06 298 LYS A C 1
ATOM 2376 O O . LYS A 1 298 ? 3.916 -7.779 1.824 1.00 86.06 298 LYS A O 1
ATOM 2381 N N . VAL A 1 299 ? 3.278 -5.699 2.410 1.00 82.06 299 VAL A N 1
ATOM 2382 C CA . VAL A 1 299 ? 3.926 -5.690 3.713 1.00 82.06 299 VAL A CA 1
ATOM 2383 C C . VAL A 1 299 ? 2.889 -6.002 4.778 1.00 82.06 299 VAL A C 1
ATOM 2385 O O . VAL A 1 299 ? 1.873 -5.322 4.901 1.00 82.06 299 VAL A O 1
ATOM 2388 N N . TYR A 1 300 ? 3.151 -7.034 5.567 1.00 78.62 300 TYR A N 1
ATOM 2389 C CA . TYR A 1 300 ? 2.300 -7.423 6.683 1.00 78.62 300 TYR A CA 1
ATOM 2390 C C . TYR A 1 300 ? 2.669 -6.710 7.975 1.00 78.62 300 TYR A C 1
ATOM 2392 O O . TYR A 1 300 ? 1.825 -6.554 8.859 1.00 78.62 300 TYR A O 1
ATOM 2400 N N . GLY A 1 301 ? 3.922 -6.283 8.109 1.00 75.88 301 GLY A N 1
ATOM 2401 C CA . GLY A 1 301 ? 4.388 -5.676 9.338 1.00 75.88 301 GLY A CA 1
ATOM 2402 C C . GLY A 1 301 ? 5.890 -5.479 9.419 1.00 75.88 301 GLY A C 1
ATOM 2403 O O . GLY A 1 301 ? 6.618 -5.647 8.442 1.00 75.88 301 GLY A O 1
ATOM 2404 N N . LEU A 1 302 ? 6.339 -5.137 10.622 1.00 72.94 302 LEU A N 1
ATOM 2405 C CA . LEU A 1 302 ? 7.747 -4.967 10.955 1.00 72.94 302 LEU A CA 1
ATOM 2406 C C . LEU A 1 302 ? 8.090 -5.620 12.293 1.00 72.94 302 LEU A C 1
ATOM 2408 O O . LEU A 1 302 ? 7.279 -5.630 13.218 1.00 72.94 302 LEU A O 1
ATOM 2412 N N . THR A 1 303 ? 9.308 -6.132 12.421 1.00 66.69 303 THR A N 1
ATOM 2413 C CA . THR A 1 303 ? 9.899 -6.514 13.710 1.00 66.69 303 THR A CA 1
ATOM 2414 C C . THR A 1 303 ? 10.775 -5.373 14.210 1.00 66.69 303 THR A C 1
ATOM 2416 O O . THR A 1 303 ? 11.285 -4.606 13.403 1.00 66.69 303 THR A O 1
ATOM 2419 N N . LEU A 1 304 ? 10.955 -5.232 15.527 1.00 58.09 304 LEU A N 1
ATOM 2420 C CA . LEU A 1 304 ? 11.797 -4.172 16.114 1.00 58.09 304 LEU A CA 1
ATOM 2421 C C . LEU A 1 304 ? 13.170 -4.676 16.584 1.00 58.09 304 LEU A C 1
ATOM 2423 O O . LEU A 1 304 ? 14.124 -3.902 16.660 1.00 58.09 304 LEU A O 1
ATOM 2427 N N . CYS A 1 305 ? 13.290 -5.972 16.885 1.00 53.91 305 CYS A N 1
ATOM 2428 C CA . CYS A 1 305 ? 14.504 -6.572 17.439 1.00 53.91 305 CYS A CA 1
ATOM 2429 C C . CYS A 1 305 ? 14.846 -7.902 16.738 1.00 53.91 305 CYS A C 1
ATOM 2431 O O . CYS A 1 305 ? 14.383 -8.951 17.189 1.00 53.91 305 CYS A O 1
ATOM 2433 N N . PRO A 1 306 ? 15.665 -7.878 15.667 1.00 58.53 306 PRO A N 1
ATOM 2434 C CA . PRO A 1 306 ? 16.140 -6.686 14.949 1.00 58.53 306 PRO A CA 1
ATOM 2435 C C . PRO A 1 306 ? 15.035 -6.018 14.114 1.00 58.53 306 PRO A C 1
ATOM 2437 O O . PRO A 1 306 ? 13.985 -6.615 13.877 1.00 58.53 306 PRO A O 1
ATOM 2440 N N . LEU A 1 307 ? 15.269 -4.772 13.678 1.00 70.69 307 LEU A N 1
ATOM 2441 C CA . LEU A 1 307 ? 14.373 -4.081 12.745 1.00 70.69 307 LEU A CA 1
ATOM 2442 C C . LEU A 1 307 ? 14.287 -4.900 11.454 1.00 70.69 307 LEU A C 1
ATOM 2444 O O . LEU A 1 307 ? 15.328 -5.174 10.865 1.00 70.69 307 LEU A O 1
ATOM 2448 N N . SER A 1 308 ? 13.108 -5.347 11.026 1.00 77.06 308 SER A N 1
ATOM 2449 C CA . SER A 1 308 ? 12.945 -6.130 9.784 1.00 77.06 308 SER A CA 1
ATOM 2450 C C . SER A 1 308 ? 11.556 -5.942 9.190 1.00 77.06 308 SER A C 1
ATOM 2452 O O . SER A 1 308 ? 10.617 -5.624 9.913 1.00 77.06 308 SER A O 1
ATOM 2454 N N . LEU A 1 309 ? 11.429 -6.128 7.877 1.00 81.62 309 LEU A N 1
ATOM 2455 C CA . LEU A 1 309 ? 10.171 -6.015 7.141 1.00 81.62 309 LEU A CA 1
ATOM 2456 C C . LEU A 1 309 ? 9.590 -7.410 6.899 1.00 81.62 309 LEU A C 1
ATOM 2458 O O . LEU A 1 309 ? 10.292 -8.276 6.378 1.00 81.62 309 LEU A O 1
ATOM 2462 N N . VAL A 1 310 ? 8.327 -7.622 7.264 1.00 83.88 310 VAL A N 1
ATOM 2463 C CA . VAL A 1 310 ? 7.610 -8.888 7.062 1.00 83.88 310 VAL A CA 1
ATOM 2464 C C . VAL A 1 310 ? 6.677 -8.726 5.871 1.00 83.88 310 VAL A C 1
ATOM 2466 O O . VAL A 1 310 ? 5.790 -7.872 5.891 1.00 83.88 310 VAL A O 1
ATOM 2469 N N . MET A 1 311 ? 6.877 -9.527 4.832 1.00 87.56 311 MET A N 1
ATOM 2470 C CA . MET A 1 311 ? 6.248 -9.367 3.520 1.00 87.56 311 MET A CA 1
ATOM 2471 C C . MET A 1 311 ? 5.667 -10.684 3.007 1.00 87.56 311 MET A C 1
ATOM 2473 O O . MET A 1 311 ? 5.985 -11.758 3.526 1.00 87.56 311 MET A O 1
ATOM 2477 N N . GLU A 1 312 ? 4.837 -10.606 1.965 1.00 89.38 312 GLU A N 1
ATOM 2478 C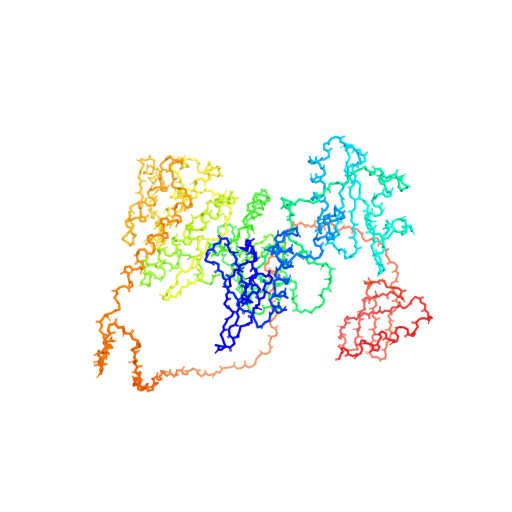 CA . GLU A 1 312 ? 4.480 -11.789 1.176 1.00 89.38 312 GLU A CA 1
ATOM 2479 C C . GLU A 1 312 ? 5.731 -12.435 0.567 1.00 89.38 312 GLU A C 1
ATOM 2481 O O . GLU A 1 312 ? 6.635 -11.748 0.087 1.00 89.38 312 GLU A O 1
ATOM 2486 N N . TYR A 1 313 ? 5.796 -13.766 0.632 1.00 90.94 313 TYR A N 1
ATOM 2487 C CA . TYR A 1 313 ? 6.834 -14.529 -0.043 1.00 90.94 313 TYR A CA 1
ATOM 2488 C C . TYR A 1 313 ? 6.441 -14.747 -1.504 1.00 90.94 313 TYR A C 1
ATOM 2490 O O . TYR A 1 313 ? 5.337 -15.202 -1.791 1.00 90.94 313 TYR A O 1
ATOM 2498 N N . LEU A 1 314 ? 7.346 -14.405 -2.424 1.00 92.19 314 LEU A N 1
ATOM 2499 C CA . LEU A 1 314 ? 7.150 -14.564 -3.863 1.00 92.19 314 LEU A CA 1
ATOM 2500 C C . LEU A 1 314 ? 8.189 -15.567 -4.395 1.00 92.19 314 LEU A C 1
ATOM 2502 O O . LEU A 1 314 ? 9.342 -15.183 -4.617 1.00 92.19 314 LEU A O 1
ATOM 2506 N N . PRO A 1 315 ? 7.815 -16.849 -4.583 1.00 90.19 315 PRO A N 1
ATOM 2507 C CA . PRO A 1 315 ? 8.768 -17.938 -4.824 1.00 90.19 315 PRO A CA 1
ATOM 2508 C C . PRO A 1 315 ? 9.473 -17.847 -6.183 1.00 90.19 315 PRO A C 1
ATOM 2510 O O . PRO A 1 315 ? 10.575 -18.366 -6.350 1.00 90.19 315 PRO A O 1
ATOM 2513 N N . LEU A 1 316 ? 8.866 -17.166 -7.160 1.00 92.38 316 LEU A N 1
ATOM 2514 C CA . LEU A 1 316 ? 9.430 -17.004 -8.504 1.00 92.38 316 LEU A CA 1
ATOM 2515 C C . LEU A 1 316 ? 10.569 -15.967 -8.553 1.00 92.38 316 LEU A C 1
ATOM 2517 O O . LEU A 1 316 ? 11.336 -15.941 -9.518 1.00 92.38 316 LEU A O 1
ATOM 2521 N N . GLY A 1 317 ? 10.729 -15.164 -7.495 1.00 92.69 317 GLY A N 1
ATOM 2522 C CA . GLY A 1 317 ? 11.883 -14.292 -7.295 1.00 92.69 317 GLY A CA 1
ATOM 2523 C C . GLY A 1 317 ? 11.933 -13.051 -8.203 1.00 92.69 317 GLY A C 1
ATOM 2524 O O . GLY A 1 317 ? 10.907 -12.616 -8.732 1.00 92.69 317 GLY A O 1
ATOM 2525 N N . PRO A 1 318 ? 13.121 -12.428 -8.343 1.00 94.94 318 PRO A N 1
ATOM 2526 C CA . PRO A 1 318 ? 13.315 -11.199 -9.115 1.00 94.94 318 PRO A CA 1
ATOM 2527 C C . PRO A 1 318 ? 13.063 -11.355 -10.617 1.00 94.94 318 PRO A C 1
ATOM 2529 O O . PRO A 1 318 ? 13.565 -12.290 -11.252 1.00 94.94 318 PRO A O 1
ATOM 2532 N N . LEU A 1 319 ? 12.359 -10.380 -11.195 1.00 97.44 319 LEU A N 1
ATOM 2533 C CA . LEU A 1 319 ? 11.907 -10.378 -12.583 1.00 97.44 319 LEU A CA 1
ATOM 2534 C C . LEU A 1 319 ? 13.067 -10.470 -13.574 1.00 97.44 319 LEU A C 1
ATOM 2536 O O . LEU A 1 319 ? 12.983 -11.250 -14.514 1.00 97.44 319 LEU A O 1
ATOM 2540 N N . ASN A 1 320 ? 14.178 -9.767 -13.347 1.00 95.38 320 ASN A N 1
ATOM 2541 C CA . ASN A 1 320 ? 15.342 -9.841 -14.238 1.00 95.38 320 ASN A CA 1
ATOM 2542 C C . ASN A 1 320 ? 15.865 -11.282 -14.388 1.00 95.38 320 ASN A C 1
ATOM 2544 O O . ASN A 1 320 ? 16.021 -11.778 -15.499 1.00 95.38 320 ASN A O 1
ATOM 2548 N N . THR A 1 321 ? 16.067 -11.987 -13.271 1.00 96.00 321 THR A N 1
ATOM 2549 C CA . THR A 1 321 ? 16.534 -13.380 -13.290 1.00 96.00 321 THR A CA 1
ATOM 2550 C C . THR A 1 321 ? 15.479 -14.330 -13.846 1.00 96.00 321 THR A C 1
ATOM 2552 O O . THR A 1 321 ? 15.819 -15.314 -14.503 1.00 96.00 321 THR A O 1
ATOM 2555 N N . TYR A 1 322 ? 14.199 -14.033 -13.613 1.00 97.12 322 TYR A N 1
ATOM 2556 C CA . TYR A 1 322 ? 13.090 -14.821 -14.129 1.00 97.12 322 TYR A CA 1
ATOM 2557 C C . TYR A 1 322 ? 12.996 -14.737 -15.656 1.00 97.12 322 TYR A C 1
ATOM 2559 O O . TYR A 1 322 ? 12.896 -15.776 -16.310 1.00 97.12 322 TYR A O 1
ATOM 2567 N N . LEU A 1 323 ? 13.088 -13.528 -16.219 1.00 97.25 323 LEU A N 1
ATOM 2568 C CA . LEU A 1 323 ? 13.075 -13.281 -17.662 1.00 97.25 323 LEU A CA 1
ATOM 2569 C C . LEU A 1 323 ? 14.258 -13.967 -18.349 1.00 97.25 323 LEU A C 1
ATOM 2571 O O . LEU A 1 323 ? 14.052 -14.701 -19.310 1.00 97.25 323 LEU A O 1
ATOM 2575 N N . GLN A 1 324 ? 15.472 -13.831 -17.807 1.00 95.69 324 GLN A N 1
ATOM 2576 C CA . GLN A 1 324 ? 16.670 -14.476 -18.361 1.00 95.69 324 GLN A CA 1
ATOM 2577 C C . GLN A 1 324 ? 16.541 -16.007 -18.407 1.00 95.69 324 GLN A C 1
ATOM 2579 O O . GLN A 1 324 ? 16.897 -16.640 -19.399 1.00 95.69 324 GLN A O 1
ATOM 2584 N N . ARG A 1 325 ? 15.999 -16.622 -17.346 1.00 96.50 325 ARG A N 1
ATOM 2585 C CA . ARG A 1 325 ? 15.816 -18.084 -17.265 1.00 96.50 325 ARG A CA 1
ATOM 2586 C C . ARG A 1 325 ? 14.689 -18.598 -18.157 1.00 96.50 325 ARG A C 1
ATOM 2588 O O . ARG A 1 325 ? 14.767 -19.723 -18.643 1.00 96.50 325 ARG A O 1
ATOM 2595 N N . ASN A 1 326 ? 13.646 -17.796 -18.359 1.00 94.88 326 ASN A N 1
ATOM 2596 C CA . ASN A 1 326 ? 12.433 -18.195 -19.069 1.00 94.88 326 ASN A CA 1
ATOM 2597 C C . ASN A 1 326 ? 12.272 -17.505 -20.428 1.00 94.88 326 ASN A C 1
ATOM 2599 O O . ASN A 1 326 ? 11.186 -17.569 -20.991 1.00 94.88 326 ASN A O 1
ATOM 2603 N N . ALA A 1 327 ? 13.327 -16.905 -20.990 1.00 92.25 327 ALA A N 1
ATOM 2604 C CA . ALA A 1 327 ? 13.260 -16.076 -22.199 1.00 92.25 327 ALA A CA 1
ATOM 2605 C C . ALA A 1 327 ? 12.508 -16.741 -23.368 1.00 92.25 327 ALA A C 1
ATOM 2607 O O . ALA A 1 327 ? 11.729 -16.092 -24.053 1.00 92.25 327 ALA A O 1
ATOM 2608 N N . LYS A 1 328 ? 12.668 -18.061 -23.549 1.00 90.06 328 LYS A N 1
ATOM 2609 C CA . LYS A 1 328 ? 11.978 -18.837 -24.599 1.00 90.06 328 LYS A CA 1
ATOM 2610 C C . LYS A 1 328 ? 10.468 -19.006 -24.382 1.00 90.06 328 LYS A C 1
ATOM 2612 O O . LYS A 1 328 ? 9.762 -19.332 -25.326 1.00 90.06 328 LYS A O 1
ATOM 2617 N N . LYS A 1 329 ? 9.994 -18.866 -23.144 1.00 90.19 329 LYS A N 1
ATOM 2618 C CA . LYS A 1 329 ? 8.582 -19.004 -22.754 1.00 90.19 329 LYS A CA 1
ATOM 2619 C C . LYS A 1 329 ? 7.863 -17.655 -22.681 1.00 90.19 329 LYS A C 1
ATOM 2621 O O . LYS A 1 329 ? 6.640 -17.644 -22.645 1.00 90.19 329 LYS A O 1
ATOM 2626 N N . MET A 1 330 ? 8.602 -16.546 -22.627 1.00 93.56 330 MET A N 1
ATOM 2627 C CA . MET A 1 330 ? 8.023 -15.212 -22.483 1.00 93.56 330 MET A CA 1
ATOM 2628 C C . MET A 1 330 ? 7.392 -14.752 -23.794 1.00 93.56 330 MET A C 1
ATOM 2630 O O . MET A 1 330 ? 8.054 -14.720 -24.832 1.00 93.56 330 MET A O 1
ATOM 2634 N N . ARG A 1 331 ? 6.131 -14.327 -23.739 1.00 92.06 331 ARG A N 1
ATOM 2635 C CA . ARG A 1 331 ? 5.443 -13.698 -24.870 1.00 92.06 331 ARG A CA 1
ATOM 2636 C C . ARG A 1 331 ? 5.467 -12.187 -24.710 1.00 92.06 331 ARG A C 1
ATOM 2638 O O . ARG A 1 331 ? 5.563 -11.660 -23.604 1.00 92.06 331 ARG A O 1
ATOM 2645 N N . GLN A 1 332 ? 5.295 -11.473 -25.819 1.00 93.12 332 GLN A N 1
ATOM 2646 C CA . GLN A 1 332 ? 5.191 -10.011 -25.805 1.00 93.12 332 GLN A CA 1
ATOM 2647 C C . GLN A 1 332 ? 4.076 -9.511 -24.866 1.00 93.12 332 GLN A C 1
ATOM 2649 O O . GLN A 1 332 ? 4.260 -8.506 -24.180 1.00 93.12 332 GLN A O 1
ATOM 2654 N N . VAL A 1 333 ? 2.952 -10.234 -24.799 1.00 92.62 333 VAL A N 1
ATOM 2655 C CA . VAL A 1 333 ? 1.820 -9.924 -23.911 1.00 92.62 333 VAL A CA 1
ATOM 2656 C C . VAL A 1 333 ? 2.220 -9.994 -22.436 1.00 92.62 333 VAL A C 1
ATOM 2658 O O . VAL A 1 333 ? 1.860 -9.097 -21.679 1.00 92.62 333 VAL A O 1
ATOM 2661 N N . ASP A 1 334 ? 3.029 -10.980 -22.040 1.00 95.00 334 ASP A N 1
ATOM 2662 C CA . ASP A 1 334 ? 3.500 -11.114 -20.656 1.00 95.00 334 ASP A CA 1
ATOM 2663 C C . ASP A 1 334 ? 4.367 -9.900 -20.273 1.00 95.00 334 ASP A C 1
ATOM 2665 O O . ASP A 1 334 ? 4.173 -9.267 -19.237 1.00 95.00 334 ASP A O 1
ATOM 2669 N N . LEU A 1 335 ? 5.285 -9.490 -21.155 1.00 97.19 335 LEU A N 1
ATOM 2670 C CA . LEU A 1 335 ? 6.142 -8.315 -20.934 1.00 97.19 335 LEU A CA 1
ATOM 2671 C C . LEU A 1 335 ? 5.328 -7.017 -20.806 1.00 97.19 335 LEU A C 1
ATOM 2673 O O . LEU A 1 335 ? 5.639 -6.163 -19.970 1.00 97.19 335 LEU A O 1
ATOM 2677 N N . LEU A 1 336 ? 4.270 -6.874 -21.610 1.00 95.88 336 LEU A N 1
ATOM 2678 C CA . LEU A 1 336 ? 3.335 -5.751 -21.522 1.00 95.88 336 LEU A CA 1
ATOM 2679 C C . LEU A 1 336 ? 2.529 -5.772 -20.225 1.00 95.88 336 LEU A C 1
ATOM 2681 O O . LEU A 1 336 ? 2.338 -4.722 -19.609 1.00 95.88 336 LEU A O 1
ATOM 2685 N N . GLU A 1 337 ? 2.083 -6.950 -19.791 1.00 95.62 337 GLU A N 1
ATOM 2686 C CA . GLU A 1 337 ? 1.379 -7.108 -18.525 1.00 95.62 337 GLU A CA 1
ATOM 2687 C C . GLU A 1 337 ? 2.280 -6.668 -17.364 1.00 95.62 337 GLU A C 1
ATOM 2689 O O . GLU A 1 337 ? 1.874 -5.820 -16.562 1.00 95.62 337 GLU A O 1
ATOM 2694 N N . ALA A 1 338 ? 3.544 -7.108 -17.345 1.00 97.62 338 ALA A N 1
ATOM 2695 C CA . ALA A 1 338 ? 4.533 -6.681 -16.357 1.00 97.62 338 ALA A CA 1
ATOM 2696 C C . ALA A 1 338 ? 4.777 -5.160 -16.370 1.00 97.62 338 ALA A C 1
ATOM 2698 O O . ALA A 1 338 ? 4.805 -4.525 -15.310 1.00 97.62 338 ALA A O 1
ATOM 2699 N N . ALA A 1 339 ? 4.895 -4.552 -17.555 1.00 97.88 339 ALA A N 1
ATOM 2700 C CA . ALA A 1 339 ? 5.008 -3.100 -17.693 1.00 97.88 339 ALA A CA 1
ATOM 2701 C C . ALA A 1 339 ? 3.763 -2.367 -17.155 1.00 97.88 339 ALA A C 1
ATOM 2703 O O . ALA A 1 339 ? 3.892 -1.305 -16.543 1.00 97.88 339 ALA A O 1
ATOM 2704 N N . SER A 1 340 ? 2.566 -2.941 -17.323 1.00 96.56 340 SER A N 1
ATOM 2705 C CA . SER A 1 340 ? 1.315 -2.373 -16.805 1.00 96.56 340 SER A CA 1
ATOM 2706 C C . SER A 1 340 ? 1.233 -2.416 -15.273 1.00 96.56 340 SER A C 1
ATOM 2708 O O . SER A 1 340 ? 0.847 -1.422 -14.655 1.00 96.56 340 SER A O 1
ATOM 2710 N N . TYR A 1 341 ? 1.679 -3.512 -14.646 1.00 97.25 341 TYR A N 1
ATOM 2711 C CA . TYR A 1 341 ? 1.807 -3.614 -13.188 1.00 97.25 341 TYR A CA 1
ATOM 2712 C C . TYR A 1 341 ? 2.782 -2.564 -12.646 1.00 97.25 341 TYR A C 1
ATOM 2714 O O . TYR A 1 341 ? 2.481 -1.878 -11.667 1.00 97.25 341 TYR A O 1
ATOM 2722 N N . LEU A 1 342 ? 3.922 -2.378 -13.318 1.00 98.12 342 LEU A N 1
ATOM 2723 C CA . LEU A 1 342 ? 4.905 -1.375 -12.921 1.00 98.12 342 LEU A CA 1
ATOM 2724 C C . LEU A 1 342 ? 4.375 0.059 -13.080 1.00 98.12 342 LEU A C 1
ATOM 2726 O O . LEU A 1 342 ? 4.594 0.893 -12.202 1.00 98.12 342 LEU A O 1
ATOM 2730 N N . ALA A 1 343 ? 3.640 0.347 -14.159 1.00 97.62 343 ALA A N 1
ATOM 2731 C CA . ALA A 1 343 ? 3.041 1.661 -14.390 1.00 97.62 343 ALA A CA 1
ATOM 2732 C C . ALA A 1 343 ? 1.988 1.995 -13.322 1.00 97.62 343 ALA A C 1
ATOM 2734 O O . ALA A 1 343 ? 1.927 3.126 -12.834 1.00 97.62 343 ALA A O 1
ATOM 2735 N N . LYS A 1 344 ? 1.198 0.996 -12.904 1.00 96.00 344 LYS A N 1
ATOM 2736 C CA . LYS A 1 344 ? 0.239 1.152 -11.807 1.00 96.00 344 LYS A CA 1
ATOM 2737 C C . LYS A 1 344 ? 0.939 1.412 -10.475 1.00 96.00 344 LYS A C 1
ATOM 2739 O O . LYS A 1 344 ? 0.525 2.318 -9.758 1.00 96.00 344 LYS A O 1
ATOM 2744 N N . ALA A 1 345 ? 2.002 0.663 -10.171 1.00 95.75 345 ALA A N 1
ATOM 2745 C CA . ALA A 1 345 ? 2.799 0.866 -8.962 1.00 95.75 345 ALA A CA 1
ATOM 2746 C C . ALA A 1 345 ? 3.415 2.274 -8.912 1.00 95.75 345 ALA A C 1
ATOM 2748 O O . ALA A 1 345 ? 3.345 2.934 -7.878 1.00 95.75 345 ALA A O 1
ATOM 2749 N N . LEU A 1 346 ? 3.957 2.762 -10.035 1.00 96.19 346 LEU A N 1
ATOM 2750 C CA . LEU A 1 346 ? 4.498 4.120 -10.144 1.00 96.19 346 LEU A CA 1
ATOM 2751 C C . LEU A 1 346 ? 3.432 5.186 -9.859 1.00 96.19 346 LEU A C 1
ATOM 2753 O O . LEU A 1 346 ? 3.694 6.143 -9.133 1.00 96.19 346 LEU A O 1
ATOM 2757 N N . TRP A 1 347 ? 2.229 5.026 -10.416 1.00 94.88 347 TRP A N 1
ATOM 2758 C CA . TRP A 1 347 ? 1.129 5.952 -10.153 1.00 94.88 347 TRP A CA 1
ATOM 2759 C C . TRP A 1 347 ? 0.717 5.943 -8.675 1.00 94.88 347 TRP A C 1
ATOM 2761 O O . TRP A 1 347 ? 0.585 7.012 -8.085 1.00 94.88 347 TRP A O 1
ATOM 2771 N N . ASP A 1 348 ? 0.607 4.767 -8.052 1.00 91.31 348 ASP A N 1
ATOM 2772 C CA . ASP A 1 348 ? 0.246 4.652 -6.631 1.00 91.31 348 ASP A CA 1
ATOM 2773 C C . ASP A 1 348 ? 1.260 5.329 -5.702 1.00 91.31 348 ASP A C 1
ATOM 2775 O O . ASP A 1 348 ? 0.878 6.005 -4.747 1.00 91.31 348 ASP A O 1
ATOM 2779 N N . LEU A 1 349 ? 2.555 5.190 -5.997 1.00 90.75 349 LEU A N 1
ATOM 2780 C CA . LEU A 1 349 ? 3.626 5.858 -5.251 1.00 90.75 349 LEU A CA 1
ATOM 2781 C C . LEU A 1 349 ? 3.527 7.380 -5.369 1.00 90.75 349 LEU A C 1
ATOM 2783 O O . LEU A 1 349 ? 3.647 8.092 -4.368 1.00 90.75 349 LEU A O 1
ATOM 2787 N N . HIS A 1 350 ? 3.255 7.865 -6.580 1.00 90.06 350 HIS A N 1
ATOM 2788 C CA . HIS A 1 350 ? 3.143 9.288 -6.864 1.00 90.06 350 HIS A CA 1
ATOM 2789 C C . HIS A 1 350 ? 1.953 9.941 -6.141 1.00 90.06 350 HIS A C 1
ATOM 2791 O O . HIS A 1 350 ? 2.121 11.005 -5.551 1.00 90.06 350 HIS A O 1
ATOM 2797 N N . GLU A 1 351 ? 0.779 9.297 -6.102 1.00 87.69 351 GLU A N 1
ATOM 2798 C CA . GLU A 1 351 ? -0.407 9.816 -5.388 1.00 87.69 351 GLU A CA 1
ATOM 2799 C C . GLU A 1 351 ? -0.176 9.965 -3.875 1.00 87.69 351 GLU A C 1
ATOM 2801 O O . GLU A 1 351 ? -0.732 10.856 -3.234 1.00 87.69 351 GLU A O 1
ATOM 2806 N N . ILE A 1 352 ? 0.665 9.103 -3.296 1.00 84.19 352 ILE A N 1
ATOM 2807 C CA . ILE A 1 352 ? 1.005 9.123 -1.864 1.00 84.19 352 ILE A CA 1
ATOM 2808 C C . ILE A 1 352 ? 2.205 10.057 -1.592 1.00 84.19 352 ILE A C 1
ATOM 2810 O O . ILE A 1 352 ? 2.538 10.339 -0.438 1.00 84.19 352 ILE A O 1
ATOM 2814 N N . GLY A 1 353 ? 2.848 10.586 -2.639 1.00 86.06 353 GLY A N 1
ATOM 2815 C CA . GLY A 1 353 ? 4.010 11.468 -2.527 1.00 86.06 353 GLY A CA 1
ATOM 2816 C C . GLY A 1 353 ? 5.269 10.740 -2.049 1.00 86.06 353 GLY A C 1
ATOM 2817 O O . GLY A 1 353 ? 6.028 11.277 -1.236 1.00 86.06 353 GLY A O 1
ATOM 2818 N N . ILE A 1 354 ? 5.469 9.498 -2.503 1.00 85.06 354 ILE A N 1
ATOM 2819 C CA . ILE A 1 354 ? 6.658 8.687 -2.220 1.00 85.06 354 ILE A CA 1
ATOM 2820 C C . ILE A 1 354 ? 7.475 8.532 -3.497 1.00 85.06 354 ILE A C 1
ATOM 2822 O O . ILE A 1 354 ? 6.968 8.052 -4.507 1.00 85.06 354 ILE A O 1
ATOM 2826 N N . THR A 1 355 ? 8.766 8.837 -3.406 1.00 89.12 355 THR A N 1
ATOM 2827 C CA . THR A 1 355 ? 9.754 8.461 -4.417 1.00 89.12 355 THR A CA 1
ATOM 2828 C C . THR A 1 355 ? 10.455 7.179 -3.967 1.00 89.12 355 THR A C 1
ATOM 2830 O O . THR A 1 355 ? 10.984 7.090 -2.860 1.00 89.12 355 THR A O 1
ATOM 2833 N N . HIS A 1 356 ? 10.422 6.153 -4.804 1.00 90.94 356 HIS A N 1
ATOM 2834 C CA . HIS A 1 356 ? 10.963 4.826 -4.559 1.00 90.94 356 HIS A CA 1
ATOM 2835 C C . HIS A 1 356 ? 12.477 4.744 -4.771 1.00 90.94 356 HIS A C 1
ATOM 2837 O O . HIS A 1 356 ? 13.132 3.943 -4.106 1.00 90.94 356 HIS A O 1
ATOM 2843 N N . HIS A 1 357 ? 13.050 5.504 -5.713 1.00 90.62 357 HIS A N 1
ATOM 2844 C CA . HIS A 1 357 ? 14.494 5.586 -6.017 1.00 90.62 357 HIS A CA 1
ATOM 2845 C C . HIS A 1 357 ? 15.171 4.290 -6.505 1.00 90.62 357 HIS A C 1
ATOM 2847 O O . HIS A 1 357 ? 16.365 4.259 -6.821 1.00 90.62 357 HIS A O 1
ATOM 2853 N N . LYS A 1 358 ? 14.427 3.185 -6.549 1.00 91.12 358 LYS A N 1
ATOM 2854 C CA . LYS A 1 358 ? 14.939 1.828 -6.782 1.00 91.12 358 LYS A CA 1
ATOM 2855 C C . LYS A 1 358 ? 14.043 1.011 -7.709 1.00 91.12 358 LYS A C 1
ATOM 2857 O O . LYS A 1 358 ? 14.109 -0.215 -7.696 1.00 91.12 358 LYS A O 1
ATOM 2862 N N . ILE A 1 359 ? 13.271 1.686 -8.560 1.00 95.19 359 ILE A N 1
ATOM 2863 C CA . ILE A 1 359 ? 12.541 1.058 -9.665 1.00 95.19 359 ILE A CA 1
ATOM 2864 C C . ILE A 1 359 ? 13.561 0.482 -10.655 1.00 95.19 359 ILE A C 1
ATOM 2866 O O . ILE A 1 359 ? 14.311 1.219 -11.297 1.00 95.19 359 ILE A O 1
ATOM 2870 N N . ARG A 1 360 ? 13.668 -0.847 -10.655 1.00 93.88 360 ARG A N 1
ATOM 2871 C CA . ARG A 1 360 ? 14.659 -1.666 -11.368 1.00 93.88 360 ARG A CA 1
ATOM 2872 C C . ARG A 1 360 ? 14.046 -3.030 -11.625 1.00 93.88 360 ARG A C 1
ATOM 2874 O O . ARG A 1 360 ? 13.330 -3.522 -10.752 1.00 93.88 360 ARG A O 1
ATOM 2881 N N . CYS A 1 361 ? 14.407 -3.700 -12.715 1.00 94.44 361 CYS A N 1
ATOM 2882 C CA . CYS A 1 361 ? 13.881 -5.039 -12.991 1.00 94.44 361 CYS A CA 1
ATOM 2883 C C . CYS A 1 361 ? 14.223 -6.044 -11.868 1.00 94.44 361 CYS A C 1
ATOM 2885 O O . CYS A 1 361 ? 13.402 -6.883 -11.512 1.00 94.44 361 CYS A O 1
ATOM 2887 N N . TYR A 1 362 ? 15.380 -5.904 -11.208 1.00 91.81 362 TYR A N 1
ATOM 2888 C CA . TYR A 1 362 ? 15.754 -6.759 -10.068 1.00 91.81 362 TYR A CA 1
ATOM 2889 C C . TYR A 1 362 ? 14.982 -6.486 -8.761 1.00 91.81 362 TYR A C 1
ATOM 2891 O O . TYR A 1 362 ? 15.003 -7.326 -7.864 1.00 91.81 362 TYR A O 1
ATOM 2899 N N . ASN A 1 363 ? 14.323 -5.329 -8.629 1.00 93.31 363 ASN A N 1
ATOM 2900 C CA . ASN A 1 363 ? 13.463 -5.004 -7.481 1.00 93.31 363 ASN A CA 1
ATOM 2901 C C . ASN A 1 363 ? 11.980 -5.249 -7.773 1.00 93.31 363 ASN A C 1
ATOM 2903 O O . ASN A 1 363 ? 11.138 -5.022 -6.908 1.00 93.31 363 ASN A O 1
ATOM 2907 N N . VAL A 1 364 ? 11.648 -5.706 -8.978 1.00 96.75 364 VAL A N 1
ATOM 2908 C CA . VAL A 1 364 ? 10.322 -6.214 -9.312 1.00 96.75 364 VAL A CA 1
ATOM 2909 C C . VAL A 1 364 ? 10.346 -7.724 -9.103 1.00 96.75 364 VAL A C 1
ATOM 2911 O O . VAL A 1 364 ? 11.260 -8.402 -9.563 1.00 96.75 364 VAL A O 1
ATOM 2914 N N . LEU A 1 365 ? 9.368 -8.255 -8.382 1.00 96.50 365 LEU A N 1
ATOM 2915 C CA . LEU A 1 365 ? 9.254 -9.671 -8.057 1.00 96.50 365 LEU A CA 1
ATOM 2916 C C . LEU A 1 365 ? 8.104 -10.297 -8.842 1.00 96.50 365 LEU A C 1
ATOM 2918 O O . LEU A 1 365 ? 7.045 -9.686 -9.003 1.00 96.50 365 LEU A O 1
ATOM 2922 N N . VAL A 1 366 ? 8.300 -11.522 -9.318 1.00 97.12 366 VAL A N 1
ATOM 2923 C CA . VAL A 1 366 ? 7.266 -12.271 -10.034 1.00 97.12 366 VAL A CA 1
ATOM 2924 C C . VAL A 1 366 ? 6.337 -12.916 -9.014 1.00 97.12 366 VAL A C 1
ATOM 2926 O O . VAL A 1 366 ? 6.772 -13.701 -8.173 1.00 97.12 366 VAL A O 1
ATOM 2929 N N . ALA A 1 367 ? 5.059 -12.555 -9.075 1.00 94.56 367 ALA A N 1
ATOM 2930 C CA . ALA A 1 367 ? 4.044 -13.074 -8.172 1.00 94.56 367 ALA A CA 1
ATOM 2931 C C . ALA A 1 367 ? 3.329 -14.299 -8.738 1.00 94.56 367 ALA A C 1
ATOM 2933 O O . ALA A 1 367 ? 2.988 -15.196 -7.975 1.00 94.56 367 ALA A O 1
ATOM 2934 N N . ASP A 1 368 ? 3.110 -14.339 -10.053 1.00 94.06 368 ASP A N 1
ATOM 2935 C CA . ASP A 1 368 ? 2.508 -15.487 -10.725 1.00 94.06 368 ASP A CA 1
ATOM 2936 C C . ASP A 1 368 ? 2.830 -15.494 -12.225 1.00 94.06 368 ASP A C 1
ATOM 2938 O O . ASP A 1 368 ? 2.954 -14.430 -12.835 1.00 94.06 368 ASP A O 1
ATOM 2942 N N . HIS A 1 369 ? 2.933 -16.684 -12.817 1.00 93.69 369 HIS A N 1
ATOM 2943 C CA . HIS A 1 369 ? 3.056 -16.863 -14.262 1.00 93.69 369 HIS A CA 1
ATOM 2944 C C . HIS A 1 369 ? 2.303 -18.118 -14.710 1.00 93.69 369 HIS A C 1
ATOM 2946 O O . HIS A 1 369 ? 2.681 -19.241 -14.379 1.00 93.69 369 HIS A O 1
ATOM 2952 N N . THR A 1 370 ? 1.254 -17.909 -15.497 1.00 90.31 370 THR A N 1
ATOM 2953 C CA . THR A 1 370 ? 0.425 -18.939 -16.130 1.00 90.31 370 THR A CA 1
ATOM 2954 C C . THR A 1 370 ? 0.263 -18.620 -17.614 1.00 90.31 370 THR A C 1
ATOM 2956 O O . THR A 1 370 ? 0.641 -17.542 -18.068 1.00 90.31 370 THR A O 1
ATOM 2959 N N . GLU A 1 371 ? -0.365 -19.517 -18.372 1.00 79.56 371 GLU A N 1
ATOM 2960 C CA . GLU A 1 371 ? -0.623 -19.318 -19.803 1.00 79.56 371 GLU A CA 1
ATOM 2961 C C . GLU A 1 371 ? -1.438 -18.051 -20.124 1.00 79.56 371 GLU A C 1
ATOM 2963 O O . GLU A 1 371 ? -1.335 -17.515 -21.224 1.00 79.56 371 GLU A O 1
ATOM 2968 N N . HIS A 1 372 ? -2.208 -17.510 -19.181 1.00 81.00 372 HIS A N 1
ATOM 2969 C CA . HIS A 1 372 ? -3.063 -16.340 -19.425 1.00 81.00 372 HIS A CA 1
ATOM 2970 C C . HIS A 1 372 ? -2.775 -15.157 -18.499 1.00 81.00 372 HIS A C 1
ATOM 2972 O O . HIS A 1 372 ? -3.514 -14.176 -18.523 1.00 81.00 372 HIS A O 1
ATOM 2978 N N . ARG A 1 373 ? -1.746 -15.250 -17.650 1.00 87.81 373 ARG A N 1
ATOM 2979 C CA . ARG A 1 373 ? -1.461 -14.224 -16.643 1.00 87.81 373 ARG A CA 1
ATOM 2980 C C . ARG A 1 373 ? 0.009 -14.199 -16.270 1.00 87.81 373 ARG A C 1
ATOM 2982 O O . ARG A 1 373 ? 0.538 -15.213 -15.816 1.00 87.81 373 ARG A O 1
ATOM 2989 N N . PHE A 1 374 ? 0.612 -13.022 -16.327 1.00 94.19 374 PHE A N 1
ATOM 2990 C CA . PHE A 1 374 ? 1.941 -12.742 -15.809 1.00 94.19 374 PHE A CA 1
ATOM 2991 C C . PHE A 1 374 ? 1.908 -11.556 -14.844 1.00 94.19 374 PHE A C 1
ATOM 2993 O O . PHE A 1 374 ? 1.886 -10.383 -15.222 1.00 94.19 374 PHE A O 1
ATOM 3000 N N . LYS A 1 375 ? 1.907 -11.874 -13.549 1.00 95.56 375 LYS A N 1
ATOM 3001 C CA . LYS A 1 375 ? 1.749 -10.900 -12.473 1.00 95.56 375 LYS A CA 1
ATOM 3002 C C . LYS A 1 375 ? 3.084 -10.595 -11.818 1.00 95.56 375 LYS A C 1
ATOM 3004 O O . LYS A 1 375 ? 3.768 -11.493 -11.328 1.00 95.56 375 LYS A O 1
ATOM 3009 N N . VAL A 1 376 ? 3.398 -9.309 -11.705 1.00 97.75 376 VAL A N 1
ATOM 3010 C CA . VAL A 1 376 ? 4.604 -8.822 -11.029 1.00 97.75 376 VAL A CA 1
ATOM 3011 C C . VAL A 1 376 ? 4.263 -7.764 -9.986 1.00 97.75 376 VAL A C 1
ATOM 3013 O O . VAL A 1 376 ? 3.232 -7.097 -10.068 1.00 97.75 376 VAL A O 1
ATOM 3016 N N . LYS A 1 377 ? 5.133 -7.611 -8.989 1.00 97.00 377 LYS A N 1
ATOM 3017 C CA . LYS A 1 377 ? 4.974 -6.647 -7.900 1.00 97.00 377 LYS A CA 1
ATOM 3018 C C . LYS A 1 377 ? 6.275 -5.909 -7.636 1.00 97.00 377 LYS A C 1
ATOM 3020 O O . LYS A 1 377 ? 7.335 -6.521 -7.559 1.00 97.00 377 LYS A O 1
ATOM 3025 N N . LEU A 1 378 ? 6.196 -4.596 -7.466 1.00 95.81 378 LEU A N 1
ATOM 3026 C CA . LEU A 1 378 ? 7.339 -3.774 -7.085 1.00 95.81 378 LEU A CA 1
ATOM 3027 C C . LEU A 1 378 ? 7.680 -3.989 -5.604 1.00 95.81 378 LEU A C 1
ATOM 3029 O O . LEU A 1 378 ? 6.796 -3.925 -4.753 1.00 95.81 378 LEU A O 1
ATOM 3033 N N . GLY A 1 379 ? 8.947 -4.269 -5.304 1.00 90.94 379 GLY A N 1
ATOM 3034 C CA . GLY A 1 379 ? 9.457 -4.449 -3.947 1.00 90.94 379 GLY A CA 1
ATOM 3035 C C . GLY A 1 379 ? 9.482 -3.163 -3.121 1.00 90.94 379 GLY A C 1
ATOM 3036 O O . GLY A 1 379 ? 8.948 -2.131 -3.511 1.00 90.94 379 GLY A O 1
ATOM 3037 N N . ASP A 1 380 ? 10.103 -3.226 -1.947 1.00 85.94 380 ASP A N 1
ATOM 3038 C CA . ASP A 1 380 ? 10.265 -2.059 -1.087 1.00 85.94 380 ASP A CA 1
ATOM 3039 C C . ASP A 1 380 ? 11.353 -1.093 -1.609 1.00 85.94 380 ASP A C 1
ATOM 3041 O O . ASP A 1 380 ? 12.337 -1.537 -2.219 1.00 85.94 380 ASP A O 1
ATOM 3045 N N . PRO A 1 381 ? 11.251 0.217 -1.298 1.00 75.56 381 PRO A N 1
ATOM 3046 C CA . PRO A 1 381 ? 12.185 1.250 -1.749 1.00 75.56 381 PRO A CA 1
ATOM 3047 C C . PRO A 1 381 ? 13.647 1.043 -1.337 1.00 75.56 381 PRO A C 1
ATOM 3049 O O . PRO A 1 381 ? 14.527 1.730 -1.853 1.00 75.56 381 PRO A O 1
ATOM 3052 N N . SER A 1 382 ? 13.954 0.045 -0.496 1.00 73.69 382 SER A N 1
ATOM 3053 C CA . SER A 1 382 ? 15.307 -0.231 -0.012 1.00 73.69 382 SER A CA 1
ATOM 3054 C C . SER A 1 382 ? 15.972 1.052 0.520 1.00 73.69 382 SER A C 1
ATOM 3056 O O . SER A 1 382 ? 15.299 1.996 0.933 1.00 73.69 382 SER A O 1
ATOM 3058 N N . LYS A 1 383 ? 17.304 1.093 0.595 1.00 75.25 383 LYS A N 1
ATOM 3059 C CA . LYS A 1 383 ? 18.018 2.310 0.988 1.00 75.25 383 LYS A CA 1
ATOM 3060 C C . LYS A 1 383 ? 18.060 3.301 -0.193 1.00 75.25 383 LYS A C 1
ATOM 3062 O O . LYS A 1 383 ? 18.528 2.900 -1.267 1.00 75.25 383 LYS A O 1
ATOM 3067 N N . PRO A 1 384 ? 17.662 4.575 -0.007 1.00 71.31 384 PRO A N 1
ATOM 3068 C CA . PRO A 1 384 ? 17.753 5.602 -1.040 1.00 71.31 384 PRO A CA 1
ATOM 3069 C C . PRO A 1 384 ? 19.214 6.062 -1.193 1.00 71.31 384 PRO A C 1
ATOM 3071 O O . PRO A 1 384 ? 19.660 7.044 -0.609 1.00 71.31 384 PRO A O 1
ATOM 3074 N N . GLU A 1 385 ? 19.999 5.291 -1.943 1.00 78.69 385 GLU A N 1
ATOM 3075 C CA . GLU A 1 385 ? 21.405 5.573 -2.248 1.00 78.69 385 GLU A CA 1
ATOM 3076 C C . GLU A 1 385 ? 21.685 5.256 -3.719 1.00 78.69 385 GLU A C 1
ATOM 3078 O O . GLU A 1 385 ? 21.331 4.177 -4.202 1.00 78.69 385 GLU A O 1
ATOM 3083 N N . TYR A 1 386 ? 22.353 6.166 -4.427 1.00 85.44 386 TYR A N 1
ATOM 3084 C CA . TYR A 1 386 ? 22.765 5.963 -5.815 1.00 85.44 386 TYR A CA 1
ATOM 3085 C C . TYR A 1 386 ? 24.266 5.721 -5.911 1.00 85.44 386 TYR A C 1
ATOM 3087 O O . TYR A 1 386 ? 25.074 6.460 -5.353 1.00 85.44 386 TYR A O 1
ATOM 3095 N N . SER A 1 387 ? 24.629 4.676 -6.645 1.00 82.31 387 SER A N 1
ATOM 3096 C CA . SER A 1 387 ? 26.006 4.326 -6.973 1.00 82.31 387 SER A CA 1
ATOM 3097 C C . SER A 1 387 ? 26.295 4.568 -8.454 1.00 82.31 387 SER A C 1
ATOM 3099 O O . SER A 1 387 ? 25.382 4.780 -9.248 1.00 82.31 387 SER A O 1
ATOM 3101 N N . SER A 1 388 ? 27.563 4.479 -8.859 1.00 78.38 388 SER A N 1
ATOM 3102 C CA . SER A 1 388 ? 27.956 4.597 -10.272 1.00 78.38 388 SER A CA 1
ATOM 3103 C C . SER A 1 388 ? 27.298 3.555 -11.189 1.00 78.38 388 SER A C 1
ATOM 3105 O O . SER A 1 388 ? 27.214 3.781 -12.388 1.00 78.38 388 SER A O 1
ATOM 3107 N N . ASN A 1 389 ? 26.791 2.451 -10.634 1.00 81.38 389 ASN A N 1
ATOM 3108 C CA . ASN A 1 389 ? 26.073 1.422 -11.388 1.00 81.38 389 ASN A CA 1
ATOM 3109 C C . ASN A 1 389 ? 24.587 1.760 -11.593 1.00 81.38 389 ASN A C 1
ATOM 3111 O O . ASN A 1 389 ? 23.899 1.039 -12.298 1.00 81.38 389 ASN A O 1
ATOM 3115 N N . ASP A 1 390 ? 24.069 2.824 -10.972 1.00 89.69 390 ASP A N 1
ATOM 3116 C CA . ASP A 1 390 ? 22.663 3.233 -11.073 1.00 89.69 390 ASP A CA 1
ATOM 3117 C C . ASP A 1 390 ? 22.406 4.247 -12.205 1.00 89.69 390 ASP A C 1
ATOM 3119 O O . ASP A 1 390 ? 21.270 4.685 -12.386 1.00 89.69 390 ASP A O 1
ATOM 3123 N N . ILE A 1 391 ? 23.439 4.615 -12.970 1.00 92.12 391 ILE A N 1
ATOM 3124 C CA . ILE A 1 391 ? 23.406 5.732 -13.928 1.00 92.12 391 ILE A CA 1
ATOM 3125 C C . ILE A 1 391 ? 22.336 5.598 -15.017 1.00 92.12 391 ILE A C 1
ATOM 3127 O O . ILE A 1 391 ? 21.777 6.608 -15.423 1.00 92.12 391 ILE A O 1
ATOM 3131 N N . HIS A 1 392 ? 22.001 4.381 -15.456 1.00 94.19 392 HIS A N 1
ATOM 3132 C CA . HIS A 1 392 ? 21.047 4.162 -16.556 1.00 94.19 392 HIS A CA 1
ATOM 3133 C C . HIS A 1 392 ? 19.610 4.560 -16.210 1.00 94.19 392 HIS A C 1
ATOM 3135 O O . HIS A 1 392 ? 18.790 4.829 -17.088 1.00 94.19 392 HIS A O 1
ATOM 3141 N N . TRP A 1 393 ? 19.289 4.594 -14.922 1.00 95.25 393 TRP A N 1
ATOM 3142 C CA . TRP A 1 393 ? 17.958 4.926 -14.433 1.00 95.25 393 TRP A CA 1
ATOM 3143 C C . TRP A 1 393 ? 17.915 6.289 -13.744 1.00 95.25 393 TRP A C 1
ATOM 3145 O O . TRP A 1 393 ? 16.918 6.619 -13.106 1.00 95.25 393 TRP A O 1
ATOM 3155 N N . LEU A 1 394 ? 19.005 7.050 -13.822 1.00 94.38 394 LEU A N 1
ATOM 3156 C CA . LEU A 1 394 ? 19.039 8.426 -13.369 1.00 94.38 394 LEU A CA 1
ATOM 3157 C C . LEU A 1 394 ? 18.779 9.354 -14.559 1.00 94.38 394 LEU A C 1
ATOM 3159 O O . LEU A 1 394 ? 19.394 9.169 -15.612 1.00 94.38 394 LEU A O 1
ATOM 3163 N N . PRO A 1 395 ? 17.927 10.377 -14.387 1.00 94.12 395 PRO A N 1
ATOM 3164 C CA . PRO A 1 395 ? 17.832 11.474 -15.328 1.00 94.12 395 PRO A CA 1
ATOM 3165 C C . PRO A 1 395 ? 19.189 12.113 -15.602 1.00 94.12 395 PRO A C 1
ATOM 3167 O O . PRO A 1 395 ? 20.037 12.212 -14.708 1.00 94.12 395 PRO A O 1
ATOM 3170 N N . ARG A 1 396 ? 19.390 12.573 -16.839 1.00 90.25 396 ARG A N 1
ATOM 3171 C CA . ARG A 1 396 ? 20.691 13.079 -17.298 1.00 90.25 396 ARG A CA 1
ATOM 3172 C C . ARG A 1 396 ? 21.223 14.257 -16.478 1.00 90.25 396 ARG A C 1
ATOM 3174 O O . ARG A 1 396 ? 22.427 14.357 -16.268 1.00 90.25 396 ARG A O 1
ATOM 3181 N N . GLU A 1 397 ? 20.339 15.092 -15.942 1.00 91.62 397 GLU A N 1
ATOM 3182 C CA . GLU A 1 397 ? 20.669 16.204 -15.046 1.00 91.62 397 GLU A CA 1
ATOM 3183 C C . GLU A 1 397 ? 21.275 15.753 -13.705 1.00 91.62 397 GLU A C 1
ATOM 3185 O O . GLU A 1 397 ? 21.987 16.520 -13.058 1.00 91.62 397 GLU A O 1
ATOM 3190 N N . HIS A 1 398 ? 21.059 14.496 -13.307 1.00 92.38 398 HIS A N 1
ATOM 3191 C CA . HIS A 1 398 ? 21.574 13.925 -12.065 1.00 92.38 398 HIS A CA 1
ATOM 3192 C C . HIS A 1 398 ? 22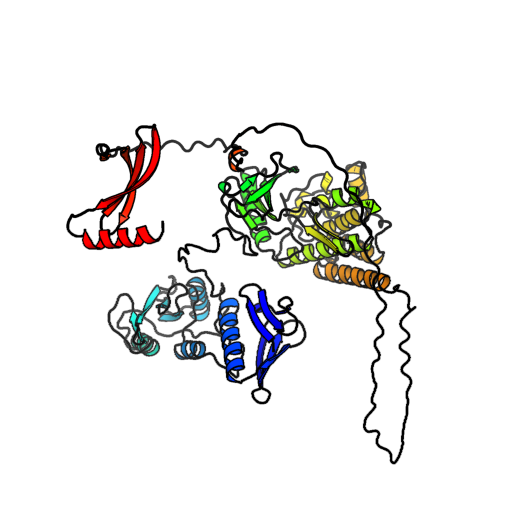.779 12.998 -12.269 1.00 92.38 398 HIS A C 1
ATOM 3194 O O . HIS A 1 398 ? 23.393 12.584 -11.288 1.00 92.38 398 HIS A O 1
ATOM 3200 N N . ILE A 1 399 ? 23.175 12.686 -13.507 1.00 88.75 399 ILE A N 1
ATOM 3201 C CA . ILE A 1 399 ? 24.271 11.737 -13.790 1.00 88.75 399 ILE A CA 1
ATOM 3202 C C . ILE A 1 399 ? 25.612 12.203 -13.198 1.00 88.75 399 ILE A C 1
ATOM 3204 O O . ILE A 1 399 ? 26.388 11.389 -12.686 1.00 88.75 399 ILE A O 1
ATOM 3208 N N . MET A 1 400 ? 25.881 13.512 -13.237 1.00 86.12 400 MET A N 1
ATOM 3209 C CA . MET A 1 400 ? 27.107 14.097 -12.679 1.00 86.12 400 MET A CA 1
ATOM 3210 C C . MET A 1 400 ? 27.082 14.152 -11.148 1.00 86.12 400 MET A C 1
ATOM 3212 O O . MET A 1 400 ? 28.112 13.952 -10.504 1.00 86.12 400 MET A O 1
ATOM 3216 N N . HIS A 1 401 ? 25.896 14.348 -10.564 1.00 87.19 401 HIS A N 1
ATOM 3217 C CA . HIS A 1 401 ? 25.689 14.441 -9.119 1.00 87.19 401 HIS A CA 1
ATOM 3218 C C . HIS A 1 401 ? 24.531 13.535 -8.658 1.00 87.19 401 HIS A C 1
ATOM 3220 O O . HIS A 1 401 ? 23.475 14.051 -8.288 1.00 87.19 401 HIS A O 1
ATOM 3226 N N . PRO A 1 402 ? 24.707 12.197 -8.611 1.00 87.94 402 PRO A N 1
ATOM 3227 C CA . PRO A 1 402 ? 23.612 11.246 -8.369 1.00 87.94 402 PRO A CA 1
ATOM 3228 C C . PRO A 1 402 ? 22.803 11.481 -7.091 1.00 87.94 402 PRO A C 1
ATOM 3230 O O . PRO A 1 402 ? 21.613 11.195 -7.051 1.00 87.94 402 PRO A O 1
ATOM 3233 N N . LEU A 1 403 ? 23.419 12.038 -6.044 1.00 87.00 403 LEU A N 1
ATOM 3234 C CA . LEU A 1 403 ? 22.727 12.340 -4.786 1.00 87.00 403 LEU A CA 1
ATOM 3235 C C . LEU A 1 403 ? 21.659 13.434 -4.928 1.00 87.00 403 LEU A C 1
ATOM 3237 O O . LEU A 1 403 ? 20.712 13.450 -4.149 1.00 87.00 403 LEU A O 1
ATOM 3241 N N . SER A 1 404 ? 21.766 14.313 -5.931 1.00 89.00 404 SER A N 1
ATOM 3242 C CA . SER A 1 404 ? 20.735 15.328 -6.200 1.00 89.00 404 SER A CA 1
ATOM 3243 C C . SER A 1 404 ? 19.397 14.714 -6.637 1.00 89.00 404 SER A C 1
ATOM 3245 O O . SER A 1 404 ? 18.351 15.306 -6.387 1.00 89.00 404 SER A O 1
ATOM 3247 N N . ALA A 1 405 ? 19.409 13.486 -7.168 1.00 89.44 405 ALA A N 1
ATOM 3248 C CA . ALA A 1 405 ? 18.203 12.748 -7.545 1.00 89.44 405 ALA A CA 1
ATOM 3249 C C . ALA A 1 405 ? 17.357 12.278 -6.347 1.00 89.44 405 ALA A C 1
ATOM 3251 O O . ALA A 1 405 ? 16.242 11.799 -6.533 1.00 89.44 405 ALA A O 1
ATOM 3252 N N . LEU A 1 406 ? 17.870 12.378 -5.115 1.00 87.12 406 LEU A N 1
ATOM 3253 C CA . LEU A 1 406 ? 17.096 12.063 -3.909 1.00 87.12 406 LEU A CA 1
ATOM 3254 C C . LEU A 1 406 ? 15.987 13.090 -3.638 1.00 87.12 406 LEU A C 1
ATOM 3256 O O . LEU A 1 406 ? 15.015 12.770 -2.963 1.00 87.12 406 LEU A O 1
ATOM 3260 N N . ALA A 1 407 ? 16.126 14.308 -4.166 1.00 85.62 407 ALA A N 1
ATOM 3261 C CA . ALA A 1 407 ? 15.150 15.382 -4.002 1.00 85.62 407 ALA A CA 1
ATOM 3262 C C . ALA A 1 407 ? 14.193 15.534 -5.200 1.00 85.62 407 ALA A C 1
ATOM 3264 O O . ALA A 1 407 ? 13.232 16.293 -5.098 1.00 85.62 407 ALA A O 1
ATOM 3265 N N . ASP A 1 408 ? 14.437 14.840 -6.321 1.00 89.12 408 ASP A N 1
ATOM 3266 C CA . ASP A 1 408 ? 13.591 14.923 -7.518 1.00 89.12 408 ASP A CA 1
ATOM 3267 C C . ASP A 1 408 ? 12.501 13.833 -7.505 1.00 89.12 408 ASP A C 1
ATOM 3269 O O . ASP A 1 408 ? 12.823 12.645 -7.608 1.00 89.12 408 ASP A O 1
ATOM 3273 N N . PRO A 1 409 ? 11.205 14.192 -7.424 1.00 85.69 409 PRO A N 1
ATOM 3274 C CA . PRO A 1 409 ? 10.114 13.222 -7.518 1.00 85.69 409 PRO A CA 1
ATOM 3275 C C . PRO A 1 409 ? 9.975 12.588 -8.914 1.00 85.69 409 PRO A C 1
ATOM 3277 O O . PRO A 1 409 ? 9.371 11.526 -9.040 1.00 85.69 409 PRO A O 1
ATOM 3280 N N . ASN A 1 410 ? 10.547 13.185 -9.968 1.00 91.38 410 ASN A N 1
ATOM 3281 C CA . ASN A 1 410 ? 10.459 12.672 -11.340 1.00 91.38 410 ASN A CA 1
ATOM 3282 C C . ASN A 1 410 ? 11.543 11.642 -11.682 1.00 91.38 410 ASN A C 1
ATOM 3284 O O . ASN A 1 410 ? 11.526 11.083 -12.784 1.00 91.38 410 ASN A O 1
ATOM 3288 N N . VAL A 1 411 ? 12.471 11.358 -10.763 1.00 94.88 411 VAL A N 1
ATOM 3289 C CA . VAL A 1 411 ? 13.525 10.354 -10.972 1.00 94.88 411 VAL A CA 1
ATOM 3290 C C . VAL A 1 411 ? 12.940 8.973 -11.277 1.00 94.88 411 VAL A C 1
ATOM 3292 O O . VAL A 1 411 ? 13.435 8.258 -12.148 1.00 94.88 411 VAL A O 1
ATOM 3295 N N . ASP A 1 412 ? 11.831 8.623 -10.624 1.00 95.62 412 ASP A N 1
ATOM 3296 C CA . ASP A 1 412 ? 11.170 7.333 -10.800 1.00 95.62 412 ASP A CA 1
ATOM 3297 C C . ASP A 1 412 ? 10.454 7.209 -12.146 1.00 95.62 412 ASP A C 1
ATOM 3299 O O . ASP A 1 412 ? 10.303 6.100 -12.653 1.00 95.62 412 ASP A O 1
ATOM 3303 N N . VAL A 1 413 ? 10.068 8.328 -12.769 1.00 97.75 413 VAL A N 1
ATOM 3304 C CA . VAL A 1 413 ? 9.504 8.333 -14.128 1.00 97.75 413 VAL A CA 1
ATOM 3305 C C . VAL A 1 413 ? 10.573 7.933 -15.144 1.00 97.75 413 VAL A C 1
ATOM 3307 O O . VAL A 1 413 ? 10.314 7.126 -16.038 1.00 97.75 413 VAL A O 1
ATOM 3310 N N . TRP A 1 414 ? 11.797 8.440 -14.980 1.00 97.25 414 TRP A N 1
ATOM 3311 C CA . TRP A 1 414 ? 12.934 8.018 -15.797 1.00 97.25 414 TRP A CA 1
ATOM 3312 C C . TRP A 1 414 ? 13.296 6.556 -15.529 1.00 97.25 414 TRP A C 1
ATOM 3314 O O . TRP A 1 414 ? 13.453 5.766 -16.464 1.00 97.25 414 TRP A O 1
ATOM 3324 N N . ALA A 1 415 ? 13.387 6.178 -14.250 1.00 97.12 415 ALA A N 1
ATOM 3325 C CA . ALA A 1 415 ? 13.705 4.816 -13.844 1.00 97.12 415 ALA A CA 1
ATOM 3326 C C . ALA A 1 415 ? 12.674 3.803 -14.359 1.00 97.12 415 ALA A C 1
ATOM 3328 O O . ALA A 1 415 ? 13.064 2.736 -14.822 1.00 97.12 415 ALA A O 1
ATOM 3329 N N . PHE A 1 416 ? 11.384 4.154 -14.361 1.00 98.31 416 PHE A N 1
ATOM 3330 C CA . PHE A 1 416 ? 10.316 3.355 -14.957 1.00 98.31 416 PHE A CA 1
ATOM 3331 C C . PHE A 1 416 ? 10.604 3.028 -16.421 1.00 98.31 416 PHE A C 1
ATOM 3333 O O . PHE A 1 416 ? 10.575 1.859 -16.793 1.00 98.31 416 PHE A O 1
ATOM 3340 N N . ALA A 1 417 ? 10.931 4.026 -17.244 1.00 98.25 417 ALA A N 1
ATOM 3341 C CA . ALA A 1 417 ? 11.201 3.795 -18.658 1.00 98.25 417 ALA A CA 1
ATOM 3342 C C . ALA A 1 417 ? 12.447 2.933 -18.875 1.00 98.25 417 ALA A C 1
ATOM 3344 O O . ALA A 1 417 ? 12.407 1.996 -19.669 1.00 98.25 417 ALA A O 1
ATOM 3345 N N . THR A 1 418 ? 13.521 3.163 -18.118 1.00 98.06 418 THR A N 1
ATOM 3346 C CA . THR A 1 418 ? 14.695 2.279 -18.159 1.00 98.06 418 THR A CA 1
ATOM 3347 C C . THR A 1 418 ? 14.347 0.857 -17.711 1.00 98.06 418 THR A C 1
ATOM 3349 O O . THR A 1 418 ? 14.817 -0.100 -18.314 1.00 98.06 418 THR A O 1
ATOM 3352 N N . THR A 1 419 ? 13.464 0.673 -16.731 1.00 98.38 419 THR A N 1
ATOM 3353 C CA . THR A 1 419 ? 13.031 -0.664 -16.304 1.00 98.38 419 THR A CA 1
ATOM 3354 C C . THR A 1 419 ? 12.091 -1.348 -17.283 1.00 98.38 419 THR A C 1
ATOM 3356 O O . THR A 1 419 ? 12.209 -2.553 -17.477 1.00 98.38 419 THR A O 1
ATOM 3359 N N . VAL A 1 420 ? 11.217 -0.617 -17.972 1.00 98.50 420 VAL A N 1
ATOM 3360 C CA . VAL A 1 420 ? 10.468 -1.180 -19.102 1.00 98.50 420 VAL A CA 1
ATOM 3361 C C . VAL A 1 420 ? 11.439 -1.627 -20.195 1.00 98.50 420 VAL A C 1
ATOM 3363 O O . VAL A 1 420 ? 11.271 -2.713 -20.739 1.00 98.50 420 VAL A O 1
ATOM 3366 N N . TRP A 1 421 ? 12.509 -0.870 -20.459 1.00 98.50 421 TRP A N 1
ATOM 3367 C CA . TRP A 1 421 ? 13.561 -1.319 -21.374 1.00 98.50 421 TRP A CA 1
ATOM 3368 C C . TRP A 1 421 ? 14.170 -2.652 -20.917 1.00 98.50 421 TRP A C 1
ATOM 3370 O O . TRP A 1 421 ? 14.219 -3.586 -21.709 1.00 98.50 421 TRP A O 1
ATOM 3380 N N . GLU A 1 422 ? 14.548 -2.779 -19.637 1.00 98.12 422 GLU A N 1
ATOM 3381 C CA . GLU A 1 422 ? 15.065 -4.039 -19.074 1.00 98.12 422 GLU A CA 1
ATOM 3382 C C . GLU A 1 422 ? 14.078 -5.201 -19.271 1.00 98.12 422 GLU A C 1
ATOM 3384 O O . GLU A 1 422 ? 14.493 -6.298 -19.632 1.00 98.12 422 GLU A O 1
ATOM 3389 N N . ILE A 1 423 ? 12.776 -4.979 -19.051 1.00 98.31 423 ILE A N 1
ATOM 3390 C CA . ILE A 1 423 ? 11.735 -6.007 -19.219 1.00 98.31 423 ILE A CA 1
ATOM 3391 C C . ILE A 1 423 ? 11.718 -6.524 -20.664 1.00 98.31 423 ILE A C 1
ATOM 3393 O O . ILE A 1 423 ? 11.726 -7.734 -20.887 1.00 98.31 423 ILE A O 1
ATOM 3397 N N . PHE A 1 424 ? 11.742 -5.622 -21.648 1.00 97.81 424 PHE A N 1
ATOM 3398 C CA . PHE A 1 424 ? 11.709 -5.998 -23.065 1.00 97.81 424 PHE A CA 1
ATOM 3399 C C . PHE A 1 424 ? 13.052 -6.491 -23.616 1.00 97.81 424 PHE A C 1
ATOM 3401 O O . PHE A 1 424 ? 13.067 -7.168 -24.642 1.00 97.81 424 PHE A O 1
ATOM 3408 N N . SER A 1 425 ? 14.152 -6.220 -22.915 1.00 96.50 425 SER A N 1
ATOM 3409 C CA . SER A 1 425 ? 15.480 -6.792 -23.164 1.00 96.50 425 SER A CA 1
ATOM 3410 C C . SER A 1 425 ? 15.742 -8.048 -22.320 1.00 96.50 425 SER A C 1
ATOM 3412 O O . SER A 1 425 ? 16.884 -8.364 -22.011 1.00 96.50 425 SER A O 1
ATOM 3414 N N . MET A 1 426 ? 14.694 -8.763 -21.890 1.00 96.62 426 MET A N 1
ATOM 3415 C CA . MET A 1 426 ? 14.795 -10.027 -21.140 1.00 96.62 426 MET A CA 1
ATOM 3416 C C . MET A 1 426 ? 15.624 -9.949 -19.850 1.00 96.62 426 MET A C 1
ATOM 3418 O O . MET A 1 426 ? 16.278 -10.910 -19.450 1.00 96.62 426 MET A O 1
ATOM 3422 N N . GLY A 1 427 ? 15.573 -8.810 -19.161 1.00 94.50 427 GLY A N 1
ATOM 3423 C CA . GLY A 1 427 ? 16.298 -8.571 -17.917 1.00 94.50 427 GLY A CA 1
ATOM 3424 C C . GLY A 1 427 ? 17.771 -8.206 -18.109 1.00 94.50 427 GLY A C 1
ATOM 3425 O O . GLY A 1 427 ? 18.528 -8.270 -17.139 1.00 94.50 427 GLY A O 1
ATOM 3426 N N . GLU A 1 428 ? 18.205 -7.860 -19.322 1.00 94.00 428 GLU A N 1
ATOM 3427 C CA . GLU A 1 428 ? 19.549 -7.335 -19.560 1.00 94.00 428 GLU A CA 1
ATOM 3428 C C . GLU A 1 428 ? 19.741 -5.945 -18.945 1.00 94.00 428 GLU A C 1
ATOM 3430 O O . GLU A 1 428 ? 18.873 -5.071 -19.012 1.00 94.00 428 GLU A O 1
ATOM 3435 N N . THR A 1 429 ? 20.927 -5.726 -18.376 1.00 92.06 429 THR A N 1
ATOM 3436 C CA . THR A 1 429 ? 21.349 -4.399 -17.927 1.00 92.06 429 THR A CA 1
ATOM 3437 C C . THR A 1 429 ? 21.665 -3.532 -19.150 1.00 92.06 429 THR A C 1
ATOM 3439 O O . THR A 1 429 ? 22.426 -3.977 -20.014 1.00 92.06 429 THR A O 1
ATOM 3442 N N . PRO A 1 430 ? 21.156 -2.289 -19.230 1.00 94.06 430 PRO A N 1
ATOM 3443 C CA . PRO A 1 430 ? 21.475 -1.398 -20.338 1.00 94.06 430 PRO A CA 1
ATOM 3444 C C . PRO A 1 430 ? 22.987 -1.194 -20.492 1.00 94.06 430 PRO A C 1
ATOM 3446 O O . PRO A 1 430 ? 23.672 -0.935 -19.508 1.00 94.06 430 PRO A O 1
ATOM 3449 N N . LEU A 1 431 ? 23.499 -1.283 -21.725 1.00 91.31 431 LEU A N 1
ATOM 3450 C CA . LEU A 1 431 ? 24.926 -1.096 -22.043 1.00 91.31 431 LEU A CA 1
ATOM 3451 C C . LEU A 1 431 ? 25.863 -1.964 -21.173 1.00 91.31 431 LEU A C 1
ATOM 3453 O O . LEU A 1 431 ? 26.911 -1.506 -20.714 1.00 91.31 431 LEU A O 1
ATOM 3457 N N . ALA A 1 432 ? 25.477 -3.220 -20.924 1.00 87.50 432 ALA A N 1
ATOM 3458 C CA . ALA A 1 432 ? 26.260 -4.149 -20.115 1.00 87.50 432 ALA A CA 1
ATOM 3459 C C . ALA A 1 432 ? 27.716 -4.266 -20.610 1.00 87.50 432 ALA A C 1
ATOM 3461 O O . ALA A 1 432 ? 27.974 -4.487 -21.791 1.00 87.50 432 ALA A O 1
ATOM 3462 N N . GLY A 1 433 ? 28.674 -4.131 -19.687 1.00 85.44 433 GLY A N 1
ATOM 3463 C CA . GLY A 1 433 ? 30.110 -4.234 -19.975 1.00 85.44 433 GLY A CA 1
ATOM 3464 C C . GLY A 1 433 ? 30.772 -2.954 -20.500 1.00 85.44 433 GLY A C 1
ATOM 3465 O O . GLY A 1 433 ? 31.994 -2.938 -20.634 1.00 85.44 433 GLY A O 1
ATOM 3466 N N . ALA A 1 434 ? 30.013 -1.883 -20.758 1.00 90.00 434 ALA A N 1
ATOM 3467 C CA . ALA A 1 434 ? 30.573 -0.589 -21.142 1.00 90.00 434 ALA A CA 1
ATOM 3468 C C . ALA A 1 434 ? 31.253 0.123 -19.958 1.00 90.00 434 ALA A C 1
ATOM 3470 O O . ALA A 1 434 ? 30.850 -0.028 -18.801 1.00 90.00 434 ALA A O 1
ATOM 3471 N N . ASP A 1 435 ? 32.268 0.941 -20.251 1.00 91.69 435 ASP A N 1
ATOM 3472 C CA . ASP A 1 435 ? 32.908 1.774 -19.236 1.00 91.69 435 ASP A CA 1
ATOM 3473 C C . ASP A 1 435 ? 31.959 2.877 -18.741 1.00 91.69 435 ASP A C 1
ATOM 3475 O O . ASP A 1 435 ? 31.320 3.588 -19.519 1.00 91.69 435 ASP A O 1
ATOM 3479 N N . ILE A 1 436 ? 31.900 3.060 -17.421 1.00 89.06 436 ILE A N 1
ATOM 3480 C CA . ILE A 1 436 ? 30.971 3.989 -16.767 1.00 89.06 436 ILE A CA 1
ATOM 3481 C C . ILE A 1 436 ? 31.197 5.433 -17.232 1.00 89.06 436 ILE A C 1
ATOM 3483 O O . ILE A 1 436 ? 30.226 6.177 -17.361 1.00 89.06 436 ILE A O 1
ATOM 3487 N N . GLN A 1 437 ? 32.441 5.860 -17.483 1.00 90.12 437 GLN A N 1
ATOM 3488 C CA . GLN A 1 437 ? 32.706 7.237 -17.921 1.00 90.12 437 GLN A CA 1
ATOM 3489 C C . GLN A 1 437 ? 32.245 7.457 -19.360 1.00 90.12 437 GLN A C 1
ATOM 3491 O O . GLN A 1 437 ? 31.652 8.495 -19.657 1.00 90.12 437 GLN A O 1
ATOM 3496 N N . GLN A 1 438 ? 32.435 6.462 -20.228 1.00 91.12 438 GLN A N 1
ATOM 3497 C CA . GLN A 1 438 ? 31.901 6.491 -21.591 1.00 91.12 438 GLN A CA 1
ATOM 3498 C C . GLN A 1 438 ? 30.370 6.557 -21.589 1.00 91.12 438 GLN A C 1
ATOM 3500 O O . GLN A 1 438 ? 29.790 7.384 -22.288 1.00 91.12 438 GLN A O 1
ATOM 3505 N N . VAL A 1 439 ? 29.705 5.760 -20.745 1.00 91.12 439 VAL A N 1
ATOM 3506 C CA . VAL A 1 439 ? 28.240 5.808 -20.601 1.00 91.12 439 VAL A CA 1
ATOM 3507 C C . VAL A 1 439 ? 27.768 7.184 -20.119 1.00 91.12 439 VAL A C 1
ATOM 3509 O O . VAL A 1 439 ? 26.789 7.719 -20.639 1.00 91.12 439 VAL A O 1
ATOM 3512 N N . LYS A 1 440 ? 28.468 7.792 -19.153 1.00 91.06 440 LYS A N 1
ATOM 3513 C CA . LYS A 1 440 ? 28.150 9.150 -18.684 1.00 91.06 440 LYS A CA 1
ATOM 3514 C C . LYS A 1 440 ? 28.261 10.185 -19.800 1.00 91.06 440 LYS A C 1
ATOM 3516 O O . LYS A 1 440 ? 27.380 11.039 -19.905 1.00 91.06 440 LYS A O 1
ATOM 3521 N N . ALA A 1 441 ? 29.310 10.110 -20.620 1.00 91.12 441 ALA A N 1
ATOM 3522 C CA . ALA A 1 441 ? 29.486 10.998 -21.766 1.00 91.12 441 ALA A CA 1
ATOM 3523 C C . ALA A 1 441 ? 28.342 10.830 -22.778 1.00 91.12 441 ALA A C 1
ATOM 3525 O O . ALA A 1 441 ? 27.675 11.809 -23.103 1.00 91.12 441 ALA A O 1
ATOM 3526 N N . LEU A 1 442 ? 28.015 9.587 -23.150 1.00 92.75 442 LEU A N 1
ATOM 3527 C CA . LEU A 1 442 ? 26.914 9.271 -24.069 1.00 92.75 442 LEU A CA 1
ATOM 3528 C C . LEU A 1 442 ? 25.572 9.853 -23.602 1.00 92.75 442 LEU A C 1
ATOM 3530 O O . LEU A 1 442 ? 24.872 10.516 -24.368 1.00 92.75 442 LEU A O 1
ATOM 3534 N N . TYR A 1 443 ? 25.201 9.649 -22.336 1.00 91.88 443 TYR A N 1
ATOM 3535 C CA . TYR A 1 443 ? 23.949 10.205 -21.813 1.00 91.88 443 TYR A CA 1
ATOM 3536 C C . TYR A 1 443 ? 23.968 11.734 -21.707 1.00 91.88 443 TYR A C 1
ATOM 3538 O O . TYR A 1 443 ? 22.930 12.373 -21.903 1.00 91.88 443 TYR A O 1
ATOM 3546 N N . SER A 1 444 ? 25.135 12.330 -21.451 1.00 87.88 444 SER A N 1
ATOM 3547 C CA . SER A 1 444 ? 25.304 13.790 -21.444 1.00 87.88 444 SER A CA 1
ATOM 3548 C C . SER A 1 444 ? 25.124 14.394 -22.841 1.00 87.88 444 SER A C 1
ATOM 3550 O O . SER A 1 444 ? 24.569 15.482 -22.970 1.00 87.88 444 SER A O 1
ATOM 3552 N N . GLU A 1 445 ? 25.504 13.659 -23.887 1.00 90.44 445 GLU A N 1
ATOM 3553 C CA . GLU A 1 445 ? 25.281 14.012 -25.298 1.00 90.44 445 GLU A CA 1
ATOM 3554 C C . GLU A 1 445 ? 23.824 13.804 -25.754 1.00 90.44 445 GLU A C 1
ATOM 3556 O O . GLU A 1 445 ? 23.449 14.186 -26.862 1.00 90.44 445 GLU A O 1
ATOM 3561 N N . GLY A 1 446 ? 22.965 13.250 -24.890 1.00 89.94 446 GLY A N 1
ATOM 3562 C CA . GLY A 1 446 ? 21.546 13.041 -25.171 1.00 89.94 446 GLY A CA 1
ATOM 3563 C C . GLY A 1 446 ? 21.219 11.693 -25.808 1.00 89.94 446 GLY A C 1
ATOM 3564 O O . GLY A 1 446 ? 20.120 11.536 -26.340 1.00 89.94 446 GLY A O 1
ATOM 3565 N N . TYR A 1 447 ? 22.130 10.719 -25.735 1.00 93.25 447 TYR A N 1
ATOM 3566 C CA . TYR A 1 447 ? 21.847 9.347 -26.144 1.00 93.25 447 TYR A CA 1
ATOM 3567 C C . TYR A 1 447 ? 20.667 8.763 -25.352 1.00 93.25 447 TYR A C 1
ATOM 3569 O O . TYR A 1 447 ? 20.603 8.877 -24.127 1.00 93.25 447 TYR A O 1
ATOM 3577 N N . LEU A 1 448 ? 19.757 8.088 -26.054 1.00 94.19 448 LEU A N 1
ATOM 3578 C CA . LEU A 1 448 ? 18.674 7.299 -25.471 1.00 94.19 448 LEU A CA 1
ATOM 3579 C C . LEU A 1 448 ? 18.829 5.837 -25.891 1.00 94.19 448 LEU A C 1
ATOM 3581 O O . LEU A 1 448 ? 19.300 5.539 -26.989 1.00 94.19 448 LEU A O 1
ATOM 3585 N N . LEU A 1 449 ? 18.402 4.918 -25.025 1.00 95.62 449 LEU A N 1
ATOM 3586 C CA . LEU A 1 449 ? 18.454 3.485 -25.308 1.00 95.62 449 LEU A CA 1
ATOM 3587 C C . LEU A 1 449 ? 17.573 3.140 -26.514 1.00 95.62 449 LEU A C 1
ATOM 3589 O O . LEU A 1 449 ? 16.420 3.568 -26.592 1.00 95.62 449 LEU A O 1
ATOM 3593 N N . SER A 1 450 ? 18.097 2.333 -27.437 1.00 96.12 450 SER A N 1
ATOM 3594 C CA . SER A 1 450 ? 17.362 1.887 -28.629 1.00 96.12 450 SER A CA 1
ATOM 3595 C C . SER A 1 450 ? 16.161 0.999 -28.280 1.00 96.12 450 SER A C 1
ATOM 3597 O O . SER A 1 450 ? 16.178 0.314 -27.258 1.00 96.12 450 SER A O 1
ATOM 3599 N N . ARG A 1 451 ? 15.120 0.988 -29.123 1.00 97.62 451 ARG A N 1
ATOM 3600 C CA . ARG A 1 451 ? 13.917 0.166 -28.912 1.00 97.62 451 ARG A CA 1
ATOM 3601 C C . ARG A 1 451 ? 14.262 -1.335 -28.958 1.00 97.62 451 ARG A C 1
ATOM 3603 O O . ARG A 1 451 ? 14.733 -1.778 -30.005 1.00 97.62 451 ARG A O 1
ATOM 3610 N N . PRO A 1 452 ? 13.970 -2.121 -27.903 1.00 96.12 452 PRO A N 1
ATOM 3611 C CA . PRO A 1 452 ? 14.118 -3.576 -27.946 1.00 96.12 452 PRO A CA 1
ATOM 3612 C C . PRO A 1 452 ? 13.215 -4.210 -29.010 1.00 96.12 452 PRO A C 1
ATOM 3614 O O . PRO A 1 452 ? 12.140 -3.685 -29.311 1.00 96.12 452 PRO A O 1
ATOM 3617 N N . GLU A 1 453 ? 13.616 -5.360 -29.549 1.00 90.88 453 GLU A N 1
ATOM 3618 C CA . GLU A 1 453 ? 12.935 -6.015 -30.674 1.00 90.88 453 GLU A CA 1
ATOM 3619 C C . GLU A 1 453 ? 11.446 -6.278 -30.392 1.00 90.88 453 GLU A C 1
ATOM 3621 O O . GLU A 1 453 ? 10.583 -5.825 -31.149 1.00 90.88 453 GLU A O 1
ATOM 3626 N N . LEU A 1 454 ? 11.154 -6.895 -29.241 1.00 91.50 454 LEU A N 1
ATOM 3627 C CA . LEU A 1 454 ? 9.802 -7.246 -28.794 1.00 91.50 454 LEU A CA 1
ATOM 3628 C C . LEU A 1 454 ? 8.995 -6.059 -28.249 1.00 91.50 454 LEU A C 1
ATOM 3630 O O . LEU A 1 454 ? 7.829 -6.229 -27.908 1.00 91.50 454 LEU A O 1
ATOM 3634 N N . CYS A 1 455 ? 9.571 -4.861 -28.129 1.00 96.50 455 CYS A N 1
ATOM 3635 C CA . CYS A 1 455 ? 8.866 -3.709 -27.564 1.00 96.50 455 CYS A CA 1
ATOM 3636 C C . CYS A 1 455 ? 7.953 -3.048 -28.611 1.00 96.50 455 CYS A C 1
ATOM 3638 O O . CYS A 1 455 ? 8.465 -2.596 -29.644 1.00 96.50 455 CYS A O 1
ATOM 3640 N N . PRO A 1 456 ? 6.629 -2.929 -28.373 1.00 96.31 456 PRO A N 1
ATOM 3641 C CA . PRO A 1 456 ? 5.739 -2.198 -29.270 1.00 96.31 456 PRO A CA 1
ATOM 3642 C C . PRO A 1 456 ? 6.190 -0.750 -29.468 1.00 96.31 456 PRO A C 1
ATOM 3644 O O . PRO A 1 456 ? 6.656 -0.091 -28.535 1.00 96.31 456 PRO A O 1
ATOM 3647 N N . LYS A 1 457 ? 6.026 -0.228 -30.689 1.00 96.25 457 LYS A N 1
ATOM 3648 C CA . LYS A 1 457 ? 6.451 1.139 -31.032 1.00 96.25 457 LYS A CA 1
ATOM 3649 C C . LYS A 1 457 ? 5.795 2.183 -30.128 1.00 96.25 457 LYS A C 1
ATOM 3651 O O . LYS A 1 457 ? 6.490 3.072 -29.645 1.00 96.25 457 LYS A O 1
ATOM 3656 N N . ASP A 1 458 ? 4.503 2.035 -29.852 1.00 96.44 458 ASP A N 1
ATOM 3657 C CA . ASP A 1 458 ? 3.752 2.977 -29.016 1.00 96.44 458 ASP A CA 1
ATOM 3658 C C . ASP A 1 458 ? 4.229 2.962 -27.563 1.00 96.44 458 ASP A C 1
ATOM 3660 O O . ASP A 1 458 ? 4.363 4.016 -26.941 1.00 96.44 458 ASP A O 1
ATOM 3664 N N . LEU A 1 459 ? 4.592 1.786 -27.038 1.00 97.62 459 LEU A N 1
ATOM 3665 C CA . LEU A 1 459 ? 5.170 1.683 -25.701 1.00 97.62 459 LEU A CA 1
ATOM 3666 C C . LEU A 1 459 ? 6.545 2.353 -25.643 1.00 97.62 459 LEU A C 1
ATOM 3668 O O . LEU A 1 459 ? 6.844 3.079 -24.696 1.00 97.62 459 LEU A O 1
ATOM 3672 N N . TYR A 1 460 ? 7.364 2.184 -26.680 1.00 98.31 460 TYR A N 1
ATOM 3673 C CA . TYR A 1 460 ? 8.641 2.884 -26.765 1.00 98.31 460 TYR A CA 1
ATOM 3674 C C . TYR A 1 460 ? 8.467 4.410 -26.819 1.00 98.31 460 TYR A C 1
ATOM 3676 O O . TYR A 1 460 ? 9.239 5.132 -26.195 1.00 98.31 460 TYR A O 1
ATOM 3684 N N . GLN A 1 461 ? 7.416 4.928 -27.465 1.00 97.94 461 GLN A N 1
ATOM 3685 C CA . GLN A 1 461 ? 7.100 6.363 -27.414 1.00 97.94 461 GLN A CA 1
ATOM 3686 C C . GLN A 1 461 ? 6.715 6.834 -26.003 1.00 97.94 461 GLN A C 1
ATOM 3688 O O . GLN A 1 461 ? 7.065 7.950 -25.603 1.00 97.94 461 GLN A O 1
ATOM 3693 N N . VAL A 1 462 ? 6.040 5.989 -25.212 1.00 97.94 462 VAL A N 1
ATOM 3694 C CA . VAL A 1 462 ? 5.826 6.257 -23.779 1.00 97.94 462 VAL A CA 1
ATOM 3695 C C . VAL A 1 462 ? 7.174 6.361 -23.061 1.00 97.94 462 VAL A C 1
ATOM 3697 O O . VAL A 1 462 ? 7.395 7.353 -22.371 1.00 97.94 462 VAL A O 1
ATOM 3700 N N . MET A 1 463 ? 8.097 5.417 -23.284 1.00 98.31 463 MET A N 1
ATOM 3701 C CA . MET A 1 463 ? 9.438 5.434 -22.677 1.00 98.31 463 MET A CA 1
ATOM 3702 C C . MET A 1 463 ? 10.230 6.696 -23.048 1.00 98.31 463 MET A C 1
ATOM 3704 O O . MET A 1 463 ? 10.766 7.363 -22.168 1.00 98.31 463 MET A O 1
ATOM 3708 N N . VAL A 1 464 ? 10.239 7.087 -24.325 1.00 97.88 464 VAL A N 1
ATOM 3709 C CA . VAL A 1 464 ? 10.892 8.324 -24.794 1.00 97.88 464 VAL A CA 1
ATOM 3710 C C . VAL A 1 464 ? 10.293 9.562 -24.122 1.00 97.88 464 VAL A C 1
ATOM 3712 O O . VAL A 1 464 ? 11.024 10.468 -23.727 1.00 97.88 464 VAL A O 1
ATOM 3715 N N . SER A 1 465 ? 8.973 9.590 -23.924 1.00 97.50 465 SER A N 1
ATOM 3716 C CA . SER A 1 465 ? 8.307 10.690 -23.216 1.00 97.50 465 SER A CA 1
ATOM 3717 C C . SER A 1 465 ? 8.666 10.739 -21.723 1.00 97.50 465 SER A C 1
ATOM 3719 O O . SER A 1 465 ? 8.664 11.810 -21.119 1.00 97.50 465 SER A O 1
ATOM 3721 N N . CYS A 1 466 ? 8.968 9.597 -21.104 1.00 97.75 466 CYS A N 1
ATOM 3722 C CA . CYS A 1 466 ? 9.470 9.520 -19.731 1.00 97.75 466 CYS A CA 1
ATOM 3723 C C . CYS A 1 466 ? 10.942 9.949 -19.623 1.00 97.75 466 CYS A C 1
ATOM 3725 O O . CYS A 1 466 ? 11.321 10.573 -18.636 1.00 97.75 466 CYS A O 1
ATOM 3727 N N . TRP A 1 467 ? 11.752 9.689 -20.653 1.00 97.00 467 TRP A N 1
ATOM 3728 C CA . TRP A 1 467 ? 13.135 10.169 -20.772 1.00 97.00 467 TRP A CA 1
ATOM 3729 C C . TRP A 1 467 ? 13.247 11.615 -21.274 1.00 97.00 467 TRP A C 1
ATOM 3731 O O . TRP A 1 467 ? 14.304 12.046 -21.744 1.00 97.00 467 TRP A O 1
ATOM 3741 N N . HIS A 1 468 ? 12.166 12.396 -21.184 1.00 96.06 468 HIS A N 1
ATOM 3742 C CA . HIS A 1 468 ? 12.209 13.790 -21.590 1.00 96.06 468 HIS A CA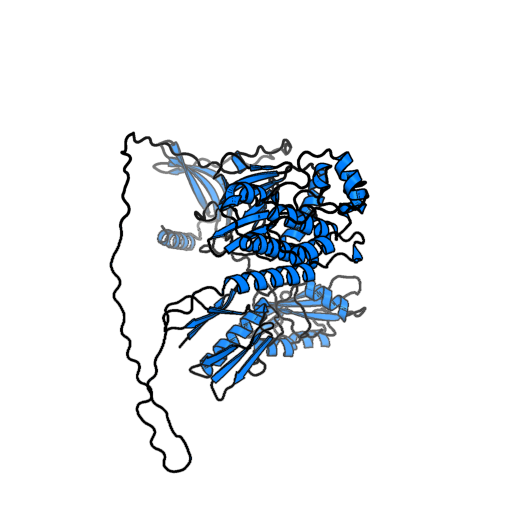 1
ATOM 3743 C C . HIS A 1 468 ? 13.229 14.563 -20.725 1.00 96.06 468 HIS A C 1
ATOM 3745 O O . HIS A 1 468 ? 13.262 14.400 -19.498 1.00 96.06 468 HIS A O 1
ATOM 3751 N N . PRO A 1 469 ? 14.075 15.409 -21.338 1.00 90.56 469 PRO A N 1
ATOM 3752 C CA . PRO A 1 469 ? 15.145 16.095 -20.622 1.00 90.56 469 PRO A CA 1
ATOM 3753 C C . PRO A 1 469 ? 14.670 17.149 -19.624 1.00 90.56 469 PRO A C 1
ATOM 3755 O O . PRO A 1 469 ? 15.332 17.376 -18.622 1.00 90.56 469 PRO A O 1
ATOM 3758 N N . ASP A 1 470 ? 13.544 17.795 -19.910 1.00 90.44 470 ASP A N 1
ATOM 3759 C CA . ASP A 1 470 ? 12.852 18.683 -18.974 1.00 90.44 470 ASP A CA 1
ATOM 3760 C C . ASP A 1 470 ? 11.934 17.848 -18.059 1.00 90.44 470 ASP A C 1
ATOM 3762 O O . ASP A 1 470 ? 11.008 17.219 -18.595 1.00 90.44 470 ASP A O 1
ATOM 3766 N N . PRO A 1 471 ? 12.154 17.842 -16.725 1.00 90.00 471 PRO A N 1
ATOM 3767 C CA . PRO A 1 471 ? 11.331 17.111 -15.763 1.00 90.00 471 PRO A CA 1
ATOM 3768 C C . PRO A 1 471 ? 9.841 17.447 -15.847 1.00 90.00 471 PRO A C 1
ATOM 3770 O O . PRO A 1 471 ? 9.012 16.549 -15.742 1.00 90.00 471 PRO A O 1
ATOM 3773 N N . HIS A 1 472 ? 9.482 18.707 -16.112 1.00 88.94 472 HIS A N 1
ATOM 3774 C CA . HIS A 1 472 ? 8.082 19.149 -16.162 1.00 88.94 472 HIS A CA 1
ATOM 3775 C C . HIS A 1 472 ? 7.329 18.646 -17.394 1.00 88.94 472 HIS A C 1
ATOM 3777 O O . HIS A 1 472 ? 6.099 18.650 -17.425 1.00 88.94 472 HIS A O 1
ATOM 3783 N N . ARG A 1 473 ? 8.065 18.218 -18.421 1.00 91.75 473 ARG A N 1
ATOM 3784 C CA . ARG A 1 473 ? 7.514 17.672 -19.664 1.00 91.75 473 ARG A CA 1
ATOM 3785 C C . ARG A 1 473 ? 7.519 16.147 -19.699 1.00 91.75 473 ARG A C 1
ATOM 3787 O O . ARG A 1 473 ? 7.005 15.575 -20.661 1.00 91.75 473 ARG A O 1
ATOM 3794 N N . ARG A 1 474 ? 8.081 15.484 -18.682 1.00 95.06 474 ARG A N 1
ATOM 3795 C CA . ARG A 1 474 ? 7.973 14.027 -18.549 1.00 95.06 474 ARG A CA 1
ATOM 3796 C C . ARG A 1 474 ? 6.510 13.644 -18.368 1.00 95.06 474 ARG A C 1
ATOM 3798 O O . ARG A 1 474 ? 5.733 14.366 -17.743 1.00 95.06 474 ARG A O 1
ATOM 3805 N N . LYS A 1 475 ? 6.115 12.500 -18.932 1.00 92.62 475 LYS A N 1
ATOM 3806 C CA . LYS A 1 475 ? 4.741 12.005 -18.775 1.00 92.62 475 LYS A CA 1
ATOM 3807 C C . LYS A 1 475 ? 4.410 11.795 -17.298 1.00 92.62 475 LYS A C 1
ATOM 3809 O O . LYS A 1 475 ? 5.149 11.138 -16.573 1.00 92.62 475 LYS A O 1
ATOM 3814 N N . HIS A 1 476 ? 3.248 12.294 -16.891 1.00 94.44 476 HIS A N 1
ATOM 3815 C CA . HIS A 1 476 ? 2.728 12.079 -15.546 1.00 94.44 476 HIS A CA 1
ATOM 3816 C C . HIS A 1 476 ? 2.389 10.589 -15.320 1.00 94.44 476 HIS A C 1
ATOM 3818 O O . HIS A 1 476 ? 1.785 9.983 -16.213 1.00 94.44 476 HIS A O 1
ATOM 3824 N N . PRO A 1 477 ? 2.683 9.992 -14.146 1.00 95.50 477 PRO A N 1
ATOM 3825 C CA . PRO A 1 477 ? 2.445 8.569 -13.862 1.00 95.50 477 PRO A CA 1
ATOM 3826 C C . PRO A 1 477 ? 1.043 8.045 -14.197 1.00 95.50 477 PRO A C 1
ATOM 3828 O O . PRO A 1 477 ? 0.901 6.979 -14.792 1.00 95.50 477 PRO A O 1
ATOM 3831 N N . GLN A 1 478 ? -0.002 8.824 -13.904 1.00 94.38 478 GLN A N 1
ATOM 3832 C CA . GLN A 1 478 ? -1.381 8.467 -14.261 1.00 94.38 478 GLN A CA 1
ATOM 3833 C C . GLN A 1 478 ? -1.579 8.310 -15.782 1.00 94.38 478 GLN A C 1
ATOM 3835 O O . GLN A 1 478 ? -2.279 7.405 -16.237 1.00 94.38 478 GLN A O 1
ATOM 3840 N N . VAL A 1 479 ? -0.949 9.182 -16.577 1.00 94.56 479 VAL A N 1
ATOM 3841 C CA . VAL A 1 479 ? -1.017 9.149 -18.046 1.00 94.56 479 VAL A CA 1
ATOM 3842 C C . VAL A 1 479 ? -0.217 7.966 -18.585 1.00 94.56 479 VAL A C 1
ATOM 3844 O O . VAL A 1 479 ? -0.690 7.284 -19.488 1.00 94.56 479 VAL A O 1
ATOM 3847 N N . ILE A 1 480 ? 0.945 7.673 -17.988 1.00 97.31 480 ILE A N 1
ATOM 3848 C CA . ILE A 1 480 ? 1.735 6.473 -18.301 1.00 97.31 480 ILE A CA 1
ATOM 3849 C C . ILE A 1 480 ? 0.874 5.221 -18.115 1.00 97.31 480 ILE A C 1
ATOM 3851 O O . ILE A 1 480 ? 0.764 4.423 -19.040 1.00 97.31 480 ILE A O 1
ATOM 3855 N N . MET A 1 481 ? 0.220 5.068 -16.958 1.00 96.75 481 MET A N 1
ATOM 3856 C CA . MET A 1 481 ? -0.637 3.912 -16.682 1.00 96.75 481 MET A CA 1
ATOM 3857 C C . MET A 1 481 ? -1.774 3.776 -17.701 1.00 96.75 481 MET A C 1
ATOM 3859 O O . MET A 1 481 ? -2.006 2.683 -18.218 1.00 96.75 481 MET A O 1
ATOM 3863 N N . ARG A 1 482 ? -2.466 4.878 -18.021 1.00 96.06 482 ARG A N 1
ATOM 3864 C CA . ARG A 1 482 ? -3.520 4.889 -19.046 1.00 96.06 482 ARG A CA 1
ATOM 3865 C C . ARG A 1 482 ? -2.990 4.395 -20.394 1.00 96.06 482 ARG A C 1
ATOM 3867 O O . ARG A 1 482 ? -3.584 3.488 -20.971 1.00 96.06 482 ARG A O 1
ATOM 3874 N N . ASP A 1 483 ? -1.893 4.976 -20.874 1.00 94.94 483 ASP A N 1
ATOM 3875 C CA . ASP A 1 483 ? -1.347 4.692 -22.205 1.00 94.94 483 ASP A CA 1
ATOM 3876 C C . ASP A 1 483 ? -0.828 3.250 -22.296 1.00 94.94 483 ASP A C 1
ATOM 3878 O O . ASP A 1 483 ? -1.161 2.532 -23.234 1.00 94.94 483 ASP A O 1
ATOM 3882 N N . VAL A 1 484 ? -0.077 2.785 -21.288 1.00 94.44 484 VAL A N 1
ATOM 3883 C CA . VAL A 1 484 ? 0.412 1.397 -21.219 1.00 94.44 484 VAL A CA 1
ATOM 3884 C C . VAL A 1 484 ? -0.757 0.413 -21.204 1.00 94.44 484 VAL A C 1
ATOM 3886 O O . VAL A 1 484 ? -0.717 -0.600 -21.900 1.00 94.44 484 VAL A O 1
ATOM 3889 N N . LYS A 1 485 ? -1.825 0.709 -20.449 1.00 89.62 485 LYS A N 1
ATOM 3890 C CA . LYS A 1 485 ? -2.994 -0.172 -20.373 1.00 89.62 485 LYS A CA 1
ATOM 3891 C C . LYS A 1 485 ? -3.794 -0.192 -21.676 1.00 89.62 485 LYS A C 1
ATOM 3893 O O . LYS A 1 485 ? -4.272 -1.254 -22.058 1.00 89.62 485 LYS A O 1
ATOM 3898 N N . GLN A 1 486 ? -3.908 0.940 -22.368 1.00 90.38 486 GLN A N 1
ATOM 3899 C CA . GLN A 1 486 ? -4.502 0.998 -23.705 1.00 90.38 486 GLN A CA 1
ATOM 3900 C C . GLN A 1 486 ? -3.708 0.149 -24.698 1.00 90.38 486 GLN A C 1
ATOM 3902 O O . GLN A 1 486 ? -4.297 -0.697 -25.359 1.00 90.38 486 GLN A O 1
ATOM 3907 N N . ILE A 1 487 ? -2.380 0.305 -24.745 1.00 92.44 487 ILE A N 1
ATOM 3908 C CA . ILE A 1 487 ? -1.501 -0.502 -25.609 1.00 92.44 487 ILE A CA 1
ATOM 3909 C C . ILE A 1 487 ? -1.658 -1.998 -25.304 1.00 92.44 487 ILE A C 1
ATOM 3911 O O . ILE A 1 487 ? -1.769 -2.805 -26.222 1.00 92.44 487 ILE A O 1
ATOM 3915 N N . PHE A 1 488 ? -1.714 -2.366 -24.020 1.00 89.12 488 PHE A N 1
ATOM 3916 C CA . PHE A 1 488 ? -1.968 -3.744 -23.601 1.00 89.12 488 PHE A CA 1
ATOM 3917 C C . PHE A 1 488 ? -3.310 -4.272 -24.131 1.00 89.12 488 PHE A C 1
ATOM 3919 O O . PHE A 1 488 ? -3.349 -5.375 -24.670 1.00 89.12 488 PHE A O 1
ATOM 3926 N N . TYR A 1 489 ? -4.393 -3.494 -24.029 1.00 87.06 489 TYR A N 1
ATOM 3927 C CA . TYR A 1 489 ? -5.696 -3.904 -24.561 1.00 87.06 489 TYR A CA 1
ATOM 3928 C C . TYR A 1 489 ? -5.684 -4.061 -26.080 1.00 87.06 489 TYR A C 1
ATOM 3930 O O . TYR A 1 489 ? -6.101 -5.103 -26.559 1.00 87.06 489 TYR A O 1
ATOM 3938 N N . TYR A 1 490 ? -5.143 -3.097 -26.829 1.00 86.94 490 TYR A N 1
ATOM 3939 C CA . TYR A 1 490 ? -5.091 -3.198 -28.292 1.00 86.94 490 TYR A CA 1
ATOM 3940 C C . TYR A 1 490 ? -4.351 -4.457 -28.762 1.00 86.94 490 TYR A C 1
ATOM 3942 O O . TYR A 1 490 ? -4.847 -5.183 -29.612 1.00 86.94 490 TYR A O 1
ATOM 3950 N N . ILE A 1 491 ? -3.201 -4.763 -28.156 1.00 83.94 491 ILE A N 1
ATOM 3951 C CA . ILE A 1 491 ? -2.392 -5.926 -28.547 1.00 83.94 491 ILE A CA 1
ATOM 3952 C C . ILE A 1 491 ? -3.058 -7.246 -28.139 1.00 83.94 491 ILE A C 1
ATOM 3954 O O . ILE A 1 491 ? -2.934 -8.235 -28.854 1.00 83.94 491 ILE A O 1
ATOM 3958 N N . THR A 1 492 ? -3.766 -7.280 -27.007 1.00 78.62 492 THR A N 1
ATOM 3959 C CA . THR A 1 492 ? -4.471 -8.494 -26.560 1.00 78.62 492 THR A CA 1
ATOM 3960 C C . THR A 1 492 ? -5.746 -8.769 -27.363 1.00 78.62 492 THR A C 1
ATOM 3962 O O . THR A 1 492 ? -6.041 -9.933 -27.647 1.00 78.62 492 THR A O 1
ATOM 3965 N N . ASP A 1 493 ? -6.461 -7.727 -27.792 1.00 71.25 493 ASP A N 1
ATOM 3966 C CA . ASP A 1 493 ? -7.659 -7.840 -28.637 1.00 71.25 493 ASP A CA 1
ATOM 3967 C C . ASP A 1 493 ? -7.295 -8.268 -30.073 1.00 71.25 493 ASP A C 1
ATOM 3969 O O . ASP A 1 493 ? -7.914 -9.180 -30.626 1.00 71.25 493 ASP A O 1
ATOM 3973 N N . ASP A 1 494 ? -6.200 -7.733 -30.631 1.00 57.22 494 ASP A N 1
ATOM 3974 C CA . ASP A 1 494 ? -5.661 -8.160 -31.935 1.00 57.22 494 ASP A CA 1
ATOM 3975 C C . ASP A 1 494 ? -5.215 -9.637 -31.934 1.00 57.22 494 ASP A C 1
ATOM 3977 O O . ASP A 1 494 ? -5.298 -10.316 -32.955 1.00 57.22 494 ASP A O 1
ATOM 3981 N N . THR A 1 495 ? -4.780 -10.183 -30.791 1.00 51.75 495 THR A N 1
ATOM 3982 C CA . THR A 1 495 ? -4.451 -11.618 -30.668 1.00 51.75 495 THR A CA 1
ATOM 3983 C C . THR A 1 495 ? -5.659 -12.528 -30.425 1.00 51.75 495 THR A C 1
ATOM 3985 O O . THR A 1 495 ? -5.522 -13.747 -30.517 1.00 51.75 495 THR A O 1
ATOM 3988 N N . SER A 1 496 ? -6.840 -11.968 -30.137 1.00 44.66 496 SER A N 1
ATOM 3989 C CA . SER A 1 496 ? -8.063 -12.725 -29.812 1.00 44.66 496 SER A CA 1
ATOM 3990 C C . SER A 1 496 ? -8.949 -13.024 -31.035 1.00 44.66 496 SER A C 1
ATOM 3992 O O . SER A 1 496 ? -9.979 -13.680 -30.902 1.00 44.66 496 SER A O 1
ATOM 3994 N N . THR A 1 497 ? -8.549 -12.599 -32.240 1.00 35.88 497 THR A N 1
ATOM 3995 C CA . THR A 1 497 ? -9.324 -12.735 -33.493 1.00 35.88 497 THR A CA 1
ATOM 3996 C C . THR A 1 497 ? -8.890 -13.891 -34.406 1.00 35.88 497 THR A C 1
ATOM 3998 O O . THR A 1 497 ? -9.205 -13.897 -35.593 1.00 35.88 497 THR A O 1
ATOM 4001 N N . VAL A 1 498 ? -8.243 -14.934 -33.871 1.00 34.94 498 VAL A N 1
ATOM 4002 C CA . VAL A 1 498 ? -8.046 -16.206 -34.598 1.00 34.94 498 VAL A CA 1
ATOM 4003 C C . VAL A 1 498 ? -8.428 -17.395 -33.714 1.00 34.94 498 VAL A C 1
ATOM 4005 O O . VAL A 1 498 ? -7.607 -18.226 -33.342 1.00 34.94 498 VAL A O 1
ATOM 4008 N N . VAL A 1 499 ? -9.716 -17.487 -33.387 1.00 30.38 499 VAL A N 1
ATOM 4009 C CA . VAL A 1 499 ? -10.382 -18.790 -33.307 1.00 30.38 499 VAL A CA 1
ATOM 4010 C C . VAL A 1 499 ? -11.256 -18.847 -34.549 1.00 30.38 499 VAL A C 1
ATOM 4012 O O . VAL A 1 499 ? -12.204 -18.082 -34.686 1.00 30.38 499 VAL A O 1
ATOM 4015 N N . SER A 1 500 ? -10.827 -19.672 -35.498 1.00 29.14 500 SER A N 1
ATOM 4016 C CA . SER A 1 500 ? -11.431 -19.883 -36.809 1.00 29.14 500 SER A CA 1
ATOM 4017 C C . SER A 1 500 ? -12.954 -19.999 -36.745 1.00 29.14 500 SER A C 1
ATOM 4019 O O . SER A 1 500 ? -13.486 -20.875 -36.063 1.00 29.14 500 SER A O 1
ATOM 4021 N N . GLU A 1 501 ? -13.626 -19.154 -37.527 1.00 31.06 501 GLU A N 1
ATOM 4022 C CA . GLU A 1 501 ? -14.999 -19.326 -38.000 1.00 31.06 501 GLU A CA 1
ATOM 4023 C C . GLU A 1 501 ? -15.110 -20.580 -38.886 1.00 31.06 501 GLU A C 1
ATOM 4025 O O . GLU A 1 501 ? -15.340 -20.487 -40.082 1.00 31.06 501 GLU A O 1
ATOM 4030 N N . GLU A 1 502 ? -14.963 -21.776 -38.328 1.00 38.84 502 GLU A N 1
ATOM 4031 C CA . GLU A 1 502 ? -15.529 -22.978 -38.936 1.00 38.84 502 GLU A CA 1
ATOM 4032 C C . GLU A 1 502 ? -16.082 -23.867 -37.823 1.00 38.84 502 GLU A C 1
ATOM 4034 O O . GLU A 1 502 ? -15.385 -24.190 -36.867 1.00 38.84 502 GLU A O 1
ATOM 4039 N N . GLN A 1 503 ? -17.343 -24.277 -37.995 1.00 36.06 503 GLN A N 1
ATOM 4040 C CA . GLN A 1 503 ? -18.155 -25.126 -37.112 1.00 36.06 503 GLN A CA 1
ATOM 4041 C C . GLN A 1 503 ? -18.940 -24.414 -36.003 1.00 36.06 503 GLN A C 1
ATOM 4043 O O . GLN A 1 503 ? -18.724 -24.669 -34.832 1.00 36.06 503 GLN A O 1
ATOM 4048 N N . PHE A 1 504 ? -19.929 -23.598 -36.381 1.00 27.84 504 PHE A N 1
ATOM 4049 C CA . PHE A 1 504 ? -21.288 -23.637 -35.806 1.00 27.84 504 PHE A CA 1
ATOM 4050 C C . PHE A 1 504 ? -22.245 -22.901 -36.761 1.00 27.84 504 PHE A C 1
ATOM 4052 O O . PHE A 1 504 ? -22.632 -21.755 -36.546 1.00 27.84 504 PHE A O 1
ATOM 4059 N N . SER A 1 505 ? -22.628 -23.552 -37.861 1.00 27.00 505 SER A N 1
ATOM 4060 C CA . SER A 1 505 ? -23.796 -23.139 -38.640 1.00 27.00 505 SER A CA 1
ATOM 4061 C C . SER A 1 505 ? -25.055 -23.625 -37.919 1.00 27.00 505 SER A C 1
ATOM 4063 O O . SER A 1 505 ? -25.438 -24.788 -38.013 1.00 27.00 505 SER A O 1
ATOM 4065 N N . VAL A 1 506 ? -25.722 -22.735 -37.185 1.00 31.61 506 VAL A N 1
ATOM 4066 C CA . VAL A 1 506 ? -27.092 -22.985 -36.720 1.00 31.61 506 VAL A CA 1
ATOM 4067 C C . VAL A 1 506 ? -28.021 -22.665 -37.888 1.00 31.61 506 VAL A C 1
ATOM 4069 O O . VAL A 1 506 ? -28.304 -21.502 -38.167 1.00 31.61 506 VAL A O 1
ATOM 4072 N N . SER A 1 507 ? -28.466 -23.686 -38.620 1.00 31.72 507 SER A N 1
ATOM 4073 C CA . SER A 1 507 ? -29.522 -23.520 -39.618 1.00 31.72 507 SER A CA 1
ATOM 4074 C C . SER A 1 507 ? -30.883 -23.530 -38.922 1.00 31.72 507 SER A C 1
ATOM 4076 O O . SER A 1 507 ? -31.401 -24.591 -38.577 1.00 31.72 507 SER A O 1
ATOM 4078 N N . THR A 1 508 ? -31.482 -22.359 -38.726 1.00 33.00 508 THR A N 1
ATOM 4079 C CA . THR A 1 508 ? -32.880 -22.242 -38.293 1.00 33.00 508 THR A CA 1
ATOM 4080 C C . THR A 1 508 ? -33.777 -22.294 -39.532 1.00 33.00 508 THR A C 1
ATOM 4082 O O . THR A 1 508 ? -33.879 -21.310 -40.263 1.00 33.00 508 THR A O 1
ATOM 4085 N N . GLN A 1 509 ? -34.401 -23.440 -39.820 1.00 36.69 509 GLN A N 1
ATOM 4086 C CA . GLN A 1 509 ? -35.425 -23.518 -40.869 1.00 36.69 509 GLN A CA 1
ATOM 4087 C C . GLN A 1 509 ? -36.766 -22.994 -40.339 1.00 36.69 509 GLN A C 1
ATOM 4089 O O . GLN A 1 509 ? -37.264 -23.441 -39.310 1.00 36.69 509 GLN A O 1
ATOM 4094 N N . LEU A 1 510 ? -37.340 -22.031 -41.060 1.00 34.38 510 LEU A N 1
ATOM 4095 C CA . LEU A 1 510 ? -38.656 -21.450 -40.813 1.00 34.38 510 LEU A CA 1
ATOM 4096 C C . LEU A 1 510 ? -39.731 -22.387 -41.392 1.00 34.38 510 LEU A C 1
ATOM 4098 O O . LEU A 1 510 ? -39.790 -22.548 -42.609 1.00 34.38 510 LEU A O 1
ATOM 4102 N N . THR A 1 511 ? -40.570 -23.015 -40.567 1.00 45.66 511 THR A N 1
ATOM 4103 C CA . THR A 1 511 ? -41.513 -24.043 -41.055 1.00 45.66 511 THR A CA 1
ATOM 4104 C C . THR A 1 511 ? -42.901 -23.535 -41.466 1.00 45.66 511 THR A C 1
ATOM 4106 O O . THR A 1 511 ? -43.549 -24.226 -42.246 1.00 45.66 511 THR A O 1
ATOM 4109 N N . SER A 1 512 ? -43.360 -22.335 -41.072 1.00 41.47 512 SER A N 1
ATOM 4110 C CA . SER A 1 512 ? -44.570 -21.718 -41.668 1.00 41.47 512 SER A CA 1
ATOM 4111 C C . SER A 1 512 ? -44.818 -20.262 -41.243 1.00 41.47 512 SER A C 1
ATOM 4113 O O . SER A 1 512 ? -44.645 -19.922 -40.077 1.00 41.47 512 SER A O 1
ATOM 4115 N N . LEU A 1 513 ? -45.323 -19.440 -42.174 1.00 35.75 513 LEU A N 1
ATOM 4116 C CA . LEU A 1 513 ? -45.920 -18.113 -41.954 1.00 35.75 513 LEU A CA 1
ATOM 4117 C C . LEU A 1 513 ? -47.345 -18.124 -42.532 1.00 35.75 513 LEU A C 1
ATOM 4119 O O . LEU A 1 513 ? -47.505 -18.346 -43.730 1.00 35.75 513 LEU A O 1
ATOM 4123 N N . THR A 1 514 ? -48.374 -17.846 -41.731 1.00 39.62 514 THR A N 1
ATOM 4124 C CA . THR A 1 514 ? -49.728 -17.554 -42.240 1.00 39.62 514 THR A CA 1
ATOM 4125 C C . THR A 1 514 ? -50.060 -16.085 -42.002 1.00 39.62 514 THR A C 1
ATOM 4127 O O . THR A 1 514 ? -50.163 -15.650 -40.858 1.00 39.62 514 THR A O 1
ATOM 4130 N N . GLN A 1 515 ? -50.209 -15.319 -43.086 1.00 37.22 515 GLN A N 1
ATOM 4131 C CA . GLN A 1 515 ? -50.663 -13.926 -43.070 1.00 37.22 515 GLN A CA 1
ATOM 4132 C C . GLN A 1 515 ? -52.175 -13.856 -43.294 1.00 37.22 515 GLN A C 1
ATOM 4134 O O . GLN A 1 515 ? -52.651 -14.219 -44.366 1.00 37.22 515 GLN A O 1
ATOM 4139 N N . THR A 1 516 ? -52.899 -13.281 -42.337 1.00 38.03 516 THR A N 1
ATOM 4140 C CA . THR A 1 516 ? -54.122 -12.516 -42.610 1.00 38.03 516 THR A CA 1
ATOM 4141 C C . THR A 1 516 ? -54.098 -11.265 -41.734 1.00 38.03 516 THR A C 1
ATOM 4143 O O . THR A 1 516 ? -54.069 -11.362 -40.511 1.00 38.03 516 THR A O 1
ATOM 4146 N N . ASP A 1 517 ? -54.074 -10.107 -42.391 1.00 41.84 517 ASP A N 1
ATOM 4147 C CA . ASP A 1 517 ? -54.357 -8.770 -41.854 1.00 41.84 517 ASP A CA 1
ATOM 4148 C C . ASP A 1 517 ? -53.368 -8.144 -40.855 1.00 41.84 517 ASP A C 1
ATOM 4150 O O . ASP A 1 517 ? -53.713 -7.692 -39.766 1.00 41.84 517 ASP A O 1
ATOM 4154 N N . GLY A 1 518 ? -52.127 -7.968 -41.319 1.00 50.59 518 GLY A N 1
ATOM 4155 C CA . GLY A 1 518 ? -51.344 -6.764 -40.999 1.00 50.59 518 GLY A CA 1
ATOM 4156 C C . GLY A 1 518 ? -50.804 -6.612 -39.573 1.00 50.59 518 GLY A C 1
ATOM 4157 O O . GLY A 1 518 ? -50.211 -5.579 -39.271 1.00 50.59 518 GLY A O 1
ATOM 4158 N N . SER A 1 519 ? -50.926 -7.621 -38.711 1.00 39.19 519 SER A N 1
ATOM 4159 C CA . SER A 1 519 ? -50.222 -7.668 -37.425 1.00 39.19 519 SER A CA 1
ATOM 4160 C C . SER A 1 519 ? -49.616 -9.054 -37.204 1.00 39.19 519 SER A C 1
ATOM 4162 O O . SER A 1 519 ? -50.304 -10.064 -37.306 1.00 39.19 519 SER A O 1
ATOM 4164 N N . VAL A 1 520 ? -48.302 -9.116 -36.967 1.00 38.78 520 VAL A N 1
ATOM 4165 C CA . VAL A 1 520 ? -47.608 -10.373 -36.649 1.00 38.78 520 VAL A CA 1
ATOM 4166 C C . VAL A 1 520 ? -47.617 -10.550 -35.132 1.00 38.78 520 VAL A C 1
ATOM 4168 O O . VAL A 1 520 ? -46.953 -9.805 -34.414 1.00 38.78 520 VAL A O 1
ATOM 4171 N N . THR A 1 521 ? -48.368 -11.539 -34.656 1.00 39.19 521 THR A N 1
ATOM 4172 C CA . THR A 1 521 ? -48.348 -12.047 -33.279 1.00 39.19 521 THR A CA 1
ATOM 4173 C C . THR A 1 521 ? -47.684 -13.428 -33.265 1.00 39.19 521 THR A C 1
ATOM 4175 O O . THR A 1 521 ? -48.233 -14.365 -33.830 1.00 39.19 521 THR A O 1
ATOM 4178 N N . GLU A 1 522 ? -46.524 -13.514 -32.603 1.00 36.50 522 GLU A N 1
ATOM 4179 C CA . GLU A 1 522 ? -45.722 -14.711 -32.262 1.00 36.50 522 GLU A CA 1
ATOM 4180 C C . GLU A 1 522 ? -44.987 -15.499 -33.372 1.00 36.50 522 GLU A C 1
ATOM 4182 O O . GLU A 1 522 ? -45.513 -15.819 -34.431 1.00 36.50 522 GLU A O 1
ATOM 4187 N N . VAL A 1 523 ? -43.729 -15.859 -33.062 1.00 40.31 523 VAL A N 1
ATOM 4188 C CA . VAL A 1 523 ? -42.858 -16.788 -33.806 1.00 40.31 523 VAL A CA 1
ATOM 4189 C C . VAL A 1 523 ? -42.349 -17.831 -32.804 1.00 40.31 523 VAL A C 1
ATOM 4191 O O . VAL A 1 523 ? -41.781 -17.451 -31.779 1.00 40.31 523 VAL A O 1
ATOM 4194 N N . GLN A 1 524 ? -42.552 -19.125 -33.070 1.00 34.22 524 GLN A N 1
ATOM 4195 C CA . GLN A 1 524 ? -42.054 -20.224 -32.228 1.00 34.22 524 GLN A CA 1
ATOM 4196 C C . GLN A 1 524 ? -40.861 -20.937 -32.883 1.00 34.22 524 GLN A C 1
ATOM 4198 O O . GLN A 1 524 ? -40.848 -21.144 -34.094 1.00 34.22 524 GLN A O 1
ATOM 4203 N N . PHE A 1 525 ? -39.887 -21.345 -32.063 1.00 33.84 525 PHE A N 1
ATOM 4204 C CA . PHE A 1 525 ? -38.742 -22.173 -32.455 1.00 33.84 525 PHE A CA 1
ATOM 4205 C C . PHE A 1 525 ? -38.599 -23.339 -31.462 1.00 33.84 525 PHE A C 1
ATOM 4207 O O . PHE A 1 525 ? -38.572 -23.098 -30.255 1.00 33.84 525 PHE A O 1
ATOM 4214 N N . GLU A 1 526 ? -38.477 -24.581 -31.941 1.00 31.17 526 GLU A N 1
ATOM 4215 C CA . GLU A 1 526 ? -38.069 -25.732 -31.115 1.00 31.17 526 GLU A CA 1
ATOM 4216 C C . GLU A 1 526 ? -36.561 -25.997 -31.258 1.00 31.17 526 GLU A C 1
ATOM 4218 O O . GLU A 1 526 ? -36.011 -25.968 -32.359 1.00 31.17 526 GLU A O 1
ATOM 4223 N N . GLN A 1 527 ? -35.888 -26.255 -30.131 1.00 31.80 527 GLN A N 1
ATOM 4224 C CA . GLN A 1 527 ? -34.486 -26.681 -30.069 1.00 31.80 527 GLN A CA 1
ATOM 4225 C C . GLN A 1 527 ? -34.396 -28.210 -30.096 1.00 31.80 527 GLN A C 1
ATOM 4227 O O . GLN A 1 527 ? -34.950 -28.872 -29.221 1.00 31.80 527 GLN A O 1
ATOM 4232 N N . ILE A 1 528 ? -33.611 -28.762 -31.022 1.00 31.59 528 ILE A N 1
ATOM 4233 C CA . ILE A 1 528 ? -33.116 -30.143 -30.948 1.00 31.59 528 ILE A CA 1
ATOM 4234 C C . ILE A 1 528 ? -31.620 -30.059 -30.614 1.00 31.59 528 ILE A C 1
ATOM 4236 O O . ILE A 1 528 ? -30.858 -29.453 -31.363 1.00 31.59 528 ILE A O 1
ATOM 4240 N N . MET A 1 529 ? -31.207 -30.609 -29.466 1.00 26.64 529 MET A N 1
ATOM 4241 C CA . MET A 1 529 ? -29.795 -30.739 -29.086 1.00 26.64 529 MET A CA 1
ATOM 4242 C C . MET A 1 529 ? -29.337 -32.182 -29.293 1.00 26.64 529 MET A C 1
ATOM 4244 O O . MET A 1 529 ? -29.729 -33.054 -28.521 1.00 26.64 529 MET A O 1
ATOM 4248 N N . ASP A 1 530 ? -28.462 -32.407 -30.271 1.00 27.81 530 ASP A N 1
ATOM 4249 C CA . ASP A 1 530 ? -27.673 -33.636 -30.377 1.00 27.81 530 ASP A CA 1
ATOM 4250 C C . ASP A 1 530 ? -26.260 -33.380 -29.828 1.00 27.81 530 ASP A C 1
ATOM 4252 O O . ASP A 1 530 ? -25.517 -32.544 -30.343 1.00 27.81 530 ASP A O 1
ATOM 4256 N N . TYR A 1 531 ? -25.889 -34.091 -28.760 1.00 27.45 531 TYR A N 1
ATOM 4257 C CA . TYR A 1 531 ? -24.533 -34.094 -28.197 1.00 27.45 531 TYR A CA 1
ATOM 4258 C C . TYR A 1 531 ? -23.705 -35.244 -28.789 1.00 27.45 531 TYR A C 1
ATOM 4260 O O . TYR A 1 531 ? -24.126 -36.399 -28.675 1.00 27.45 531 TYR A O 1
ATOM 4268 N N . PRO A 1 532 ? -22.487 -34.997 -29.307 1.00 29.00 532 PRO A N 1
ATOM 4269 C CA . PRO A 1 532 ? -21.522 -36.060 -29.549 1.00 29.00 532 PRO A CA 1
ATOM 4270 C C . PRO A 1 532 ? -20.774 -36.451 -28.266 1.00 29.00 532 PRO A C 1
ATOM 4272 O O . PRO A 1 532 ? -20.350 -35.614 -27.471 1.00 29.00 532 PRO A O 1
ATOM 4275 N N . LEU A 1 533 ? -20.626 -37.764 -28.108 1.00 28.75 533 LEU A N 1
ATOM 4276 C CA . LEU A 1 533 ? -20.006 -38.500 -27.008 1.00 28.75 533 LEU A CA 1
ATOM 4277 C C . LEU A 1 533 ? -18.501 -38.212 -26.840 1.00 28.75 533 LEU A C 1
ATOM 4279 O O . LEU A 1 533 ? -17.755 -38.143 -27.813 1.00 28.75 533 LEU A O 1
ATOM 4283 N N . ILE A 1 534 ? -18.059 -38.143 -25.581 1.00 32.69 534 ILE A N 1
ATOM 4284 C CA . ILE A 1 534 ? -16.649 -38.129 -25.153 1.00 32.69 534 ILE A CA 1
ATOM 4285 C C . ILE A 1 534 ? -16.069 -39.555 -25.256 1.00 32.69 534 ILE A C 1
ATOM 4287 O O . ILE A 1 534 ? -16.677 -40.469 -24.692 1.00 32.69 534 ILE A O 1
ATOM 4291 N N . PRO A 1 535 ? -14.891 -39.775 -25.875 1.00 30.28 535 PRO A N 1
ATOM 4292 C CA . PRO A 1 535 ? -14.098 -40.985 -25.660 1.00 30.28 535 PRO A CA 1
ATOM 4293 C C . PRO A 1 535 ? -13.065 -40.811 -24.523 1.00 30.28 535 PRO A C 1
ATOM 4295 O O . PRO A 1 535 ? -12.613 -39.691 -24.273 1.00 30.28 535 PRO A O 1
ATOM 4298 N N . PRO A 1 536 ? -12.686 -41.904 -23.834 1.00 31.05 536 PRO A N 1
ATOM 4299 C CA . PRO A 1 536 ? -12.019 -41.871 -22.535 1.00 31.05 536 PRO A CA 1
ATOM 4300 C C . PRO A 1 536 ? -10.484 -41.770 -22.602 1.00 31.05 536 PRO A C 1
ATOM 4302 O O . PRO A 1 536 ? -9.859 -42.166 -23.581 1.00 31.05 536 PRO A O 1
ATOM 4305 N N . GLU A 1 537 ? -9.941 -41.249 -21.497 1.00 28.44 537 GLU A N 1
ATOM 4306 C CA . GLU A 1 537 ? -8.617 -41.431 -20.872 1.00 28.44 537 GLU A CA 1
ATOM 4307 C C . GLU A 1 537 ? -7.443 -41.996 -21.693 1.00 28.44 537 GLU A C 1
ATOM 4309 O O . GLU A 1 537 ? -7.459 -43.128 -22.173 1.00 28.44 537 GLU A O 1
ATOM 4314 N N . ILE A 1 538 ? -6.325 -41.260 -21.662 1.00 28.08 538 ILE A N 1
ATOM 4315 C CA . ILE A 1 538 ? -4.983 -41.804 -21.898 1.00 28.08 538 ILE A CA 1
ATOM 4316 C C . ILE A 1 538 ? -4.150 -41.588 -20.631 1.00 28.08 538 ILE A C 1
ATOM 4318 O O . ILE A 1 538 ? -3.825 -40.461 -20.260 1.00 28.08 538 ILE A O 1
ATOM 4322 N N . ALA A 1 539 ? -3.829 -42.704 -19.977 1.00 25.83 539 ALA A N 1
ATOM 4323 C CA . ALA A 1 539 ? -2.898 -42.815 -18.864 1.00 25.83 539 ALA A CA 1
ATOM 4324 C C . ALA A 1 539 ? -1.446 -42.572 -19.316 1.00 25.83 539 ALA A C 1
ATOM 4326 O O . ALA A 1 539 ? -1.056 -42.950 -20.422 1.00 25.83 539 ALA A O 1
ATOM 4327 N N . ILE A 1 540 ? -0.629 -41.994 -18.432 1.00 27.30 540 ILE A N 1
ATOM 4328 C CA . ILE A 1 540 ? 0.830 -41.877 -18.584 1.00 27.30 540 ILE A CA 1
ATOM 4329 C C . ILE A 1 540 ? 1.479 -42.465 -17.313 1.00 27.30 540 ILE A C 1
ATOM 4331 O O . ILE A 1 540 ? 0.937 -42.256 -16.227 1.00 27.30 540 ILE A O 1
ATOM 4335 N N . PRO A 1 541 ? 2.569 -43.252 -17.433 1.00 27.48 541 PRO A N 1
ATOM 4336 C CA . PRO A 1 541 ? 2.883 -44.327 -16.497 1.00 27.48 541 PRO A CA 1
ATOM 4337 C C . PRO A 1 541 ? 3.738 -43.907 -15.297 1.00 27.48 541 PRO A C 1
ATOM 4339 O O . PRO A 1 541 ? 4.578 -43.010 -15.373 1.00 27.48 541 PRO A O 1
ATOM 4342 N N . GLU A 1 542 ? 3.540 -44.649 -14.209 1.00 24.92 542 GLU A N 1
ATOM 4343 C CA . GLU A 1 542 ? 4.365 -44.664 -13.005 1.00 24.92 542 GLU A CA 1
ATOM 4344 C C . GLU A 1 542 ? 5.787 -45.156 -13.315 1.00 24.92 542 GLU A C 1
ATOM 4346 O O . GLU A 1 542 ? 5.983 -46.202 -13.935 1.00 24.92 542 GLU A O 1
ATOM 4351 N N . VAL A 1 543 ? 6.788 -44.419 -12.832 1.00 27.16 543 VAL A N 1
ATOM 4352 C CA . VAL A 1 543 ? 8.161 -44.913 -12.693 1.00 27.16 543 VAL A CA 1
ATOM 4353 C C . VAL A 1 543 ? 8.461 -44.974 -11.203 1.00 27.16 543 VAL A C 1
ATOM 4355 O O . VAL A 1 543 ? 8.540 -43.947 -10.531 1.00 27.16 543 VAL A O 1
ATOM 4358 N N . GLY A 1 544 ? 8.583 -46.202 -10.703 1.00 23.97 544 GLY A N 1
ATOM 4359 C CA . GLY A 1 544 ? 8.959 -46.502 -9.331 1.00 23.97 544 GLY A CA 1
ATOM 4360 C C . GLY A 1 544 ? 10.434 -46.221 -9.056 1.00 23.97 544 GLY A C 1
ATOM 4361 O O . GLY A 1 544 ? 11.300 -46.428 -9.907 1.00 23.97 544 GLY A O 1
ATOM 4362 N N . VAL A 1 545 ? 10.709 -45.793 -7.828 1.00 26.09 545 VAL A N 1
ATOM 4363 C CA . VAL A 1 545 ? 12.016 -45.943 -7.190 1.00 26.09 545 VAL A CA 1
ATOM 4364 C C . VAL A 1 545 ? 11.747 -46.524 -5.808 1.00 26.09 545 VAL A C 1
ATOM 4366 O O . VAL A 1 545 ? 10.996 -45.947 -5.027 1.00 26.09 545 VAL A O 1
ATOM 4369 N N . GLU A 1 546 ? 12.301 -47.712 -5.581 1.00 25.97 546 GLU A N 1
ATOM 4370 C CA . GLU A 1 546 ? 12.141 -48.525 -4.379 1.00 25.97 546 GLU A CA 1
ATOM 4371 C C . GLU A 1 546 ? 12.759 -47.882 -3.132 1.00 25.97 546 GLU A C 1
ATOM 4373 O O . GLU A 1 546 ? 13.823 -47.258 -3.170 1.00 25.97 546 GLU A O 1
ATOM 4378 N N . ASP A 1 547 ? 12.074 -48.124 -2.016 1.00 25.44 547 ASP A N 1
ATOM 4379 C CA . ASP A 1 547 ? 12.502 -47.900 -0.644 1.00 25.44 547 ASP A CA 1
ATOM 4380 C C . ASP A 1 547 ? 13.756 -48.704 -0.277 1.00 25.44 547 ASP A C 1
ATOM 4382 O O . ASP A 1 547 ? 13.883 -49.877 -0.626 1.00 25.44 547 ASP A O 1
ATOM 4386 N N . ASN A 1 548 ? 14.633 -48.095 0.527 1.00 24.53 548 ASN A N 1
ATOM 4387 C CA . ASN A 1 548 ? 15.174 -48.682 1.762 1.00 24.53 548 ASN A CA 1
ATOM 4388 C C . ASN A 1 548 ? 16.130 -47.685 2.439 1.00 24.53 548 ASN A C 1
ATOM 4390 O O . ASN A 1 548 ? 17.142 -47.311 1.858 1.00 24.53 548 ASN A O 1
ATOM 4394 N N . TYR A 1 549 ? 15.820 -47.255 3.667 1.00 25.59 549 TYR A N 1
ATOM 4395 C CA . TYR A 1 549 ? 16.605 -47.551 4.879 1.00 25.59 549 TYR A CA 1
ATOM 4396 C C . TYR A 1 549 ? 16.110 -46.741 6.095 1.00 25.59 549 TYR A C 1
ATOM 4398 O O . TYR A 1 549 ? 16.171 -45.519 6.125 1.00 25.59 549 TYR A O 1
ATOM 4406 N N . ALA A 1 550 ? 15.729 -47.509 7.119 1.00 24.69 550 ALA A N 1
ATOM 4407 C CA . ALA A 1 550 ? 15.910 -47.287 8.556 1.00 24.69 550 ALA A CA 1
ATOM 4408 C C . ALA A 1 550 ? 15.226 -46.100 9.271 1.00 24.69 550 ALA A C 1
ATOM 4410 O O . ALA A 1 550 ? 15.561 -44.929 9.135 1.00 24.69 550 ALA A O 1
ATOM 4411 N N . VAL A 1 551 ? 14.346 -46.508 10.188 1.00 32.59 551 VAL A N 1
ATOM 4412 C CA . VAL A 1 551 ? 13.814 -45.778 11.342 1.00 32.59 551 VAL A CA 1
ATOM 4413 C C . VAL A 1 551 ? 14.951 -45.241 12.222 1.00 32.59 551 VAL A C 1
ATOM 4415 O O . VAL A 1 551 ? 15.780 -46.010 12.707 1.00 32.59 551 VAL A O 1
ATOM 4418 N N . GLY A 1 552 ? 14.938 -43.931 12.472 1.00 25.84 552 GLY A N 1
ATOM 4419 C CA . GLY A 1 552 ? 15.769 -43.241 13.455 1.00 25.84 552 GLY A CA 1
ATOM 4420 C C . GLY A 1 552 ? 15.012 -42.038 14.013 1.00 25.84 552 GLY A C 1
ATOM 4421 O O . GLY A 1 552 ? 14.754 -41.071 13.303 1.00 25.84 552 GLY A O 1
ATOM 4422 N N . ASP A 1 553 ? 14.607 -42.150 15.272 1.00 30.72 553 ASP A N 1
ATOM 4423 C CA . ASP A 1 553 ? 13.881 -41.157 16.059 1.00 30.72 553 ASP A CA 1
ATOM 4424 C C . ASP A 1 553 ? 14.843 -40.031 16.494 1.00 30.72 553 ASP A C 1
ATOM 4426 O O . ASP A 1 553 ? 15.666 -40.222 17.387 1.00 30.72 553 ASP A O 1
ATOM 4430 N N . GLU A 1 554 ? 14.778 -38.861 15.847 1.00 28.59 554 GLU A N 1
ATOM 4431 C CA . GLU A 1 554 ? 15.409 -37.625 16.329 1.00 28.59 554 GLU A CA 1
ATOM 4432 C C . GLU A 1 554 ? 14.438 -36.443 16.206 1.00 28.59 554 GLU A C 1
ATOM 4434 O O . GLU A 1 554 ? 14.163 -35.909 15.128 1.00 28.59 554 GLU A O 1
ATOM 4439 N N . THR A 1 555 ? 13.944 -35.983 17.355 1.00 31.11 555 THR A N 1
ATOM 4440 C CA . THR A 1 555 ? 13.207 -34.726 17.514 1.00 31.11 555 THR A CA 1
ATOM 4441 C C . THR A 1 555 ? 14.075 -33.536 17.089 1.00 31.11 555 THR A C 1
ATOM 4443 O O . THR A 1 555 ? 14.838 -32.978 17.883 1.00 31.11 555 THR A O 1
ATOM 4446 N N . THR A 1 556 ? 13.958 -33.112 15.833 1.00 31.03 556 THR A N 1
ATOM 4447 C CA . THR A 1 556 ? 14.601 -31.900 15.318 1.00 31.03 556 THR A CA 1
ATOM 4448 C C . THR A 1 556 ? 13.877 -30.673 15.877 1.00 31.03 556 THR A C 1
ATOM 4450 O O . THR A 1 556 ? 12.757 -30.352 15.484 1.00 31.03 556 THR A O 1
ATOM 4453 N N . LYS A 1 557 ? 14.510 -29.955 16.814 1.00 39.09 557 LYS A N 1
ATOM 4454 C CA . LYS A 1 557 ? 14.041 -28.626 17.240 1.00 39.09 557 LYS A CA 1
ATOM 4455 C C . LYS A 1 557 ? 14.002 -27.699 16.020 1.00 39.09 557 LYS A C 1
ATOM 4457 O O . LYS A 1 557 ? 15.040 -27.428 15.418 1.00 39.09 557 LYS A O 1
ATOM 4462 N N . SER A 1 558 ? 12.819 -27.200 15.666 1.00 46.41 558 SER A N 1
ATOM 4463 C CA . SER A 1 558 ? 12.652 -26.170 14.637 1.00 46.41 558 SER A CA 1
ATOM 4464 C C . SER A 1 558 ? 13.430 -24.906 15.031 1.00 46.41 558 SER A C 1
ATOM 4466 O O . SER A 1 558 ? 13.155 -24.331 16.084 1.00 46.41 558 SER A O 1
ATOM 4468 N N . LEU A 1 559 ? 14.390 -24.478 14.205 1.00 51.19 559 LEU A N 1
ATOM 4469 C CA . LEU A 1 559 ? 15.151 -23.241 14.418 1.00 51.19 559 LEU A CA 1
ATOM 4470 C C . LEU A 1 559 ? 14.253 -22.015 14.202 1.00 51.19 559 LEU A C 1
ATOM 4472 O O . LEU A 1 559 ? 13.633 -21.865 13.145 1.00 51.19 559 LEU A O 1
ATOM 4476 N N . THR A 1 560 ? 14.210 -21.118 15.185 1.00 61.69 560 THR A N 1
ATOM 4477 C CA . THR A 1 560 ? 13.521 -19.829 15.052 1.00 61.69 560 THR A CA 1
ATOM 4478 C C . THR A 1 560 ? 14.463 -18.787 14.453 1.00 61.69 560 THR A C 1
ATOM 4480 O O . THR A 1 560 ? 15.686 -18.892 14.566 1.00 61.69 560 THR A O 1
ATOM 4483 N N . LEU A 1 561 ? 13.923 -17.739 13.824 1.00 53.09 561 LEU A N 1
ATOM 4484 C CA . LEU A 1 561 ? 14.763 -16.705 13.203 1.00 53.09 561 LEU A CA 1
ATOM 4485 C C . LEU A 1 561 ? 15.606 -15.914 14.225 1.00 53.09 561 LEU A C 1
ATOM 4487 O O . LEU A 1 561 ? 16.657 -15.370 13.886 1.00 53.09 561 LEU A O 1
ATOM 4491 N N . LYS A 1 562 ? 15.183 -15.905 15.496 1.00 53.81 562 LYS A N 1
ATOM 4492 C CA . LYS A 1 562 ? 15.944 -15.355 16.626 1.00 53.81 562 LYS A CA 1
ATOM 4493 C C . LYS A 1 562 ? 17.237 -16.136 16.894 1.00 53.81 562 LYS A C 1
ATOM 4495 O O . LYS A 1 562 ? 18.223 -15.526 17.287 1.00 53.81 562 LYS A O 1
ATOM 4500 N N . ASP A 1 563 ? 17.251 -17.444 16.638 1.00 57.66 563 ASP A N 1
ATOM 4501 C CA . ASP A 1 563 ? 18.413 -18.311 16.882 1.00 57.66 563 ASP A CA 1
ATOM 4502 C C . ASP A 1 563 ? 19.528 -18.106 15.839 1.00 57.66 563 ASP A C 1
ATOM 4504 O O . ASP A 1 563 ? 20.689 -18.420 16.094 1.00 57.66 563 ASP A O 1
ATOM 4508 N N . LEU A 1 564 ? 19.188 -17.555 14.667 1.00 58.50 564 LEU A N 1
ATOM 4509 C CA . LEU A 1 564 ? 20.124 -17.285 13.567 1.00 58.50 564 LEU A CA 1
ATOM 4510 C C . LEU A 1 564 ? 20.714 -15.867 13.593 1.00 58.50 564 LEU A C 1
ATOM 4512 O O . LEU A 1 564 ? 21.697 -15.597 12.900 1.00 58.50 564 LEU A O 1
ATOM 4516 N N . LEU A 1 565 ? 20.126 -14.948 14.363 1.00 52.81 565 LEU A N 1
ATOM 4517 C CA . LEU A 1 565 ? 20.533 -13.545 14.412 1.00 52.81 565 LEU A CA 1
ATOM 4518 C C . LEU A 1 565 ? 21.191 -13.240 15.757 1.00 52.81 565 LEU A C 1
ATOM 4520 O O . LEU A 1 565 ? 20.527 -13.160 16.787 1.00 52.81 565 LEU A O 1
ATOM 4524 N N . VAL A 1 566 ? 22.511 -13.042 15.741 1.00 40.59 566 VAL A N 1
ATOM 4525 C CA . VAL A 1 566 ? 23.281 -12.663 16.934 1.00 40.59 566 VAL A CA 1
ATOM 4526 C C . VAL A 1 566 ? 22.758 -11.317 17.464 1.00 40.59 566 VAL A C 1
ATOM 4528 O O . VAL A 1 566 ? 22.745 -10.339 16.707 1.00 40.59 566 VAL A O 1
ATOM 4531 N N . PRO A 1 567 ? 22.326 -11.220 18.736 1.00 32.03 567 PRO A N 1
ATOM 4532 C CA . PRO A 1 567 ? 21.977 -9.936 19.321 1.00 32.03 567 PRO A CA 1
ATOM 4533 C C . PRO A 1 567 ? 23.236 -9.053 19.400 1.00 32.03 567 PRO A C 1
ATOM 4535 O O . PRO A 1 567 ? 24.321 -9.545 19.709 1.00 32.03 567 PRO A O 1
ATOM 4538 N N . PRO A 1 568 ? 23.132 -7.751 19.105 1.00 30.83 568 PRO A N 1
ATOM 4539 C CA . PRO A 1 568 ? 24.282 -6.853 19.131 1.00 30.83 568 PRO A CA 1
ATOM 4540 C C . PRO A 1 568 ? 24.855 -6.668 20.553 1.00 30.83 568 PRO A C 1
ATOM 4542 O O . PRO A 1 568 ? 24.123 -6.792 21.537 1.00 30.83 568 PRO A O 1
ATOM 4545 N N . PRO A 1 569 ? 26.157 -6.336 20.677 1.00 28.70 569 PRO A N 1
ATOM 4546 C CA . PRO A 1 569 ? 26.839 -6.181 21.954 1.00 28.70 569 PRO A CA 1
ATOM 4547 C C . PRO A 1 569 ? 26.510 -4.811 22.548 1.00 28.70 569 PRO A C 1
ATOM 4549 O O . PRO A 1 569 ? 27.284 -3.862 22.460 1.00 28.70 569 PRO A O 1
ATOM 4552 N N . TRP A 1 570 ? 25.335 -4.682 23.144 1.00 33.59 570 TRP A N 1
ATOM 4553 C CA . TRP A 1 570 ? 25.079 -3.632 24.121 1.00 33.59 570 TRP A CA 1
ATOM 4554 C C . TRP A 1 570 ? 24.541 -4.312 25.364 1.00 33.59 570 TRP A C 1
ATOM 4556 O O . TRP A 1 570 ? 23.377 -4.703 25.441 1.00 33.59 570 TRP A O 1
ATOM 4566 N N . GLY A 1 571 ? 25.451 -4.505 26.317 1.00 27.64 571 GLY A N 1
ATOM 4567 C CA . GLY A 1 571 ? 25.105 -4.925 27.659 1.00 27.64 571 GLY A CA 1
ATOM 4568 C C . GLY A 1 571 ? 24.158 -3.904 28.271 1.00 27.64 571 GLY A C 1
ATOM 4569 O O . GLY A 1 571 ? 24.475 -2.720 28.368 1.00 27.64 571 GLY A O 1
ATOM 4570 N N . ILE A 1 572 ? 22.995 -4.378 28.698 1.00 26.98 572 ILE A N 1
ATOM 4571 C CA . ILE A 1 572 ? 22.256 -3.712 29.759 1.00 26.98 572 ILE A CA 1
ATOM 4572 C C . ILE A 1 572 ? 23.062 -4.007 31.023 1.00 26.98 572 ILE A C 1
ATOM 4574 O O . ILE A 1 572 ? 23.179 -5.164 31.427 1.00 26.98 572 ILE A O 1
ATOM 4578 N N . GLN A 1 573 ? 23.688 -2.971 31.583 1.00 25.83 573 GLN A N 1
ATOM 4579 C CA . GLN A 1 573 ? 24.319 -3.048 32.894 1.00 25.83 573 GLN A CA 1
ATOM 4580 C C . GLN A 1 573 ? 23.289 -3.559 33.903 1.00 25.83 573 GLN A C 1
ATOM 4582 O O . GLN A 1 573 ? 22.171 -3.049 33.990 1.00 25.83 573 GLN A O 1
ATOM 4587 N N . SER A 1 574 ? 23.682 -4.600 34.629 1.00 26.56 574 SER A N 1
ATOM 4588 C CA . SER A 1 574 ? 22.965 -5.139 35.773 1.00 26.56 574 SER A CA 1
ATOM 4589 C C . SER A 1 574 ? 22.688 -4.024 36.776 1.00 26.56 574 SER A C 1
ATOM 4591 O O . SER A 1 574 ? 23.622 -3.467 37.351 1.00 26.56 574 SER A O 1
ATOM 4593 N N . VAL A 1 575 ? 21.411 -3.718 36.990 1.00 26.12 575 VAL A N 1
ATOM 4594 C CA . VAL A 1 575 ? 20.969 -3.014 38.192 1.00 26.12 575 VAL A CA 1
ATOM 4595 C C . VAL A 1 575 ? 20.797 -4.070 39.277 1.00 26.12 575 VAL A C 1
ATOM 4597 O O . VAL A 1 575 ? 20.148 -5.096 39.060 1.00 26.12 575 VAL A O 1
ATOM 4600 N N . GLU A 1 576 ? 21.463 -3.826 40.398 1.00 27.77 576 GLU A N 1
ATOM 4601 C CA . GLU A 1 576 ? 21.543 -4.683 41.574 1.00 27.77 576 GLU A CA 1
ATOM 4602 C C . GLU A 1 576 ? 20.164 -5.093 42.100 1.00 27.77 576 GLU A C 1
ATOM 4604 O O . GLU A 1 576 ? 19.211 -4.312 42.142 1.00 27.77 576 GLU A O 1
ATOM 4609 N N . GLN A 1 577 ? 20.093 -6.359 42.507 1.00 28.11 577 GLN A N 1
ATOM 4610 C CA . GLN A 1 577 ? 18.993 -6.932 43.263 1.00 28.11 577 GLN A CA 1
ATOM 4611 C C . GLN A 1 577 ? 18.932 -6.257 44.633 1.00 28.11 577 GLN A C 1
ATOM 4613 O O . GLN A 1 577 ? 19.858 -6.383 45.430 1.00 28.11 577 GLN A O 1
ATOM 4618 N N . THR A 1 578 ? 17.823 -5.589 44.930 1.00 26.50 578 THR A N 1
ATOM 4619 C CA . THR A 1 578 ? 17.419 -5.362 46.314 1.00 26.50 578 THR A CA 1
ATOM 4620 C C . THR A 1 578 ? 16.720 -6.612 46.839 1.00 26.50 578 THR A C 1
ATOM 4622 O O . THR A 1 578 ? 15.863 -7.205 46.182 1.00 26.50 578 THR A O 1
ATOM 4625 N N . GLU A 1 579 ? 17.174 -7.029 48.015 1.00 38.19 579 GLU A N 1
ATOM 4626 C CA . GLU A 1 579 ? 16.806 -8.233 48.752 1.00 38.19 579 GLU A CA 1
ATOM 4627 C C . GLU A 1 579 ? 15.284 -8.407 48.892 1.00 38.19 579 GLU A C 1
ATOM 4629 O O . GLU A 1 579 ? 14.563 -7.475 49.252 1.00 38.19 579 GLU A O 1
ATOM 4634 N N . SER A 1 580 ? 14.793 -9.630 48.665 1.00 30.17 580 SER A N 1
ATOM 4635 C CA . SER A 1 580 ? 13.437 -10.030 49.046 1.00 30.17 580 SER A CA 1
ATOM 4636 C C . SER A 1 580 ? 13.462 -11.352 49.807 1.00 30.17 580 SER A C 1
ATOM 4638 O O . SER A 1 580 ? 14.058 -12.314 49.331 1.00 30.17 580 SER A O 1
ATOM 4640 N N . GLU A 1 581 ? 12.796 -11.320 50.962 1.00 35.59 581 GLU A N 1
ATOM 4641 C CA . GLU A 1 581 ? 12.417 -12.345 51.949 1.00 35.59 581 GLU A CA 1
ATOM 4642 C C . GLU A 1 581 ? 12.653 -13.844 51.645 1.00 35.59 581 GLU A C 1
ATOM 4644 O O . GLU A 1 581 ? 12.505 -14.298 50.509 1.00 35.59 581 GLU A O 1
ATOM 4649 N N . PRO A 1 582 ? 12.920 -14.663 52.687 1.00 37.03 582 PRO A N 1
ATOM 4650 C CA . PRO A 1 582 ? 13.173 -16.091 52.528 1.00 37.03 582 PRO A CA 1
ATOM 4651 C C . PRO A 1 582 ? 11.990 -16.811 51.868 1.00 37.03 582 PRO A C 1
ATOM 4653 O O . PRO A 1 582 ? 10.830 -16.653 52.257 1.00 37.03 582 PRO A O 1
ATOM 4656 N N . SER A 1 583 ? 12.300 -17.647 50.874 1.00 46.41 583 SER A N 1
ATOM 4657 C CA . SER A 1 583 ? 11.334 -18.514 50.201 1.00 46.41 583 SER A CA 1
ATOM 4658 C C . SER A 1 583 ? 10.626 -19.427 51.213 1.00 46.41 583 SER A C 1
ATOM 4660 O O . SER A 1 583 ? 11.303 -20.042 52.043 1.00 46.41 583 SER A O 1
ATOM 4662 N N . PRO A 1 584 ? 9.290 -19.574 51.154 1.00 54.56 584 PRO A N 1
ATOM 4663 C CA . PRO A 1 584 ? 8.578 -20.505 52.025 1.00 54.56 584 PRO A CA 1
ATOM 4664 C C . PRO A 1 584 ? 9.032 -21.955 51.767 1.00 54.56 584 PRO A C 1
ATOM 4666 O O . PRO A 1 584 ? 9.380 -22.282 50.630 1.00 54.56 584 PRO A O 1
ATOM 4669 N N . PRO A 1 585 ? 9.006 -22.835 52.788 1.00 53.72 585 PRO A N 1
ATOM 4670 C CA . PRO A 1 585 ? 9.446 -24.219 52.641 1.00 53.72 585 PRO A CA 1
ATOM 4671 C C . PRO A 1 585 ? 8.610 -24.974 51.589 1.00 53.72 585 PRO A C 1
ATOM 4673 O O . PRO A 1 585 ? 7.422 -24.669 51.415 1.00 53.72 585 PRO A O 1
ATOM 4676 N N . PRO A 1 586 ? 9.213 -25.945 50.877 1.00 57.75 586 PRO A N 1
ATOM 4677 C CA . PRO A 1 586 ? 8.539 -26.708 49.832 1.00 57.75 586 PRO A CA 1
ATOM 4678 C C . PRO A 1 586 ? 7.342 -27.487 50.388 1.00 57.75 586 PRO A C 1
ATOM 4680 O O . PRO A 1 586 ? 7.384 -28.023 51.495 1.00 57.75 586 PRO A O 1
ATOM 4683 N N . ILE A 1 587 ? 6.258 -27.541 49.610 1.00 66.88 587 ILE A N 1
ATOM 4684 C CA . ILE A 1 587 ? 5.041 -28.271 49.979 1.00 66.88 587 ILE A CA 1
ATOM 4685 C C . ILE A 1 587 ? 5.204 -29.722 49.516 1.00 66.88 587 ILE A C 1
ATOM 4687 O O . ILE A 1 587 ? 5.243 -29.994 48.315 1.00 66.88 587 ILE A O 1
ATOM 4691 N N . GLU A 1 588 ? 5.304 -30.645 50.468 1.00 61.97 588 GLU A N 1
ATOM 4692 C CA . GLU A 1 588 ? 5.371 -32.090 50.227 1.00 61.97 588 GLU A CA 1
ATOM 4693 C C . GLU A 1 588 ? 3.958 -32.652 49.991 1.00 61.97 588 GLU A C 1
ATOM 4695 O O . GLU A 1 588 ? 3.075 -32.536 50.841 1.00 61.97 588 GLU A O 1
ATOM 4700 N N . LEU A 1 589 ? 3.735 -33.269 48.829 1.00 62.09 589 LEU A N 1
ATOM 4701 C CA . LEU A 1 589 ? 2.542 -34.065 48.529 1.00 62.09 589 LEU A CA 1
ATOM 4702 C C . LEU A 1 589 ? 2.973 -35.510 48.264 1.00 62.09 589 LEU A C 1
ATOM 4704 O O . LEU A 1 589 ? 4.082 -35.745 47.791 1.00 62.09 589 LEU A O 1
ATOM 4708 N N . ASN A 1 590 ? 2.081 -36.477 48.500 1.00 50.94 590 ASN A N 1
ATOM 4709 C CA . ASN A 1 590 ? 2.397 -37.914 48.590 1.00 50.94 590 ASN A CA 1
ATOM 4710 C C . ASN A 1 590 ? 3.286 -38.505 47.460 1.00 50.94 590 ASN A C 1
ATOM 4712 O O . ASN A 1 590 ? 3.937 -39.519 47.699 1.00 50.94 590 ASN A O 1
ATOM 4716 N N . ASN A 1 591 ? 3.378 -37.876 46.273 1.00 62.56 591 ASN A N 1
ATOM 4717 C CA . ASN A 1 591 ? 4.230 -38.300 45.145 1.00 62.56 591 ASN A CA 1
ATOM 4718 C C . ASN A 1 591 ? 5.037 -37.181 44.437 1.00 62.56 591 ASN A C 1
ATOM 4720 O O . ASN A 1 591 ? 5.620 -37.430 43.380 1.00 62.56 591 ASN A O 1
ATOM 4724 N N . CYS A 1 592 ? 5.082 -35.960 44.973 1.00 69.56 592 CYS A N 1
ATOM 4725 C CA . CYS A 1 592 ? 5.833 -34.848 44.378 1.00 69.56 592 CYS A CA 1
ATOM 4726 C C . CYS A 1 592 ? 6.061 -33.722 45.391 1.00 69.56 592 CYS A C 1
ATOM 4728 O O . CYS A 1 592 ? 5.192 -33.457 46.222 1.00 69.56 592 CYS A O 1
ATOM 4730 N N . SER A 1 593 ? 7.172 -33.002 45.264 1.00 72.88 593 SER A N 1
ATOM 4731 C CA . SER A 1 593 ? 7.391 -31.754 45.994 1.00 72.88 593 SER A CA 1
ATOM 4732 C C . SER A 1 593 ? 7.000 -30.565 45.121 1.00 72.88 593 SER A C 1
ATOM 4734 O O . SER A 1 593 ? 7.146 -30.590 43.898 1.00 72.88 593 SER A O 1
ATOM 4736 N N . ILE A 1 594 ? 6.440 -29.527 45.735 1.00 73.12 594 ILE A N 1
ATOM 4737 C CA . ILE A 1 594 ? 6.082 -28.293 45.044 1.00 73.12 594 ILE A CA 1
ATOM 4738 C C . ILE A 1 594 ? 6.898 -27.140 45.620 1.00 73.12 594 ILE A C 1
ATOM 4740 O O . ILE A 1 594 ? 6.741 -26.763 46.782 1.00 73.12 594 ILE A O 1
ATOM 4744 N N . GLU A 1 595 ? 7.730 -26.551 44.770 1.00 77.62 595 GLU A N 1
ATOM 4745 C CA . GLU A 1 595 ? 8.529 -25.369 45.075 1.00 77.62 595 GLU A CA 1
ATOM 4746 C C . GLU A 1 595 ? 7.829 -24.114 44.538 1.00 77.62 595 GLU A C 1
ATOM 4748 O O . GLU A 1 595 ? 7.459 -24.049 43.363 1.00 77.62 595 GLU A O 1
ATOM 4753 N N . ILE A 1 596 ? 7.631 -23.105 45.387 1.00 75.00 596 ILE A N 1
ATOM 4754 C CA . ILE A 1 596 ? 7.040 -21.827 44.976 1.00 75.00 596 ILE A CA 1
ATOM 4755 C C . ILE A 1 596 ? 8.139 -20.968 44.348 1.00 75.00 596 ILE A C 1
ATOM 4757 O O . ILE A 1 596 ? 9.073 -20.567 45.028 1.00 75.00 596 ILE A O 1
ATOM 4761 N N . VAL A 1 597 ? 8.007 -20.658 43.057 1.00 72.31 597 VAL A N 1
ATOM 4762 C CA . VAL A 1 597 ? 9.030 -19.928 42.294 1.00 72.31 597 VAL A CA 1
ATOM 4763 C C . VAL A 1 597 ? 8.839 -18.421 42.405 1.00 72.31 597 VAL A C 1
ATOM 4765 O O . VAL A 1 597 ? 9.762 -17.702 42.760 1.00 72.31 597 VAL A O 1
ATOM 4768 N N . GLN A 1 598 ? 7.651 -17.917 42.065 1.00 67.81 598 GLN A N 1
ATOM 4769 C CA . GLN A 1 598 ? 7.373 -16.479 42.109 1.00 67.81 598 GLN A CA 1
ATOM 4770 C C . GLN A 1 598 ? 5.876 -16.199 42.182 1.00 67.81 598 GLN A C 1
ATOM 4772 O O . GLN A 1 598 ? 5.059 -16.982 41.690 1.00 67.81 598 GLN A O 1
ATOM 4777 N N . ARG A 1 599 ? 5.493 -15.048 42.738 1.00 68.56 599 ARG A N 1
ATOM 4778 C CA . ARG A 1 599 ? 4.103 -14.584 42.687 1.00 68.56 599 ARG A CA 1
ATOM 4779 C C . ARG A 1 599 ? 3.783 -14.075 41.283 1.00 68.56 599 ARG A C 1
ATOM 4781 O O . ARG A 1 599 ? 4.484 -13.211 40.773 1.00 68.56 599 ARG A O 1
ATOM 4788 N N . ILE A 1 600 ? 2.717 -14.590 40.678 1.00 61.09 600 ILE A N 1
ATOM 4789 C CA . ILE A 1 600 ? 2.289 -14.216 39.319 1.00 61.09 600 ILE A CA 1
ATOM 4790 C C . ILE A 1 600 ? 0.981 -13.424 39.293 1.00 61.09 600 ILE A C 1
ATOM 4792 O O . ILE A 1 600 ? 0.639 -12.853 38.264 1.00 61.09 600 ILE A O 1
ATOM 4796 N N . GLY A 1 601 ? 0.261 -13.336 40.416 1.00 50.44 601 GLY A N 1
ATOM 4797 C CA . GLY A 1 601 ? -0.935 -12.503 40.502 1.00 50.44 601 GLY A CA 1
ATOM 4798 C C . GLY A 1 601 ? -1.522 -12.392 41.907 1.00 50.44 601 GLY A C 1
ATOM 4799 O O . GLY A 1 601 ? -1.158 -13.135 42.821 1.00 50.44 601 GLY A O 1
ATOM 4800 N N . LYS A 1 602 ? -2.452 -11.448 42.077 1.00 61.16 602 LYS A N 1
ATOM 4801 C CA . LYS A 1 602 ? -3.315 -11.313 43.258 1.00 61.16 602 LYS A CA 1
ATOM 4802 C C . LYS A 1 602 ? -4.750 -11.099 42.779 1.00 61.16 602 LYS A C 1
ATOM 4804 O O . LYS A 1 602 ? -4.994 -10.166 42.022 1.00 61.16 602 LYS A O 1
ATOM 4809 N N . GLY A 1 603 ? -5.663 -11.965 43.212 1.00 50.94 603 GLY A N 1
ATOM 4810 C CA . GLY A 1 603 ? -7.104 -11.821 42.996 1.00 50.94 603 GLY A CA 1
ATOM 4811 C C . GLY A 1 603 ? -7.832 -11.503 44.303 1.00 50.94 603 GLY A C 1
ATOM 4812 O O . GLY A 1 603 ? -7.221 -11.501 45.372 1.00 50.94 603 GLY A O 1
ATOM 4813 N N . ASN A 1 604 ? -9.147 -11.280 44.229 1.00 47.78 604 ASN A N 1
ATOM 4814 C CA . ASN A 1 604 ? -9.972 -10.884 45.382 1.00 47.78 604 ASN A CA 1
ATOM 4815 C C . ASN A 1 604 ? -9.927 -11.873 46.565 1.00 47.78 604 ASN A C 1
ATOM 4817 O O . ASN A 1 604 ? -10.120 -11.459 47.702 1.00 47.78 604 ASN A O 1
ATOM 4821 N N . TYR A 1 605 ? -9.628 -13.155 46.321 1.00 53.44 605 TYR A N 1
ATOM 4822 C CA . TYR A 1 605 ? -9.691 -14.216 47.341 1.00 53.44 605 TYR A CA 1
ATOM 4823 C C . TYR A 1 605 ? -8.334 -14.844 47.697 1.00 53.44 605 TYR A C 1
ATOM 4825 O O . TYR A 1 605 ? -8.259 -15.725 48.553 1.00 53.44 605 TYR A O 1
ATOM 4833 N N . GLY A 1 606 ? -7.237 -14.422 47.063 1.00 63.62 606 GLY A N 1
ATOM 4834 C CA . GLY A 1 606 ? -5.955 -15.104 47.225 1.00 63.62 606 GLY A CA 1
ATOM 4835 C C . GLY A 1 606 ? -4.829 -14.574 46.349 1.00 63.62 606 GLY A C 1
ATOM 4836 O O . GLY A 1 606 ? -5.028 -13.787 45.422 1.00 63.62 606 GLY A O 1
ATOM 4837 N N . TYR A 1 607 ? -3.629 -15.061 46.629 1.00 68.00 607 TYR A N 1
ATOM 4838 C CA . TYR A 1 607 ? -2.436 -14.852 45.820 1.00 68.00 607 TYR A CA 1
ATOM 4839 C C . TYR A 1 607 ? -2.209 -16.059 44.913 1.00 68.00 607 TYR A C 1
ATOM 4841 O O . TYR A 1 607 ? -2.367 -17.198 45.349 1.00 68.00 607 TYR A O 1
ATOM 4849 N N . VAL A 1 608 ? -1.819 -15.819 43.662 1.00 60.84 608 VAL A N 1
ATOM 4850 C CA . VAL A 1 608 ? -1.469 -16.878 42.710 1.00 60.84 608 VAL A CA 1
ATOM 4851 C C . VAL A 1 608 ? 0.035 -16.855 42.487 1.00 60.84 608 VAL A C 1
ATOM 4853 O O . VAL A 1 608 ? 0.620 -15.820 42.155 1.00 60.84 608 VAL A O 1
ATOM 4856 N N . PHE A 1 609 ? 0.660 -18.006 42.673 1.00 70.19 609 PHE A N 1
ATOM 4857 C CA . PHE A 1 609 ? 2.083 -18.228 42.509 1.00 70.19 609 PHE A CA 1
ATOM 4858 C C . PHE A 1 609 ? 2.332 -19.208 41.373 1.00 70.19 609 PHE A C 1
ATOM 4860 O O . PHE A 1 609 ? 1.547 -20.118 41.131 1.00 70.19 609 PHE A O 1
ATOM 4867 N N . LYS A 1 610 ? 3.456 -19.042 40.689 1.00 71.81 610 LYS A N 1
ATOM 4868 C CA . LYS A 1 610 ? 4.016 -20.071 39.825 1.00 71.81 610 LYS A CA 1
ATOM 4869 C C . LYS A 1 610 ? 4.797 -21.035 40.707 1.00 71.81 610 LYS A C 1
ATOM 4871 O O . LYS A 1 610 ? 5.699 -20.608 41.425 1.00 71.81 610 LYS A O 1
ATOM 4876 N N . GLY A 1 611 ? 4.444 -22.309 40.655 1.00 78.00 611 GLY A N 1
ATOM 4877 C CA . GLY A 1 611 ? 5.144 -23.400 41.311 1.00 78.00 611 GLY A CA 1
ATOM 4878 C C . GLY A 1 611 ? 5.858 -24.301 40.312 1.00 78.00 611 GLY A C 1
ATOM 4879 O O . GLY A 1 611 ? 5.450 -24.401 39.155 1.00 78.00 611 GLY A O 1
ATOM 4880 N N . LYS A 1 612 ? 6.913 -24.971 40.764 1.00 78.56 612 LYS A N 1
ATOM 4881 C CA . LYS A 1 612 ? 7.495 -26.139 40.103 1.00 78.56 612 LYS A CA 1
ATOM 4882 C C . LYS A 1 612 ? 7.081 -27.367 40.890 1.00 78.56 612 LYS A C 1
ATOM 4884 O O . LYS A 1 612 ? 7.457 -27.513 42.048 1.00 78.56 612 LYS A O 1
ATOM 4889 N N . ARG A 1 613 ? 6.299 -28.234 40.265 1.00 77.69 613 ARG A N 1
ATOM 4890 C CA . ARG A 1 613 ? 5.992 -29.564 40.767 1.00 77.69 613 ARG A CA 1
ATOM 4891 C C . ARG A 1 613 ? 7.093 -30.507 40.298 1.00 77.69 613 ARG A C 1
ATOM 4893 O O . ARG A 1 613 ? 7.270 -30.693 39.098 1.00 77.69 613 ARG A O 1
ATOM 4900 N N . ILE A 1 614 ? 7.832 -31.070 41.241 1.00 79.62 614 ILE A N 1
ATOM 4901 C CA . ILE A 1 614 ? 8.957 -31.970 41.001 1.00 79.62 614 ILE A CA 1
ATOM 4902 C C . ILE A 1 614 ? 8.524 -33.375 41.417 1.00 79.62 614 ILE A C 1
ATOM 4904 O O . ILE A 1 614 ? 8.212 -33.634 42.581 1.00 79.62 614 ILE A O 1
ATOM 4908 N N . PHE A 1 615 ? 8.466 -34.285 40.451 1.00 75.44 615 PHE A N 1
ATOM 4909 C CA . PHE A 1 615 ? 8.140 -35.689 40.689 1.00 75.44 615 PHE A CA 1
ATOM 4910 C C . PHE A 1 615 ? 9.380 -36.457 41.171 1.00 75.44 615 PHE A C 1
ATOM 4912 O O . PHE A 1 615 ? 10.516 -36.042 40.935 1.00 75.44 615 PHE A O 1
ATOM 4919 N N . LYS A 1 616 ? 9.187 -37.604 41.838 1.00 73.31 616 LYS A N 1
ATOM 4920 C CA . LYS A 1 616 ? 10.300 -38.442 42.342 1.00 73.31 616 LYS A CA 1
ATOM 4921 C C . LYS A 1 616 ? 11.254 -38.926 41.236 1.00 73.31 616 LYS A C 1
ATOM 4923 O O . LYS A 1 616 ? 12.417 -39.194 41.515 1.00 73.31 616 LYS A O 1
ATOM 4928 N N . ASP A 1 617 ? 10.784 -38.986 39.990 1.00 76.69 617 ASP A N 1
ATOM 4929 C CA . ASP A 1 617 ? 11.563 -39.307 38.783 1.00 76.69 617 ASP A CA 1
ATOM 4930 C C . ASP A 1 617 ? 12.296 -38.089 38.172 1.00 76.69 617 ASP A C 1
ATOM 4932 O O . ASP A 1 617 ? 12.841 -38.176 37.074 1.00 76.69 617 ASP A O 1
ATOM 4936 N N . LYS A 1 618 ? 12.328 -36.955 38.887 1.00 72.94 618 LYS A N 1
ATOM 4937 C CA . LYS A 1 618 ? 12.927 -35.667 38.495 1.00 72.94 618 LYS A CA 1
ATOM 4938 C C . LYS A 1 618 ? 12.263 -34.954 37.313 1.00 72.94 618 LYS A C 1
ATOM 4940 O O . LYS A 1 618 ? 12.794 -33.937 36.863 1.00 72.94 618 LYS A O 1
ATOM 4945 N N . ARG A 1 619 ? 11.097 -35.399 36.831 1.00 76.06 619 ARG A N 1
ATOM 4946 C CA . ARG A 1 619 ? 10.301 -34.585 35.899 1.00 76.06 619 ARG A CA 1
ATOM 4947 C C . ARG A 1 619 ? 9.783 -33.335 36.609 1.00 76.06 619 ARG A C 1
ATOM 4949 O O . ARG A 1 619 ? 9.392 -33.391 37.777 1.00 76.06 619 ARG A O 1
ATOM 4956 N N . VAL A 1 620 ? 9.796 -32.205 35.900 1.00 72.69 620 VAL A N 1
ATOM 4957 C CA . VAL A 1 620 ? 9.383 -30.900 36.431 1.00 72.69 620 VAL A CA 1
ATOM 4958 C C . VAL A 1 620 ? 8.229 -30.357 35.605 1.00 72.69 620 VAL A C 1
ATOM 4960 O O . VAL A 1 620 ? 8.374 -30.114 34.410 1.00 72.69 620 VAL A O 1
ATOM 4963 N N . GLU A 1 621 ? 7.104 -30.112 36.266 1.00 75.31 621 GLU A N 1
ATOM 4964 C CA . GLU A 1 621 ? 5.943 -29.445 35.685 1.00 75.31 621 GLU A CA 1
ATOM 4965 C C . GLU A 1 621 ? 5.737 -28.085 36.341 1.00 75.31 621 GLU A C 1
ATOM 4967 O O . GLU A 1 621 ? 5.854 -27.928 37.557 1.00 75.31 621 GLU A O 1
ATOM 4972 N N . TYR A 1 622 ? 5.411 -27.078 35.536 1.00 72.00 622 TYR A N 1
ATOM 4973 C CA . TYR A 1 622 ? 5.050 -25.771 36.066 1.00 72.00 622 TYR A CA 1
ATOM 4974 C C . TYR A 1 622 ? 3.560 -25.737 36.363 1.00 72.00 622 TYR A C 1
ATOM 4976 O O . TYR A 1 622 ? 2.736 -25.973 35.487 1.00 72.00 622 TYR A O 1
ATOM 4984 N N . VAL A 1 623 ? 3.226 -25.407 37.604 1.00 70.69 623 VAL A N 1
ATOM 4985 C CA . VAL A 1 623 ? 1.851 -25.375 38.100 1.00 70.69 623 VAL A CA 1
ATOM 4986 C C . VAL A 1 623 ? 1.514 -23.986 38.624 1.00 70.69 623 VAL A C 1
ATOM 4988 O O . VAL A 1 623 ? 2.390 -23.247 39.074 1.00 70.69 623 VAL A O 1
ATOM 4991 N N . ALA A 1 624 ? 0.240 -23.612 38.580 1.00 58.53 624 ALA A N 1
ATOM 4992 C CA . ALA A 1 624 ? -0.249 -22.426 39.271 1.00 58.53 624 ALA A CA 1
ATOM 4993 C C . ALA A 1 624 ? -0.743 -22.823 40.670 1.00 58.53 624 ALA A C 1
ATOM 4995 O O . ALA A 1 624 ? -1.541 -23.743 40.820 1.00 58.53 624 ALA A O 1
ATOM 4996 N N . LEU A 1 625 ? -0.268 -22.129 41.701 1.00 64.00 625 LEU A N 1
ATOM 4997 C CA . LEU A 1 625 ? -0.610 -22.361 43.102 1.00 64.00 625 LEU A CA 1
ATOM 4998 C C . LEU A 1 625 ? -1.402 -21.170 43.622 1.00 64.00 625 LEU A C 1
ATOM 5000 O O . LEU A 1 625 ? -0.874 -20.063 43.711 1.00 64.00 625 LEU A O 1
ATOM 5004 N N . LYS A 1 626 ? -2.664 -21.381 43.989 1.00 65.12 626 LYS A N 1
ATOM 5005 C CA . LYS A 1 626 ? -3.514 -20.336 44.570 1.00 65.12 626 LYS A CA 1
ATOM 5006 C C . LYS A 1 626 ? -3.521 -20.492 46.092 1.00 65.12 626 LYS A C 1
ATOM 5008 O O . LYS A 1 626 ? -3.999 -21.493 46.612 1.00 65.12 626 LYS A O 1
ATOM 5013 N N . ARG A 1 627 ? -2.967 -19.509 46.808 1.00 68.06 627 ARG A N 1
ATOM 5014 C CA . ARG A 1 627 ? -2.992 -19.420 48.276 1.00 68.06 627 ARG A CA 1
ATOM 5015 C C . ARG A 1 627 ? -4.079 -18.433 48.689 1.00 68.06 627 ARG A C 1
ATOM 5017 O O . ARG A 1 627 ? -3.988 -17.251 48.357 1.00 68.06 627 ARG A O 1
ATOM 5024 N N . LEU A 1 628 ? -5.097 -18.906 49.399 1.00 59.88 628 LEU A N 1
ATOM 5025 C CA . LEU A 1 628 ? -6.208 -18.068 49.855 1.00 59.88 628 LEU A CA 1
ATOM 5026 C C . LEU A 1 628 ? -5.778 -17.154 51.015 1.00 59.88 628 LEU A C 1
ATOM 5028 O O . LEU A 1 628 ? -4.920 -17.530 51.812 1.00 59.88 628 LEU A O 1
ATOM 5032 N N . VAL A 1 629 ? -6.347 -15.944 51.084 1.00 54.00 629 VAL A N 1
ATOM 5033 C CA . VAL A 1 629 ? -6.011 -14.946 52.128 1.00 54.00 629 VAL A CA 1
ATOM 5034 C C . VAL A 1 629 ? -6.822 -15.161 53.417 1.00 54.00 629 VAL A C 1
ATOM 5036 O O . VAL A 1 629 ? -6.369 -14.769 54.488 1.00 54.00 629 VAL A O 1
ATOM 5039 N N . SER A 1 630 ? -7.982 -15.826 53.354 1.00 54.88 630 SER A N 1
ATOM 5040 C CA . SER A 1 630 ? -8.758 -16.225 54.536 1.00 54.88 630 SER A CA 1
ATOM 5041 C C . SER A 1 630 ? -9.526 -17.532 54.302 1.00 54.88 630 SER A C 1
ATOM 5043 O O . SER A 1 630 ? -9.935 -17.844 53.184 1.00 54.88 630 SER A O 1
ATOM 5045 N N . VAL A 1 631 ? -9.719 -18.307 55.373 1.00 52.25 631 VAL A N 1
ATOM 5046 C CA . VAL A 1 631 ? -10.337 -19.651 55.357 1.00 52.25 631 VAL A CA 1
ATOM 5047 C C . VAL A 1 631 ? -11.863 -19.596 55.116 1.00 52.25 631 VAL A C 1
ATOM 5049 O O . VAL A 1 631 ? -12.493 -20.623 54.896 1.00 52.25 631 VAL A O 1
ATOM 5052 N N . GLY A 1 632 ? -12.468 -18.399 55.113 1.00 49.88 632 GLY A N 1
ATOM 5053 C CA . GLY A 1 632 ? -13.925 -18.206 55.110 1.00 49.88 632 GLY A CA 1
ATOM 5054 C C . GLY A 1 632 ? -14.646 -18.327 53.759 1.00 49.88 632 GLY A C 1
ATOM 5055 O O . GLY A 1 632 ? -15.864 -18.441 53.761 1.00 49.88 632 GLY A O 1
ATOM 5056 N N . ASN A 1 633 ? -13.937 -18.339 52.621 1.00 52.50 633 ASN A N 1
ATOM 5057 C CA . ASN A 1 633 ? -14.547 -18.370 51.275 1.00 52.50 633 ASN A CA 1
ATOM 5058 C C . ASN A 1 633 ? -14.262 -19.671 50.501 1.00 52.50 633 ASN A C 1
ATOM 5060 O O . ASN A 1 633 ? -13.997 -19.665 49.298 1.00 52.50 633 ASN A O 1
ATOM 5064 N N . THR A 1 634 ? -14.317 -20.813 51.184 1.00 54.88 634 THR A N 1
ATOM 5065 C CA . THR A 1 634 ? -14.126 -22.143 50.578 1.00 54.88 634 THR A CA 1
ATOM 5066 C C . THR A 1 634 ? -15.237 -22.535 49.594 1.00 54.88 634 THR A C 1
ATOM 5068 O O . THR A 1 634 ? -14.940 -23.206 48.608 1.00 54.88 634 THR A O 1
ATOM 5071 N N . SER A 1 635 ? -16.474 -22.053 49.789 1.00 57.62 635 SER A N 1
ATOM 5072 C CA . SER A 1 635 ? -17.635 -22.318 48.909 1.00 57.62 635 SER A CA 1
ATOM 5073 C C . SER A 1 635 ? -17.416 -21.846 47.469 1.00 57.62 635 SER A C 1
ATOM 5075 O O . SER A 1 635 ? -17.599 -22.606 46.517 1.00 57.62 635 SER A O 1
ATOM 5077 N N . ASP A 1 636 ? -17.004 -20.591 47.295 1.00 55.53 636 ASP A N 1
ATOM 5078 C CA . ASP A 1 636 ? -16.888 -20.000 45.959 1.00 55.53 636 ASP A CA 1
ATOM 5079 C C . ASP A 1 636 ? -15.656 -20.529 45.221 1.00 55.53 636 ASP A C 1
ATOM 5081 O O . ASP A 1 636 ? -15.689 -20.718 44.008 1.00 55.53 636 ASP A O 1
ATOM 5085 N N . PHE A 1 637 ? -14.603 -20.883 45.964 1.00 53.12 637 PHE A N 1
ATOM 5086 C CA . PHE A 1 637 ? -13.433 -21.560 45.413 1.00 53.12 637 PHE A CA 1
ATOM 5087 C C . PHE A 1 637 ? -13.740 -23.001 44.964 1.00 53.12 637 PHE A C 1
ATOM 5089 O O . PHE A 1 637 ? -13.247 -23.435 43.925 1.00 53.12 637 PHE A O 1
ATOM 5096 N N . GLN A 1 638 ? -14.588 -23.737 45.693 1.00 56.12 638 GLN A N 1
ATOM 5097 C CA . GLN A 1 638 ? -15.047 -25.067 45.269 1.00 56.12 638 GLN A CA 1
ATOM 5098 C C . GLN A 1 638 ? -15.913 -25.004 44.007 1.00 56.12 638 GLN A C 1
ATOM 5100 O O . GLN A 1 638 ? -15.730 -25.833 43.118 1.00 56.12 638 GLN A O 1
ATOM 5105 N N . LYS A 1 639 ? -16.785 -23.994 43.876 1.00 57.44 639 LYS A N 1
ATOM 5106 C CA . LYS A 1 639 ? -17.543 -23.756 42.635 1.00 57.44 639 LYS A CA 1
ATOM 5107 C C . LYS A 1 639 ? -16.626 -23.432 41.453 1.00 57.44 639 LYS A C 1
ATOM 5109 O O . LYS A 1 639 ? -16.829 -23.959 40.366 1.00 57.44 639 LYS A O 1
ATOM 5114 N N . GLU A 1 640 ? -15.595 -22.615 41.670 1.00 48.72 640 GLU A N 1
ATOM 5115 C CA . GLU A 1 640 ? -14.593 -22.278 40.648 1.00 48.72 640 GLU A CA 1
ATOM 5116 C C . GLU A 1 640 ? -13.799 -23.527 40.204 1.00 48.72 640 GLU A C 1
ATOM 5118 O O . GLU A 1 640 ? -13.560 -23.721 39.014 1.00 48.72 640 GLU A O 1
ATOM 5123 N N . MET A 1 641 ? -13.456 -24.425 41.137 1.00 52.50 641 MET A N 1
ATOM 5124 C CA . MET A 1 641 ? -12.807 -25.705 40.824 1.00 52.50 641 MET A CA 1
ATOM 5125 C C . MET A 1 641 ? -13.709 -26.689 40.067 1.00 52.50 641 MET A C 1
ATOM 5127 O O . MET A 1 641 ? -13.223 -27.374 39.170 1.00 52.50 641 MET A O 1
ATOM 5131 N N . GLU A 1 642 ? -14.992 -26.786 40.421 1.00 52.78 642 GLU A N 1
ATOM 5132 C CA . GLU A 1 642 ? -15.956 -27.652 39.725 1.00 52.78 642 GLU A CA 1
ATOM 5133 C C . GLU A 1 642 ? -16.162 -27.203 38.274 1.00 52.78 642 GLU A C 1
ATOM 5135 O O . GLU A 1 642 ? -16.148 -28.037 37.374 1.00 52.78 642 GLU A O 1
ATOM 5140 N N . ILE A 1 643 ? -16.239 -25.892 38.022 1.00 49.06 643 ILE A N 1
ATOM 5141 C CA . ILE A 1 643 ? -16.334 -25.345 36.659 1.00 49.06 643 ILE A CA 1
ATOM 5142 C C . ILE A 1 643 ? -15.088 -25.704 35.839 1.00 49.06 643 ILE A C 1
ATOM 5144 O O . ILE A 1 643 ? -15.205 -26.107 34.685 1.00 49.06 643 ILE A O 1
ATOM 5148 N N . MET A 1 644 ? -13.894 -25.613 36.430 1.00 39.84 644 MET A N 1
ATOM 5149 C CA . MET A 1 644 ? -12.646 -25.892 35.711 1.00 39.84 644 MET A CA 1
ATOM 5150 C C . MET A 1 644 ? -12.388 -27.383 35.440 1.00 39.84 644 MET A C 1
ATOM 5152 O O . MET A 1 644 ? -11.585 -27.692 34.566 1.00 39.84 644 MET A O 1
ATOM 5156 N N . LYS A 1 645 ? -13.082 -28.311 36.114 1.00 43.69 645 LYS A N 1
ATOM 5157 C CA . LYS A 1 645 ? -13.032 -29.750 35.783 1.00 43.69 645 LYS A CA 1
ATOM 5158 C C . LYS A 1 645 ? -13.831 -30.120 34.532 1.00 43.69 645 LYS A C 1
ATOM 5160 O O . LYS A 1 645 ? -13.607 -31.188 33.981 1.00 43.69 645 LYS A O 1
ATOM 5165 N N . VAL A 1 646 ? -14.768 -29.276 34.096 1.00 42.84 646 VAL A N 1
ATOM 5166 C CA . VAL A 1 646 ? -15.617 -29.545 32.918 1.00 42.84 646 VAL A CA 1
ATOM 5167 C C . VAL A 1 646 ? -14.855 -29.310 31.601 1.00 42.84 646 VAL A C 1
ATOM 5169 O O . VAL A 1 646 ? -15.304 -29.750 30.548 1.00 42.84 646 VAL A O 1
ATOM 5172 N N . PHE A 1 647 ? -13.690 -28.652 31.657 1.00 35.47 647 PHE A N 1
ATOM 5173 C CA . PHE A 1 647 ? -12.891 -28.248 30.490 1.00 35.47 647 PHE A CA 1
ATOM 5174 C C . PHE A 1 647 ? -11.544 -28.985 30.348 1.00 35.47 647 PHE A C 1
ATOM 5176 O O . PHE A 1 647 ? -10.680 -28.549 29.588 1.00 35.47 647 PHE A O 1
ATOM 5183 N N . THR A 1 648 ? -11.365 -30.099 31.058 1.00 33.50 648 THR A N 1
ATOM 5184 C CA . THR A 1 648 ? -10.274 -31.074 30.859 1.00 33.50 648 THR A CA 1
ATOM 5185 C C . THR A 1 648 ? -10.858 -32.392 30.407 1.00 33.50 648 THR A C 1
ATOM 5187 O O . THR A 1 648 ? -10.292 -32.991 29.469 1.00 33.50 648 THR A O 1
#

Organism: NCBI:txid96803

InterPro domains:
  IPR000719 Protein kinase domain [PS50011] (239-489)
  IPR000719 Protein kinase domain [PS50011] (594-648)
  IPR000980 SH2 domain [PF21990] (100-179)
  IPR001245 Serine-threonine/tyrosine-protein kinase, catalytic domain [PF07714] (247-481)
  IPR001245 Serine-threonine/tyrosine-protein kinase, catalytic domain [PR00109] (311-324)
  IPR001245 Serine-threonine/tyrosine-protein kinase, catalytic domain [PR00109] (348-366)
  IPR001245 Serine-threonine/tyrosine-protein kinase, catalytic domain [PR00109] (411-433)
  IPR001245 Serine-threonine/tyrosine-protein kinase, catalytic domain [PR00109] (455-477)
  IPR011009 Protein kinase-like domain superfamily [SSF56112] (247-510)
  IPR011009 Protein kinase-like domain superfamily [SSF56112] (578-647)
  IPR017441 Protein kinase, ATP binding site [PS00107] (600-626)
  IPR036860 SH2 domain superfamily [SSF55550] (77-181)
  IPR051286 Janus Kinase (JAK) [PTHR45807] (17-645)

pLDDT: mean 73.16, std 21.85, range [23.97, 98.5]

Secondary structure (DSSP, 8-state):
-EEEEEETTTEEEEEETTT---PEEEE-GGGEEEEEEETTTTEEEEEESSSPPEEEE-SSHHHHHHHHHHHHHHHHHHT-TT--S-TTS--HHHHHHHHTTEEEE--HHHHHHHHHHHHTT-SSEEEEEE-SSSTTEEEEEE-SSTTSPPEEEEEEE-TTS-EEETT----BSSHHHHHHHHHHT-TTS----EEPPP-TT---SS-S---------SSS-TT--SS-S-EE--GGGEEES-SS-EE-SSEEEEEEEETT-TT-EEEEEEE---GGGHHHHHHHHHHHTT---SSBPPEEEEEETTEEEEEE--TT-BHHHHHHHHTTT--HHHHHHHHHHHHHHHHHHHHHT---S---GGGEEEEEEETTEEEEEE---------GGGGGGS-GGGSSSGGGGGS-TTHHHHHHHHHHHHHHTTTPPTTTT--HHHHHHHHHTT--PPPPTTS-HHHHHHHHHHT-SSGGGSPPHHHHHHHHHHHHHHHHHHTTS-S-S-S-------------SS-----------PPPPPPP--------------------PPPBHHHHSPPPS-----PPPPP--PPPPPEEETTEEEEEEEEEEEETTEEEEEEEEEETT--EEEEEEEEES-GGGHHHHHHHHHHHHTT-

Foldseek 3Di:
DKDWDADLAQGIWIGDPVPPDDTHRDDHLQQWDAKEADQVQQKIWTDGVDDDIDIDHDPHVVVSLVVLLVSQVSSLQAFNVQDGRYPVNDDPVNVVCQVLLEAEQFDLVLQQVVCCVPQPQHFQEWHKYDHLADPQKIKIFTHHGRPDGTDIWIWGADPQRWIDTPVDDDTDNHSNRVLVCCCPPVVVVNSHPDYDGDDSPRGGPGRSPPPHPPPDDDDDDPPPLPPDQADADDLQQWFFPDPAFDDDPFWTKTWTDGRPDPPQIKIKIGGNDDPVQVVVVCVQVVLVSVQDDQLAWDWNYFYVQPTITITGDAPCAFQLVNLQVCVVVDDLLLLLLNLLSLLVVLQSCVVSPHALQDLASNQKGFRDDDPVDTGIHGYHSHRNDDDLLCQQLAQLVCNVPVVVCVPDSLSVLSNSLLRSQCSLVSNDHPPPPDDSVVVNVCVNVVDDDDDRPSHDPQLNVLSVLSNDNDSVRRDDSVVNSVSSVVVSVVVVVVVVPPPDPDDDDPDFDQDDDDDDDDDDDDDDDDDDDDDDDDDDDDDDDDDDDDDDDDDDDDDDDRDGPVNSDDRDPDDPPDDDDDDDDDFDDWDDDPFWTKGFDAFDDDDPFFTKTWIWTQGPVRDTDIDIDTDGPDPPPVPVVVVVVVVVVVVD

Radius of gyration: 34.3 Å; chains: 1; bounding box: 87×81×98 Å